Protein AF-0000000074030668 (afdb_homodimer)

Organism: NCBI:txid312168

Nearest PDB structures (foldseek):
  2xkp-assembly3_F  TM=8.758E-01  e=4.819E-20  Synechococcus elongatus PCC 7942 = FACHB-805
  4cyd-assembly2_A  TM=8.610E-01  e=4.256E-20  Corynebacterium glutamicum
  7ff9-assembly4_H  TM=7.532E-01  e=4.718E-17  Pseudomonas aeruginosa PAO1
  7ets-assembly1_B  TM=7.989E-01  e=1.273E-16  Gardnerella vaginalis
  8qto-assembly1_A-2  TM=7.788E-01  e=1.966E-16  Aliivibrio fischeri

Radius of gyration: 23.02 Å; Cα contacts (8 Å, |Δi|>4): 869; chains: 2; bounding box: 56×73×75 Å

Structure (mmCIF, N/CA/C/O backbone):
data_AF-0000000074030668-model_v1
#
loop_
_entity.id
_entity.type
_entity.pdbx_description
1 polymer 'Transcriptional regulator, Crp/Fnr family'
#
loop_
_atom_site.group_PDB
_atom_site.id
_atom_site.type_symbol
_atom_site.label_atom_id
_atom_site.label_alt_id
_atom_site.label_comp_id
_atom_site.label_asym_id
_atom_site.label_entity_id
_atom_site.label_seq_id
_atom_site.pdbx_PDB_ins_code
_atom_site.Cartn_x
_atom_site.Cartn_y
_atom_site.Cartn_z
_atom_site.occupancy
_atom_site.B_iso_or_equiv
_atom_site.auth_seq_id
_atom_site.auth_comp_id
_atom_site.auth_asym_id
_atom_site.auth_atom_id
_atom_site.pdbx_PDB_model_num
ATOM 1 N N . MET A 1 1 ? 19 -37.5 -5.863 1 30.17 1 MET A N 1
ATOM 2 C CA . MET A 1 1 ? 19.75 -36.25 -5.555 1 30.17 1 MET A CA 1
ATOM 3 C C . MET A 1 1 ? 18.938 -35.031 -5.957 1 30.17 1 MET A C 1
ATOM 5 O O . MET A 1 1 ? 18.719 -34.781 -7.145 1 30.17 1 MET A O 1
ATOM 9 N N . LYS A 1 2 ? 17.828 -34.75 -5.328 1 36.84 2 LYS A N 1
ATOM 10 C CA . LYS A 1 2 ? 16.75 -33.812 -5.605 1 36.84 2 LYS A CA 1
ATOM 11 C C . LYS A 1 2 ? 17.297 -32.406 -5.953 1 36.84 2 LYS A C 1
ATOM 13 O O . LYS A 1 2 ? 18.125 -31.875 -5.223 1 36.84 2 LYS A O 1
ATOM 18 N N . LYS A 1 3 ? 17.422 -32.125 -7.176 1 38.56 3 LYS A N 1
ATOM 19 C CA . LYS A 1 3 ? 18.016 -30.969 -7.82 1 38.56 3 LYS A CA 1
ATOM 20 C C . LYS A 1 3 ? 17.719 -29.688 -7.035 1 38.56 3 LYS A C 1
ATOM 22 O O . LYS A 1 3 ? 16.547 -29.344 -6.832 1 38.56 3 LYS A O 1
ATOM 27 N N . SER A 1 4 ? 18.375 -29.406 -5.988 1 45.53 4 SER A N 1
ATOM 28 C CA . SER A 1 4 ? 18.391 -28.125 -5.285 1 45.53 4 SER A CA 1
ATOM 29 C C . SER A 1 4 ? 18.203 -26.953 -6.254 1 45.53 4 SER A C 1
ATOM 31 O O . SER A 1 4 ? 19.125 -26.578 -6.98 1 45.53 4 SER A O 1
ATOM 33 N N . ILE A 1 5 ? 17.25 -26.953 -7.16 1 50.16 5 ILE A N 1
ATOM 34 C CA . ILE A 1 5 ? 16.984 -25.812 -8.039 1 50.16 5 ILE A CA 1
ATOM 35 C C . ILE A 1 5 ? 17.438 -24.531 -7.367 1 50.16 5 ILE A C 1
ATOM 37 O O . ILE A 1 5 ? 17.031 -24.219 -6.242 1 50.16 5 ILE A O 1
ATOM 41 N N . LYS A 1 6 ? 18.656 -24.109 -7.574 1 59.44 6 LYS A N 1
ATOM 42 C CA . LYS A 1 6 ? 19.312 -22.891 -7.117 1 59.44 6 LYS A CA 1
ATOM 43 C C . LYS A 1 6 ? 18.344 -21.703 -7.164 1 59.44 6 LYS A C 1
ATOM 45 O O . LYS A 1 6 ? 18.078 -21.156 -8.234 1 59.44 6 LYS A O 1
ATOM 50 N N . CYS A 1 7 ? 17.422 -21.703 -6.34 1 63.88 7 CYS A N 1
ATOM 51 C CA . CYS A 1 7 ? 16.203 -20.922 -6.258 1 63.88 7 CYS A CA 1
ATOM 52 C C . CYS A 1 7 ? 16.469 -19.453 -6.57 1 63.88 7 CYS A C 1
ATOM 54 O O . CYS A 1 7 ? 15.633 -18.781 -7.184 1 63.88 7 CYS A O 1
ATOM 56 N N . MET A 1 8 ? 17.688 -18.938 -6.246 1 65.88 8 MET A N 1
ATOM 57 C CA . MET A 1 8 ? 17.797 -17.484 -6.258 1 65.88 8 MET A CA 1
ATOM 58 C C . MET A 1 8 ? 18.688 -17 -7.398 1 65.88 8 MET A C 1
ATOM 60 O O . MET A 1 8 ? 18.484 -15.922 -7.949 1 65.88 8 MET A O 1
ATOM 64 N N . LYS A 1 9 ? 19.453 -17.906 -7.926 1 62.69 9 LYS A N 1
ATOM 65 C CA . LYS A 1 9 ? 20.516 -17.438 -8.812 1 62.69 9 LYS A CA 1
ATOM 66 C C . LYS A 1 9 ? 19.953 -16.891 -10.117 1 62.69 9 LYS A C 1
ATOM 68 O O . LYS A 1 9 ? 20.484 -15.93 -10.672 1 62.69 9 LYS A O 1
ATOM 73 N N . ASP A 1 10 ? 18.812 -17.359 -10.477 1 66.88 10 ASP A N 1
ATOM 74 C CA . ASP A 1 10 ? 18.344 -17 -11.812 1 66.88 10 ASP A CA 1
ATOM 75 C C . ASP A 1 10 ? 17.219 -15.984 -11.75 1 66.88 10 ASP A C 1
ATOM 77 O O . ASP A 1 10 ? 16.609 -15.656 -12.766 1 66.88 10 ASP A O 1
ATOM 81 N N . MET A 1 11 ? 17.062 -15.539 -10.633 1 74.25 11 MET A N 1
ATOM 82 C CA . MET A 1 11 ? 16 -14.547 -10.523 1 74.25 11 MET A CA 1
ATOM 83 C C . MET A 1 11 ? 16.5 -13.172 -10.953 1 74.25 11 MET A C 1
ATOM 85 O O . MET A 1 11 ? 17.656 -12.828 -10.742 1 74.25 11 MET A O 1
ATOM 89 N N . ASP A 1 12 ? 15.648 -12.445 -11.57 1 73.81 12 ASP A N 1
ATOM 90 C CA . ASP A 1 12 ? 15.977 -11.117 -12.062 1 73.81 12 ASP A CA 1
ATOM 91 C C . ASP A 1 12 ? 16.578 -10.242 -10.961 1 73.81 12 ASP A C 1
ATOM 93 O O . ASP A 1 12 ? 17.484 -9.453 -11.211 1 73.81 12 ASP A O 1
ATOM 97 N N . LEU A 1 13 ? 16.109 -10.438 -9.75 1 76.38 13 LEU A N 1
ATOM 98 C CA . LEU A 1 13 ? 16.547 -9.656 -8.602 1 76.38 13 LEU A CA 1
ATOM 99 C C . LEU A 1 13 ? 18.062 -9.797 -8.398 1 76.38 13 LEU A C 1
ATOM 101 O O . LEU A 1 13 ? 18.719 -8.844 -7.98 1 76.38 13 LEU A O 1
ATOM 105 N N . PHE A 1 14 ? 18.547 -10.961 -8.867 1 75.31 14 PHE A N 1
ATOM 106 C CA . PHE A 1 14 ? 19.938 -11.234 -8.531 1 75.31 14 PHE A CA 1
ATOM 107 C C . PHE A 1 14 ? 20.812 -11.195 -9.781 1 75.31 14 PHE A C 1
ATOM 109 O O . PHE A 1 14 ? 21.984 -11.57 -9.734 1 75.31 14 PHE A O 1
ATOM 116 N N . GLN A 1 15 ? 20.188 -10.773 -10.828 1 73.75 15 GLN A N 1
ATOM 117 C CA . GLN A 1 15 ? 20.922 -10.742 -12.086 1 73.75 15 GLN A CA 1
ATOM 118 C C . GLN A 1 15 ? 22.141 -9.82 -11.992 1 73.75 15 GLN A C 1
ATOM 120 O O . GLN A 1 15 ? 23.141 -10.055 -12.656 1 73.75 15 GLN A O 1
ATOM 125 N N . ALA A 1 16 ? 22 -8.898 -11.172 1 69.81 16 ALA A N 1
ATOM 126 C CA . ALA A 1 16 ? 23.078 -7.91 -11.078 1 69.81 16 ALA A CA 1
ATOM 127 C C . ALA A 1 16 ? 24.219 -8.43 -10.219 1 69.81 16 ALA A C 1
ATOM 129 O O . ALA A 1 16 ? 25.297 -7.836 -10.188 1 69.81 16 ALA A O 1
ATOM 130 N N . LEU A 1 17 ? 24.016 -9.469 -9.602 1 73.5 17 LEU A N 1
ATOM 131 C CA . LEU A 1 17 ? 25.047 -10 -8.711 1 73.5 17 LEU A CA 1
ATOM 132 C C . LEU A 1 17 ? 26.078 -10.805 -9.492 1 73.5 17 LEU A C 1
ATOM 134 O O . LEU A 1 17 ? 25.766 -11.406 -10.523 1 73.5 17 LEU A O 1
ATOM 138 N N . ASP A 1 18 ? 27.312 -10.586 -9.039 1 74.44 18 ASP A N 1
ATOM 139 C CA . ASP A 1 18 ? 28.344 -11.422 -9.648 1 74.44 18 ASP A CA 1
ATOM 140 C C . ASP A 1 18 ? 28.25 -12.867 -9.164 1 74.44 18 ASP A C 1
ATOM 142 O O . ASP A 1 18 ? 27.406 -13.188 -8.328 1 74.44 18 ASP A O 1
ATOM 146 N N . ASP A 1 19 ? 28.984 -13.719 -9.844 1 75.88 19 ASP A N 1
ATOM 147 C CA . ASP A 1 19 ? 28.875 -15.148 -9.602 1 75.88 19 ASP A CA 1
ATOM 148 C C . ASP A 1 19 ? 29.172 -15.484 -8.141 1 75.88 19 ASP A C 1
ATOM 150 O O . ASP A 1 19 ? 28.531 -16.359 -7.562 1 75.88 19 ASP A O 1
ATOM 154 N N . ILE A 1 20 ? 30.109 -14.844 -7.555 1 74.75 20 ILE A N 1
ATOM 155 C CA . ILE A 1 20 ? 30.469 -15.086 -6.164 1 74.75 20 ILE A CA 1
ATOM 156 C C . ILE A 1 20 ? 29.297 -14.695 -5.258 1 74.75 20 ILE A C 1
ATOM 158 O O . ILE A 1 20 ? 28.922 -15.445 -4.352 1 74.75 20 ILE A O 1
ATOM 162 N N . GLU A 1 21 ? 28.688 -13.617 -5.559 1 72.44 21 GLU A N 1
ATOM 163 C CA . GLU A 1 21 ? 27.547 -13.117 -4.785 1 72.44 21 GLU A CA 1
ATOM 164 C C . GLU A 1 21 ? 26.328 -14.016 -4.953 1 72.44 21 GLU A C 1
ATOM 166 O O . GLU A 1 21 ? 25.609 -14.281 -3.988 1 72.44 21 GLU A O 1
ATOM 171 N N . LYS A 1 22 ? 26.203 -14.422 -6.141 1 75.56 22 LYS A N 1
ATOM 172 C CA . LYS A 1 22 ? 25.094 -15.32 -6.422 1 75.56 22 LYS A CA 1
ATOM 173 C C . LYS A 1 22 ? 25.219 -16.625 -5.641 1 75.56 22 LYS A C 1
ATOM 175 O O . LYS A 1 22 ? 24.234 -17.141 -5.125 1 75.56 22 LYS A O 1
ATOM 180 N N . GLN A 1 23 ? 26.422 -17.062 -5.598 1 74.06 23 GLN A N 1
ATOM 181 C CA . GLN A 1 23 ? 26.672 -18.297 -4.875 1 74.06 23 GLN A CA 1
ATOM 182 C C . GLN A 1 23 ? 26.375 -18.141 -3.387 1 74.06 23 GLN A C 1
ATOM 184 O O . GLN A 1 23 ? 25.859 -19.047 -2.748 1 74.06 23 GLN A O 1
ATOM 189 N N . LYS A 1 24 ? 26.703 -17.047 -2.898 1 72.38 24 LYS A N 1
ATOM 190 C CA . LYS A 1 24 ? 26.453 -16.781 -1.484 1 72.38 24 LYS A CA 1
ATOM 191 C C . LYS A 1 24 ? 24.953 -16.766 -1.178 1 72.38 24 LYS A C 1
ATOM 193 O O . LYS A 1 24 ? 24.531 -17.297 -0.154 1 72.38 24 LYS A O 1
ATOM 198 N N . ILE A 1 25 ? 24.281 -16.281 -2.104 1 72.44 25 ILE A N 1
ATOM 199 C CA . ILE A 1 25 ? 22.844 -16.141 -1.892 1 72.44 25 ILE A CA 1
ATOM 200 C C . ILE A 1 25 ? 22.172 -17.516 -2.012 1 72.44 25 ILE A C 1
ATOM 202 O O . ILE A 1 25 ? 21.234 -17.828 -1.261 1 72.44 25 ILE A O 1
ATOM 206 N N . VAL A 1 26 ? 22.703 -18.203 -2.979 1 72.69 26 VAL A N 1
ATOM 207 C CA . VAL A 1 26 ? 22.141 -19.531 -3.211 1 72.69 26 VAL A CA 1
ATOM 208 C C . VAL A 1 26 ? 22.25 -20.375 -1.944 1 72.69 26 VAL A C 1
ATOM 210 O O . VAL A 1 26 ? 21.344 -21.141 -1.615 1 72.69 26 VAL A O 1
ATOM 213 N N . LYS A 1 27 ? 23.297 -20.156 -1.288 1 74.38 27 LYS A N 1
ATOM 214 C CA . LYS A 1 27 ? 23.547 -20.922 -0.076 1 74.38 27 LYS A CA 1
ATOM 215 C C . LYS A 1 27 ? 22.641 -20.469 1.062 1 74.38 27 LYS A C 1
ATOM 217 O O . LYS A 1 27 ? 22.375 -21.234 1.988 1 74.38 27 LYS A O 1
ATOM 222 N N . LEU A 1 28 ? 22.125 -19.375 0.888 1 75.56 28 LEU A N 1
ATOM 223 C CA . LEU A 1 28 ? 21.359 -18.781 1.983 1 75.56 28 LEU A CA 1
ATOM 224 C C . LEU A 1 28 ? 19.859 -19.047 1.808 1 75.56 28 LEU A C 1
ATOM 226 O O . LEU A 1 28 ? 19.094 -18.906 2.76 1 75.56 28 LEU A O 1
ATOM 230 N N . ALA A 1 29 ? 19.547 -19.531 0.642 1 80.81 29 ALA A N 1
ATOM 231 C CA . ALA A 1 29 ? 18.125 -19.688 0.352 1 80.81 29 ALA A CA 1
ATOM 232 C C . ALA A 1 29 ? 17.75 -21.172 0.279 1 80.81 29 ALA A C 1
ATOM 234 O O . ALA A 1 29 ? 18.562 -22 -0.135 1 80.81 29 ALA A O 1
ATOM 235 N N . GLN A 1 30 ? 16.641 -21.516 0.851 1 85.81 30 GLN A N 1
ATOM 236 C CA . GLN A 1 30 ? 16.094 -22.859 0.779 1 85.81 30 GLN A CA 1
ATOM 237 C C . GLN A 1 30 ? 14.82 -22.906 -0.056 1 85.81 30 GLN A C 1
ATOM 239 O O . GLN A 1 30 ? 13.914 -22.078 0.14 1 85.81 30 GLN A O 1
ATOM 244 N N . GLY A 1 31 ? 14.805 -23.844 -0.979 1 88.94 31 GLY A N 1
ATOM 245 C CA . GLY A 1 31 ? 13.609 -24.016 -1.792 1 88.94 31 GLY A CA 1
ATOM 246 C C . GLY A 1 31 ? 12.562 -24.875 -1.128 1 88.94 31 GLY A C 1
ATOM 247 O O . GLY A 1 31 ? 12.891 -25.844 -0.442 1 88.94 31 GLY A O 1
ATOM 248 N N . ARG A 1 32 ? 11.328 -24.516 -1.306 1 93.12 32 ARG A N 1
ATOM 249 C CA . ARG A 1 32 ? 10.203 -25.281 -0.79 1 93.12 32 ARG A CA 1
ATOM 250 C C . ARG A 1 32 ? 9.039 -25.297 -1.778 1 93.12 32 ARG A C 1
ATOM 252 O O . ARG A 1 32 ? 8.719 -24.266 -2.369 1 93.12 32 ARG A O 1
ATOM 259 N N . SER A 1 33 ? 8.516 -26.469 -1.976 1 95.69 33 SER A N 1
ATOM 260 C CA . SER A 1 33 ? 7.32 -26.609 -2.801 1 95.69 33 SER A CA 1
ATOM 261 C C . SER A 1 33 ? 6.055 -26.5 -1.959 1 95.69 33 SER A C 1
ATOM 263 O O . SER A 1 33 ? 6.004 -27 -0.834 1 95.69 33 SER A O 1
ATOM 265 N N . TYR A 1 34 ? 5.109 -25.844 -2.494 1 96.19 34 TYR A N 1
ATOM 266 C CA . TYR A 1 34 ? 3.781 -25.734 -1.903 1 96.19 34 TYR A CA 1
ATOM 267 C C . TYR A 1 34 ? 2.713 -26.234 -2.865 1 96.19 34 TYR A C 1
ATOM 269 O O . TYR A 1 34 ? 2.711 -25.875 -4.047 1 96.19 34 TYR A O 1
ATOM 277 N N . LEU A 1 35 ? 1.83 -27.078 -2.348 1 95.69 35 LEU A N 1
ATOM 278 C CA . LEU A 1 35 ? 0.703 -27.531 -3.152 1 95.69 35 LEU A CA 1
ATOM 279 C C . LEU A 1 35 ? -0.408 -26.484 -3.174 1 95.69 35 LEU A C 1
ATOM 281 O O . LEU A 1 35 ? -0.499 -25.656 -2.27 1 95.69 35 LEU A O 1
ATOM 285 N N . LYS A 1 36 ? -1.175 -26.641 -4.223 1 90.81 36 LYS A N 1
ATOM 286 C CA . LYS A 1 36 ? -2.352 -25.781 -4.277 1 90.81 36 LYS A CA 1
ATOM 287 C C . LYS A 1 36 ? -3.146 -25.859 -2.977 1 90.81 36 LYS A C 1
ATOM 289 O O . LYS A 1 36 ? -3.445 -26.953 -2.488 1 90.81 36 LYS A O 1
ATOM 294 N N . GLY A 1 37 ? -3.377 -24.719 -2.422 1 90.12 37 GLY A N 1
ATOM 295 C CA . GLY A 1 37 ? -4.18 -24.656 -1.21 1 90.12 37 GLY A CA 1
ATOM 296 C C . GLY A 1 37 ? -3.348 -24.625 0.057 1 90.12 37 GLY A C 1
ATOM 297 O O . GLY A 1 37 ? -3.857 -24.297 1.133 1 90.12 37 GLY A O 1
ATOM 298 N N . GLU A 1 38 ? -2.08 -24.891 -0.053 1 96 38 GLU A N 1
ATOM 299 C CA . GLU A 1 38 ? -1.219 -24.938 1.125 1 96 38 GLU A CA 1
ATOM 300 C C . GLU A 1 38 ? -0.882 -23.531 1.622 1 96 38 GLU A C 1
ATOM 302 O O . GLU A 1 38 ? -0.619 -22.625 0.823 1 96 38 GLU A O 1
ATOM 307 N N . ILE A 1 39 ? -0.923 -23.359 2.947 1 96.62 39 ILE A N 1
ATOM 308 C CA . ILE A 1 39 ? -0.571 -22.094 3.59 1 96.62 39 ILE A CA 1
ATOM 309 C C . ILE A 1 39 ? 0.948 -21.938 3.617 1 96.62 39 ILE A C 1
ATOM 311 O O . ILE A 1 39 ? 1.666 -22.859 4.031 1 96.62 39 ILE A O 1
ATOM 315 N N . VAL A 1 40 ? 1.378 -20.859 3.07 1 96.81 40 VAL A N 1
ATOM 316 C CA . VAL A 1 40 ? 2.801 -20.531 3.123 1 96.81 40 VAL A CA 1
ATOM 317 C C . VAL A 1 40 ? 3.158 -19.984 4.504 1 96.81 40 VAL A C 1
ATOM 319 O O . VAL A 1 40 ? 4.125 -20.438 5.125 1 96.81 40 VAL A O 1
ATOM 322 N N . PHE A 1 41 ? 2.402 -19.047 4.949 1 95.62 41 PHE A N 1
ATOM 323 C CA . PHE A 1 41 ? 2.459 -18.531 6.309 1 95.62 41 PHE A CA 1
ATOM 324 C C . PHE A 1 41 ? 1.13 -17.891 6.703 1 95.62 41 PHE A C 1
ATOM 326 O O . PHE A 1 41 ? 0.29 -17.625 5.844 1 95.62 41 PHE A O 1
ATOM 333 N N . SER A 1 42 ? 0.956 -17.672 8.016 1 93.62 42 SER A N 1
ATOM 334 C CA . SER A 1 42 ? -0.284 -17.094 8.531 1 93.62 42 SER A CA 1
ATOM 335 C C . SER A 1 42 ? -0.031 -15.758 9.219 1 93.62 42 SER A C 1
ATOM 337 O O . SER A 1 42 ? 1.02 -15.562 9.828 1 93.62 42 SER A O 1
ATOM 339 N N . GLU A 1 43 ? -0.981 -14.906 8.969 1 89.06 43 GLU A N 1
ATOM 340 C CA . GLU A 1 43 ? -0.943 -13.648 9.711 1 89.06 43 GLU A CA 1
ATOM 341 C C . GLU A 1 43 ? -0.712 -13.883 11.195 1 89.06 43 GLU A C 1
ATOM 343 O O . GLU A 1 43 ? -1.3 -14.797 11.781 1 89.06 43 GLU A O 1
ATOM 348 N N . GLY A 1 44 ? 0.2 -13.031 11.773 1 87.5 44 GLY A N 1
ATOM 349 C CA . GLY A 1 44 ? 0.472 -13.156 13.195 1 87.5 44 GLY A CA 1
ATOM 350 C C . GLY A 1 44 ? 1.678 -14.031 13.5 1 87.5 44 GLY A C 1
ATOM 351 O O . GLY A 1 44 ? 2.26 -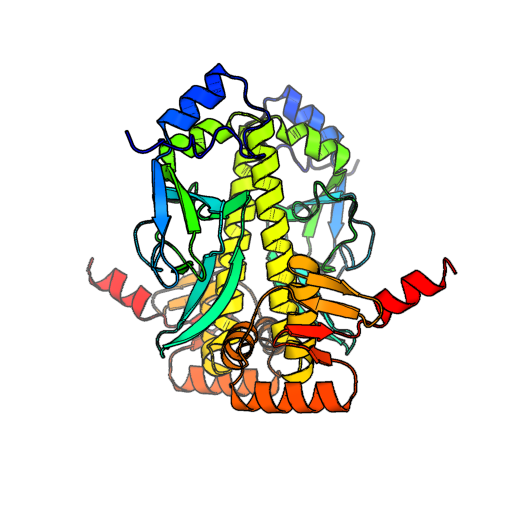13.938 14.586 1 87.5 44 GLY A O 1
ATOM 352 N N . GLU A 1 45 ? 2.043 -14.961 12.641 1 89.88 45 GLU A N 1
ATOM 353 C CA . GLU A 1 45 ? 3.248 -15.766 12.812 1 89.88 45 GLU A CA 1
ATOM 354 C C . GLU A 1 45 ? 4.504 -14.906 12.703 1 89.88 45 GLU A C 1
ATO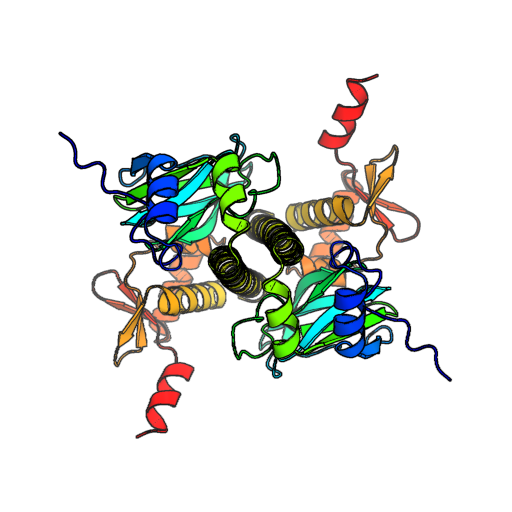M 356 O O . GLU A 1 45 ? 4.477 -13.82 12.109 1 89.88 45 GLU A O 1
ATOM 361 N N . LYS A 1 46 ? 5.555 -15.398 13.305 1 89.62 46 LYS A N 1
ATOM 362 C CA . LYS A 1 46 ? 6.828 -14.695 13.211 1 89.62 46 LYS A CA 1
ATOM 363 C C . LYS A 1 46 ? 7.289 -14.586 11.758 1 89.62 46 LYS A C 1
ATOM 365 O O . LYS A 1 46 ? 7.234 -15.562 11.008 1 89.62 46 LYS A O 1
ATOM 370 N N . SER A 1 47 ? 7.582 -13.391 11.367 1 88.06 47 SER A N 1
ATOM 371 C CA . SER A 1 47 ? 8.031 -13.109 10.008 1 88.06 47 SER A CA 1
ATOM 372 C C . SER A 1 47 ? 9.555 -12.992 9.938 1 88.06 47 SER A C 1
ATOM 374 O O . SER A 1 47 ? 10.102 -11.891 10.039 1 88.06 47 SER A O 1
ATOM 376 N N . ASP A 1 48 ? 10.305 -14.047 9.758 1 89.12 48 ASP A N 1
ATOM 377 C CA . ASP A 1 48 ? 11.766 -14.016 9.734 1 89.12 48 ASP A CA 1
ATOM 378 C C . ASP A 1 48 ? 12.305 -14.438 8.367 1 89.12 48 ASP A C 1
ATOM 380 O O . ASP A 1 48 ? 13.508 -14.625 8.195 1 89.12 48 ASP A O 1
ATOM 384 N N . THR A 1 49 ? 11.367 -14.57 7.469 1 90.5 49 THR A N 1
ATOM 385 C CA . THR A 1 49 ? 11.742 -15.133 6.176 1 90.5 49 THR A CA 1
ATOM 386 C C . THR A 1 49 ? 11.25 -14.25 5.039 1 90.5 49 THR A C 1
ATOM 388 O O . THR A 1 49 ? 10.156 -13.688 5.105 1 90.5 49 THR A O 1
ATOM 391 N N . ILE A 1 50 ? 12.078 -14.094 4.094 1 90.75 50 ILE A N 1
ATOM 392 C CA . ILE A 1 50 ? 11.695 -13.523 2.809 1 90.75 50 ILE A CA 1
ATOM 393 C C . ILE A 1 50 ? 11.406 -14.641 1.81 1 90.75 50 ILE A C 1
ATOM 395 O O . ILE A 1 50 ? 12.148 -15.625 1.738 1 90.75 50 ILE A O 1
ATOM 399 N N . TYR A 1 51 ? 10.328 -14.469 1.099 1 92.94 51 TYR A N 1
ATOM 400 C CA . TYR A 1 51 ? 9.898 -15.484 0.137 1 92.94 51 TYR A CA 1
ATOM 401 C C . TYR A 1 51 ? 10.039 -14.969 -1.291 1 92.94 51 TYR A C 1
ATOM 403 O O . TYR A 1 51 ? 9.508 -13.898 -1.627 1 92.94 51 TYR A O 1
ATOM 411 N N . LEU A 1 52 ? 10.711 -15.719 -2.061 1 91.25 52 LEU A N 1
ATOM 412 C CA . LEU A 1 52 ? 10.836 -15.43 -3.484 1 91.25 52 LEU A CA 1
ATOM 413 C C . LEU A 1 52 ? 10.117 -16.469 -4.324 1 91.25 52 LEU A C 1
ATOM 415 O O . LEU A 1 52 ? 10.508 -17.641 -4.344 1 91.25 52 LEU A O 1
ATOM 419 N N . ILE A 1 53 ? 9.18 -16.016 -5.109 1 92.62 53 ILE A N 1
ATOM 420 C CA . ILE A 1 53 ? 8.359 -16.969 -5.859 1 92.62 53 ILE A CA 1
ATOM 421 C C . ILE A 1 53 ? 9.062 -17.328 -7.164 1 92.62 53 ILE A C 1
ATOM 423 O O . ILE A 1 53 ? 9.328 -16.469 -8 1 92.62 53 ILE A O 1
ATOM 427 N N . ARG A 1 54 ? 9.328 -18.516 -7.309 1 90.94 54 ARG A N 1
ATOM 428 C CA . ARG A 1 54 ? 9.992 -19 -8.516 1 90.94 54 ARG A CA 1
ATOM 429 C C . ARG A 1 54 ? 8.969 -19.484 -9.539 1 90.94 54 ARG A C 1
ATOM 431 O O . ARG A 1 54 ? 9.203 -19.391 -10.75 1 90.94 54 ARG A O 1
ATOM 438 N N . SER A 1 55 ? 8.008 -20.141 -9.062 1 91.44 55 SER A N 1
ATOM 439 C CA . SER A 1 55 ? 6.91 -20.578 -9.914 1 91.44 55 SER A CA 1
ATOM 440 C C . SER A 1 55 ? 5.609 -20.688 -9.125 1 91.44 55 SER A C 1
ATOM 442 O O . SER A 1 55 ? 5.629 -20.844 -7.902 1 91.44 55 SER A O 1
ATOM 444 N N . GLY A 1 56 ? 4.527 -20.562 -9.898 1 91.06 56 GLY A N 1
ATOM 445 C CA . GLY A 1 56 ? 3.217 -20.641 -9.273 1 91.06 56 GLY A CA 1
ATOM 446 C C . GLY A 1 56 ? 2.668 -19.297 -8.867 1 91.06 56 GLY A C 1
ATOM 447 O O . GLY A 1 56 ? 3.176 -18.25 -9.297 1 91.06 56 GLY A O 1
ATOM 448 N N . ARG A 1 57 ? 1.547 -19.391 -8.117 1 89 57 ARG A N 1
ATOM 449 C CA . ARG A 1 57 ? 0.895 -18.156 -7.676 1 89 57 ARG A CA 1
ATOM 450 C C . ARG A 1 57 ? 0.527 -18.234 -6.199 1 89 57 ARG A C 1
ATOM 452 O O . ARG A 1 57 ? 0.078 -19.281 -5.719 1 89 57 ARG A O 1
ATOM 459 N N . ILE A 1 58 ? 0.79 -17.156 -5.547 1 92.5 58 ILE A N 1
ATOM 460 C CA . ILE A 1 58 ? 0.534 -17.078 -4.109 1 92.5 58 ILE A CA 1
ATOM 461 C C . ILE A 1 58 ? -0.482 -15.977 -3.832 1 92.5 58 ILE A C 1
ATOM 463 O O . ILE A 1 58 ? -0.351 -14.859 -4.344 1 92.5 58 ILE A O 1
ATOM 467 N N . LEU A 1 59 ? -1.508 -16.312 -3.068 1 88.25 59 LEU A N 1
ATOM 468 C CA . LEU A 1 59 ? -2.549 -15.383 -2.652 1 88.25 59 LEU A CA 1
ATOM 469 C C . LEU A 1 59 ? -2.219 -14.766 -1.297 1 88.25 59 LEU A C 1
ATOM 471 O O . LEU A 1 59 ? -1.913 -15.484 -0.343 1 88.25 59 LEU A O 1
ATOM 475 N N . LEU A 1 60 ? -2.162 -13.438 -1.262 1 90.62 60 LEU A N 1
ATOM 476 C CA . LEU A 1 60 ? -2.061 -12.719 0.003 1 90.62 60 LEU A CA 1
ATOM 477 C C . LEU A 1 60 ? -3.436 -12.273 0.486 1 90.62 60 LEU A C 1
ATOM 479 O O . LEU A 1 60 ? -4.207 -11.688 -0.279 1 90.62 60 LEU A O 1
ATOM 483 N N . PHE A 1 61 ? -3.713 -12.586 1.778 1 84.75 61 PHE A N 1
ATOM 484 C CA . PHE A 1 61 ? -5.055 -12.25 2.244 1 84.75 61 PHE A CA 1
ATOM 485 C C . PHE A 1 61 ? -5.051 -11.969 3.742 1 84.75 61 PHE A C 1
ATOM 487 O O . PHE A 1 61 ? -4.09 -12.305 4.441 1 84.75 61 PHE A O 1
ATOM 494 N N . LYS A 1 62 ? -6.012 -11.242 4.145 1 82.94 62 LYS A N 1
ATOM 495 C CA . LYS A 1 62 ? -6.305 -11.023 5.559 1 82.94 62 LYS A CA 1
ATOM 496 C C . LYS A 1 62 ? -7.695 -11.539 5.918 1 82.94 62 LYS A C 1
ATOM 498 O O . LYS A 1 62 ? -8.594 -11.57 5.07 1 82.94 62 LYS A O 1
ATOM 503 N N . VAL A 1 63 ? -7.852 -11.984 7.137 1 77.31 63 VAL A N 1
ATOM 504 C CA . VAL A 1 63 ? -9.141 -12.445 7.633 1 77.31 63 VAL A CA 1
ATOM 505 C C . VAL A 1 63 ? -9.547 -11.641 8.859 1 77.31 63 VAL A C 1
ATOM 507 O O . VAL A 1 63 ? -8.734 -11.43 9.766 1 77.31 63 VAL A O 1
ATOM 510 N N . SER A 1 64 ? -10.727 -11.164 8.758 1 72.75 64 SER A N 1
ATOM 511 C CA . SER A 1 64 ? -11.227 -10.422 9.914 1 72.75 64 SER A CA 1
ATOM 512 C C . SER A 1 64 ? -11.523 -11.352 11.086 1 72.75 64 SER A C 1
ATOM 514 O O . SER A 1 64 ? -11.492 -12.578 10.938 1 72.75 64 SER A O 1
ATOM 516 N N . GLU A 1 65 ? -11.734 -10.719 12.195 1 68 65 GLU A N 1
ATOM 517 C CA . GLU A 1 65 ? -12.102 -11.5 13.367 1 68 65 GLU A CA 1
ATOM 518 C C . GLU A 1 65 ? -13.406 -12.258 13.141 1 68 65 GLU A C 1
ATOM 520 O O . GLU A 1 65 ? -13.609 -13.336 13.703 1 68 65 GLU A O 1
ATOM 525 N N . GLU A 1 66 ? -14.273 -11.773 12.289 1 61.91 66 GLU A N 1
ATOM 526 C CA . GLU A 1 66 ? -15.562 -12.391 11.992 1 61.91 66 GLU A CA 1
ATOM 527 C C . GLU A 1 66 ? -15.43 -13.414 10.867 1 61.91 66 GLU A C 1
ATOM 529 O O . GLU A 1 66 ? -16.422 -14.047 10.484 1 61.91 66 GLU A O 1
ATOM 534 N N . GLY A 1 67 ? -14.273 -13.562 10.367 1 67.94 67 GLY A N 1
ATOM 535 C CA . GLY A 1 67 ? -14.039 -14.594 9.367 1 67.94 67 GLY A CA 1
ATOM 536 C C . GLY A 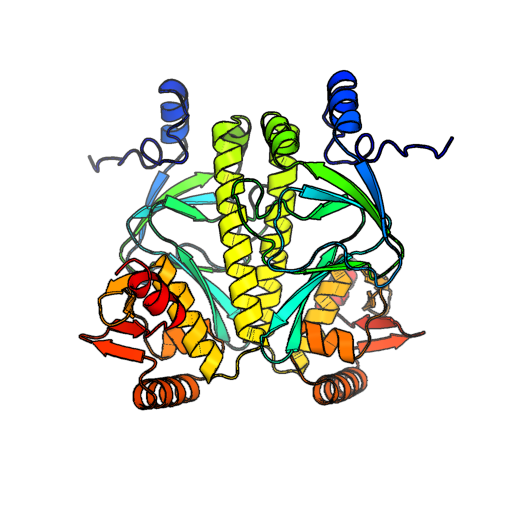1 67 ? -14.133 -14.07 7.945 1 67.94 67 GLY A C 1
ATOM 537 O O . GLY A 1 67 ? -14.031 -14.844 6.988 1 67.94 67 GLY A O 1
ATOM 538 N N . LYS A 1 68 ? -14.391 -12.797 7.824 1 67.62 68 LYS A N 1
ATOM 539 C CA . LYS A 1 68 ? -14.422 -12.211 6.488 1 67.62 68 LYS A CA 1
ATOM 540 C C . LYS A 1 68 ? -13.016 -12.125 5.891 1 67.62 68 LYS A C 1
ATOM 542 O O . LYS A 1 68 ? -12.07 -11.727 6.57 1 67.62 68 LYS A O 1
ATOM 547 N N . LYS A 1 69 ? -12.922 -12.5 4.621 1 73.06 69 LYS A N 1
ATOM 548 C CA . LYS A 1 69 ? -11.617 -12.562 3.967 1 73.06 69 LYS A CA 1
ATOM 549 C C . LYS A 1 69 ? -11.477 -11.461 2.918 1 73.06 69 LYS A C 1
ATOM 551 O O . LYS A 1 69 ? -12.406 -11.195 2.158 1 73.06 69 LYS A O 1
ATOM 556 N N . ILE A 1 70 ? -10.328 -10.773 2.965 1 73.44 70 ILE A N 1
ATOM 557 C CA . ILE A 1 70 ? -10 -9.812 1.914 1 73.44 70 ILE A CA 1
ATOM 558 C C . ILE A 1 70 ? -8.719 -10.242 1.208 1 73.44 70 ILE A C 1
ATOM 560 O O . ILE A 1 70 ? -7.738 -10.617 1.858 1 73.44 70 ILE A O 1
ATOM 564 N N . ILE A 1 71 ? -8.781 -10.211 -0.12 1 76.69 71 ILE A N 1
ATOM 565 C CA . ILE A 1 71 ? -7.594 -10.516 -0.913 1 76.69 71 ILE A CA 1
ATOM 566 C C . ILE A 1 71 ? -6.773 -9.25 -1.135 1 76.69 71 ILE A C 1
ATOM 568 O O . ILE A 1 71 ? -7.301 -8.242 -1.616 1 76.69 71 ILE A O 1
ATOM 572 N N . LEU A 1 72 ? -5.633 -9.305 -0.752 1 82.12 72 LEU A N 1
ATOM 573 C CA . LEU A 1 72 ? -4.754 -8.148 -0.875 1 82.12 72 LEU A CA 1
ATOM 574 C C . LEU A 1 72 ? -4.016 -8.164 -2.209 1 82.12 72 LEU A C 1
ATOM 576 O O . LEU A 1 72 ? -3.842 -7.121 -2.842 1 82.12 72 LEU A O 1
ATOM 580 N N . ASP A 1 73 ? -3.512 -9.328 -2.592 1 82.56 73 ASP A N 1
ATOM 581 C CA . ASP A 1 73 ? -2.686 -9.43 -3.789 1 82.56 73 ASP A CA 1
ATOM 582 C C . ASP A 1 73 ? -2.561 -10.883 -4.246 1 82.56 73 ASP A C 1
ATOM 584 O O . ASP A 1 73 ? -2.795 -11.805 -3.465 1 82.56 73 ASP A O 1
ATOM 588 N N . ILE A 1 74 ? -2.309 -11.047 -5.5 1 83.12 74 ILE A N 1
ATOM 589 C CA . ILE A 1 74 ? -1.896 -12.32 -6.07 1 83.12 74 ILE A CA 1
ATOM 590 C C . ILE A 1 74 ? -0.509 -12.18 -6.699 1 83.12 74 ILE A C 1
ATOM 592 O O . ILE A 1 74 ? -0.321 -11.406 -7.637 1 83.12 74 ILE A O 1
ATOM 596 N N . LEU A 1 75 ? 0.38 -12.906 -6.168 1 88.81 75 LEU A N 1
ATOM 597 C CA . LEU A 1 75 ? 1.772 -12.797 -6.59 1 88.81 75 LEU A CA 1
ATOM 598 C C . LEU A 1 75 ? 2.176 -13.992 -7.445 1 88.81 75 LEU A C 1
ATOM 600 O O . LEU A 1 75 ? 1.597 -15.078 -7.316 1 88.81 75 LEU A O 1
ATOM 604 N N . GLU A 1 76 ? 3.127 -13.719 -8.25 1 88.94 76 GLU A N 1
ATOM 605 C CA . GLU A 1 76 ? 3.564 -14.734 -9.195 1 88.94 76 GLU A CA 1
ATOM 606 C C . GLU A 1 76 ? 5.086 -14.773 -9.297 1 88.94 76 GLU A C 1
ATOM 608 O O . GLU A 1 76 ? 5.785 -14.172 -8.484 1 88.94 76 GLU A O 1
ATOM 613 N N . GLU A 1 77 ? 5.539 -15.547 -10.312 1 87.44 77 GLU A N 1
ATOM 614 C CA . GLU A 1 77 ? 6.973 -15.719 -10.516 1 87.44 77 GLU A CA 1
ATOM 615 C C . GLU A 1 77 ? 7.699 -14.375 -10.531 1 87.44 77 GLU A C 1
ATOM 617 O O . GLU A 1 77 ? 7.281 -13.453 -11.234 1 87.44 77 GLU A O 1
ATOM 622 N N . GLY A 1 78 ? 8.711 -14.305 -9.672 1 85.56 78 GLY A N 1
ATOM 623 C CA . GLY A 1 78 ? 9.516 -13.094 -9.648 1 85.56 78 GLY A CA 1
ATOM 624 C C . GLY A 1 78 ? 9.148 -12.156 -8.516 1 85.56 78 GLY A C 1
ATOM 625 O O . GLY A 1 78 ? 9.93 -11.273 -8.156 1 85.56 78 GLY A O 1
ATOM 626 N N . ASP A 1 79 ? 7.98 -12.383 -7.957 1 88.25 79 ASP A N 1
ATOM 627 C CA . ASP A 1 79 ? 7.531 -11.523 -6.859 1 88.25 79 ASP A CA 1
ATOM 628 C C . ASP A 1 79 ? 8.164 -11.953 -5.539 1 88.25 79 ASP A C 1
ATOM 630 O O . ASP A 1 79 ? 8.633 -13.086 -5.406 1 88.25 79 ASP A O 1
ATOM 634 N N . ILE A 1 80 ? 8.195 -10.969 -4.664 1 90.5 80 ILE A N 1
ATOM 635 C CA . ILE A 1 80 ? 8.805 -11.172 -3.354 1 90.5 80 ILE A CA 1
ATOM 636 C C . ILE A 1 80 ? 7.77 -10.914 -2.26 1 90.5 80 ILE A C 1
ATOM 638 O O . ILE A 1 80 ? 6.945 -10.008 -2.377 1 90.5 80 ILE A O 1
ATOM 642 N N . ILE A 1 81 ? 7.828 -11.812 -1.229 1 91.69 81 ILE A N 1
ATOM 643 C CA . ILE A 1 81 ? 6.977 -11.617 -0.06 1 91.69 81 ILE A CA 1
ATOM 644 C C . ILE A 1 81 ? 7.844 -11.438 1.185 1 91.69 81 ILE A C 1
ATOM 646 O O . ILE A 1 81 ? 8.859 -12.125 1.349 1 91.69 81 ILE A O 1
ATOM 650 N N . GLY A 1 82 ? 7.371 -10.586 2.066 1 88.12 82 GLY A N 1
ATOM 651 C CA . GLY A 1 82 ? 8.047 -10.43 3.344 1 88.12 82 GLY A CA 1
ATOM 652 C C . GLY A 1 82 ? 8.945 -9.203 3.395 1 88.12 82 GLY A C 1
ATOM 653 O O . GLY A 1 82 ? 9.484 -8.867 4.453 1 88.12 82 GLY A O 1
ATOM 654 N N . GLU A 1 83 ? 9.102 -8.609 2.254 1 81.19 83 GLU A N 1
ATOM 655 C CA . GLU A 1 83 ? 9.961 -7.43 2.219 1 81.19 83 GLU A CA 1
ATOM 656 C C . GLU A 1 83 ? 9.344 -6.281 3.016 1 81.19 83 GLU A C 1
ATOM 658 O O . GLU A 1 83 ? 10.055 -5.355 3.428 1 81.19 83 GLU A O 1
ATOM 663 N N . ASN A 1 84 ? 8.055 -6.426 3.223 1 77.69 84 ASN A N 1
ATOM 664 C CA . ASN A 1 84 ? 7.359 -5.371 3.947 1 77.69 84 ASN A CA 1
ATOM 665 C C . ASN A 1 84 ? 7.703 -5.387 5.434 1 77.69 84 ASN A C 1
ATOM 667 O O . ASN A 1 84 ? 7.355 -4.461 6.168 1 77.69 84 ASN A O 1
ATOM 671 N N . THR A 1 85 ? 8.398 -6.41 5.934 1 78.12 85 THR A N 1
ATOM 672 C CA . THR A 1 85 ? 8.797 -6.508 7.332 1 78.12 85 THR A CA 1
ATOM 673 C C . THR A 1 85 ? 10.305 -6.707 7.445 1 78.12 85 THR A C 1
ATOM 675 O O . THR A 1 85 ? 10.797 -7.215 8.453 1 78.12 85 THR A O 1
ATOM 678 N N . ILE A 1 86 ? 10.977 -6.383 6.426 1 80.5 86 ILE A N 1
ATOM 679 C CA . ILE A 1 86 ? 12.383 -6.762 6.359 1 80.5 86 ILE A CA 1
ATOM 680 C C . ILE A 1 86 ? 13.148 -6.117 7.516 1 80.5 86 ILE A C 1
ATOM 682 O O . ILE A 1 86 ? 14.133 -6.676 8.008 1 80.5 86 ILE A O 1
ATOM 686 N N . PHE A 1 87 ? 12.734 -5.02 8 1 76 87 PHE A N 1
ATOM 687 C CA . PHE A 1 87 ? 13.492 -4.328 9.031 1 76 87 PHE A CA 1
ATOM 688 C C . PHE A 1 87 ? 12.758 -4.375 10.367 1 76 87 PHE A C 1
ATOM 690 O O . PHE A 1 87 ? 13.172 -3.73 11.336 1 76 87 PHE A O 1
ATOM 697 N N . ASP A 1 88 ? 11.734 -4.918 10.406 1 71.44 88 ASP A N 1
ATOM 698 C CA . ASP A 1 88 ? 10.961 -4.953 11.641 1 71.44 88 ASP A CA 1
ATOM 699 C C . ASP A 1 88 ? 10.812 -6.383 12.156 1 71.44 88 ASP A C 1
ATOM 701 O O . ASP A 1 88 ? 10.859 -7.336 11.375 1 71.44 88 ASP A O 1
ATOM 705 N N . ASP A 1 89 ? 11.133 -6.492 13.438 1 64.38 89 ASP A N 1
ATOM 706 C CA . ASP A 1 89 ? 10.891 -7.781 14.078 1 64.38 89 ASP A CA 1
ATOM 707 C C . ASP A 1 89 ? 9.398 -8.031 14.273 1 64.38 89 ASP A C 1
ATOM 709 O O . ASP A 1 89 ? 8.914 -8.086 15.406 1 64.38 89 ASP A O 1
ATOM 713 N N . MET A 1 90 ? 8.75 -8.141 13.102 1 75.38 90 MET A N 1
ATOM 714 C CA . MET A 1 90 ? 7.297 -8.156 13.234 1 75.38 90 MET A CA 1
ATOM 715 C C . MET A 1 90 ? 6.719 -9.492 12.797 1 75.38 90 MET A C 1
ATOM 717 O O . MET A 1 90 ? 7.457 -10.375 12.352 1 75.38 90 MET A O 1
ATOM 721 N N . CYS A 1 91 ? 5.578 -9.742 13.211 1 86 91 CYS A N 1
ATOM 722 C CA . CYS A 1 91 ? 4.711 -10.82 12.742 1 86 91 CYS A CA 1
ATOM 723 C C . CYS A 1 91 ? 4.141 -10.508 11.367 1 86 91 CYS A C 1
ATOM 725 O O . CYS A 1 91 ? 4.125 -9.344 10.945 1 86 91 CYS A O 1
ATOM 727 N N . HIS A 1 92 ? 3.934 -11.625 10.625 1 89.25 92 HIS A N 1
ATOM 728 C CA . HIS A 1 92 ? 3.236 -11.422 9.359 1 89.25 92 HIS A CA 1
ATOM 729 C C . HIS A 1 92 ? 1.951 -10.633 9.555 1 89.25 92 HIS A C 1
ATOM 731 O O . HIS A 1 92 ? 1.177 -10.914 10.477 1 89.25 92 HIS A O 1
ATOM 737 N N . THR A 1 93 ? 1.753 -9.656 8.742 1 83.44 93 THR A N 1
ATOM 738 C CA . THR A 1 93 ? 0.576 -8.805 8.867 1 83.44 93 THR A CA 1
ATOM 739 C C . THR A 1 93 ? -0.558 -9.312 7.984 1 83.44 93 THR A C 1
ATOM 741 O O . THR A 1 93 ? -1.662 -8.766 8 1 83.44 93 THR A O 1
ATOM 744 N N . PHE A 1 94 ? -0.293 -10.234 7.219 1 88.25 94 PHE A N 1
ATOM 745 C CA . PHE A 1 94 ? -1.261 -10.914 6.371 1 88.25 94 PHE A CA 1
ATOM 746 C C . PHE A 1 94 ? -0.897 -12.383 6.211 1 88.25 94 PHE A C 1
ATOM 748 O O . PHE A 1 94 ? 0.163 -12.82 6.664 1 88.25 94 PHE A O 1
ATOM 755 N N . SER A 1 95 ? -1.791 -13.133 5.645 1 92.06 95 SER A N 1
ATOM 756 C CA . SER A 1 95 ? -1.545 -14.547 5.355 1 92.06 95 SER A CA 1
ATOM 757 C C . SER A 1 95 ? -1.234 -14.758 3.881 1 92.06 95 SER A C 1
ATOM 759 O O . SER A 1 95 ? -1.572 -13.922 3.039 1 92.06 95 SER A O 1
ATOM 761 N N . ALA A 1 96 ? -0.541 -15.844 3.609 1 94.88 96 ALA A N 1
ATOM 762 C CA . ALA A 1 96 ? -0.208 -16.234 2.24 1 94.88 96 ALA A CA 1
ATOM 763 C C . ALA A 1 96 ? -0.541 -17.703 1.986 1 94.88 96 ALA A C 1
ATOM 765 O O . ALA A 1 96 ? -0.255 -18.562 2.82 1 94.88 96 ALA A O 1
ATOM 766 N N . LYS A 1 97 ? -1.209 -17.938 0.9 1 94.56 97 LYS A N 1
ATOM 767 C CA . LYS A 1 97 ? -1.59 -19.297 0.512 1 94.56 97 LYS A CA 1
ATOM 768 C C . LYS A 1 97 ? -1.313 -19.547 -0.968 1 94.56 97 LYS A C 1
ATOM 770 O O . LYS A 1 97 ? -1.52 -18.656 -1.8 1 94.56 97 LYS A O 1
ATOM 775 N N . ALA A 1 98 ? -0.812 -20.812 -1.305 1 94.31 98 ALA A N 1
ATOM 776 C CA . ALA A 1 98 ? -0.641 -21.188 -2.709 1 94.31 98 ALA A CA 1
ATOM 777 C C . ALA A 1 98 ? -1.989 -21.422 -3.381 1 94.31 98 ALA A C 1
ATOM 779 O O . ALA A 1 98 ? -2.803 -22.203 -2.895 1 94.31 98 ALA A O 1
ATOM 780 N N . ILE A 1 99 ? -2.186 -20.703 -4.469 1 87.19 99 ILE A N 1
ATOM 781 C CA . ILE A 1 99 ? -3.447 -20.938 -5.16 1 87.19 99 ILE A CA 1
ATOM 782 C C . ILE A 1 99 ? -3.219 -21.844 -6.367 1 87.19 99 ILE A C 1
ATOM 784 O O . ILE A 1 99 ? -4.16 -22.172 -7.098 1 87.19 99 ILE A O 1
ATOM 788 N N . GLU A 1 100 ? -2.08 -22.219 -6.656 1 87.56 100 GLU A N 1
ATOM 789 C CA . GLU A 1 100 ? -1.591 -23.281 -7.52 1 87.56 100 GLU A CA 1
ATOM 790 C C . GLU A 1 100 ? -0.272 -23.859 -7.004 1 87.56 100 GLU A C 1
ATOM 792 O O . GLU A 1 100 ? 0.347 -23.281 -6.105 1 87.56 100 GLU A O 1
ATOM 797 N N . ASP A 1 101 ? 0.037 -25.016 -7.555 1 93.19 101 ASP A N 1
ATOM 798 C CA . ASP A 1 101 ? 1.342 -25.547 -7.164 1 93.19 101 ASP A CA 1
ATOM 799 C C . ASP A 1 101 ? 2.439 -24.5 -7.383 1 93.19 101 ASP A C 1
ATOM 801 O O . ASP A 1 101 ? 2.508 -23.875 -8.445 1 93.19 101 ASP A O 1
ATOM 805 N N . ALA A 1 102 ? 3.184 -24.297 -6.289 1 94.19 102 ALA A N 1
ATOM 806 C CA . ALA A 1 102 ? 4.172 -23.219 -6.34 1 94.19 102 ALA A CA 1
ATOM 807 C C . ALA A 1 102 ? 5.516 -23.688 -5.789 1 94.19 102 ALA A C 1
ATOM 809 O O . ALA A 1 102 ? 5.57 -24.594 -4.953 1 94.19 102 ALA A O 1
ATOM 810 N N . PHE A 1 103 ? 6.562 -23.141 -6.34 1 94.19 103 PHE A N 1
ATOM 811 C CA . PHE A 1 103 ? 7.918 -23.297 -5.828 1 94.19 103 PHE A CA 1
ATOM 812 C C . PHE A 1 103 ? 8.477 -21.969 -5.34 1 94.19 103 PHE A C 1
ATOM 814 O O . PHE A 1 103 ? 8.547 -21 -6.105 1 94.19 103 PHE A O 1
ATOM 821 N N . VAL A 1 104 ? 8.812 -21.938 -4.02 1 93.94 104 VAL A N 1
ATOM 822 C CA . VAL A 1 104 ? 9.195 -20.688 -3.387 1 93.94 104 VAL A CA 1
ATOM 823 C C . VAL A 1 104 ? 10.57 -20.828 -2.738 1 93.94 104 VAL A C 1
ATOM 825 O O . VAL A 1 104 ? 10.844 -21.828 -2.068 1 93.94 104 VAL A O 1
ATOM 828 N N . CYS A 1 105 ? 11.414 -19.844 -3.023 1 91.25 105 CYS A N 1
ATOM 829 C CA . CYS A 1 105 ? 12.703 -19.766 -2.346 1 91.25 105 CYS A CA 1
ATOM 830 C C . CYS A 1 105 ? 12.602 -18.938 -1.069 1 91.25 105 CYS A C 1
ATOM 832 O O . CYS A 1 105 ? 12.039 -17.844 -1.076 1 91.25 105 CYS A O 1
ATOM 834 N N . ARG A 1 106 ? 13.164 -19.5 -0.028 1 91.25 106 ARG A N 1
ATOM 835 C CA . ARG A 1 106 ? 13.102 -18.844 1.278 1 91.25 106 ARG A CA 1
ATOM 836 C C . ARG A 1 106 ? 14.492 -18.438 1.751 1 91.25 106 ARG A C 1
ATOM 838 O O . ARG A 1 106 ? 15.453 -19.203 1.615 1 91.25 106 ARG A O 1
ATOM 845 N N . CYS A 1 107 ? 14.562 -17.25 2.223 1 88.06 107 CYS A N 1
ATOM 846 C CA . CYS A 1 107 ? 15.805 -16.719 2.785 1 88.06 107 CYS A CA 1
ATOM 847 C C . CYS A 1 107 ? 15.531 -15.961 4.078 1 88.06 107 CYS A C 1
ATOM 849 O O . CYS A 1 107 ? 14.547 -15.227 4.18 1 88.06 107 CYS A O 1
ATOM 851 N N . PHE A 1 108 ? 16.375 -16.188 5.031 1 88.69 108 PHE A N 1
ATOM 852 C CA . PHE A 1 108 ? 16.203 -15.453 6.281 1 88.69 108 PHE A CA 1
ATOM 853 C C . PHE A 1 108 ? 16.391 -13.953 6.066 1 88.69 108 PHE A C 1
ATOM 855 O O . PHE A 1 108 ? 17.266 -13.531 5.309 1 88.69 108 PHE A O 1
ATOM 862 N N . LYS A 1 109 ? 15.539 -13.188 6.777 1 88.31 109 LYS A N 1
ATOM 863 C CA . LYS A 1 109 ? 15.602 -11.734 6.676 1 88.31 109 LYS A CA 1
ATOM 864 C C . LYS A 1 109 ? 17 -11.219 7.02 1 88.31 109 LYS A C 1
ATOM 866 O O . LYS A 1 109 ? 17.484 -10.289 6.383 1 88.31 109 LYS A O 1
ATOM 871 N N . SER A 1 110 ? 17.641 -11.789 7.996 1 85.19 110 SER A N 1
ATOM 872 C CA . SER A 1 110 ? 18.969 -11.383 8.438 1 85.19 110 SER A CA 1
ATOM 873 C C . SER A 1 110 ? 19.984 -11.523 7.312 1 85.19 110 SER A C 1
ATOM 875 O O . SER A 1 110 ? 20.891 -10.68 7.172 1 85.19 110 SER A O 1
ATOM 877 N N . ASP A 1 111 ? 19.797 -12.492 6.512 1 83.75 111 ASP A N 1
ATOM 878 C CA . ASP A 1 111 ? 20.688 -12.727 5.387 1 83.75 111 ASP A CA 1
ATOM 879 C C . ASP A 1 111 ? 20.328 -11.828 4.203 1 83.75 111 ASP A C 1
ATOM 881 O O . ASP A 1 111 ? 21.219 -11.297 3.533 1 83.75 111 ASP A O 1
ATOM 885 N N . PHE A 1 112 ? 19.062 -11.68 4.004 1 85.44 112 PHE A N 1
ATOM 886 C CA . PHE A 1 112 ? 18.609 -10.883 2.875 1 85.44 112 PHE A CA 1
ATOM 887 C C . PHE A 1 112 ? 18.984 -9.422 3.053 1 85.44 112 PHE A C 1
ATOM 889 O O . PHE A 1 112 ? 19.344 -8.742 2.086 1 85.44 112 PHE A O 1
ATOM 896 N N . SER A 1 113 ? 18.891 -8.961 4.293 1 85.06 113 SER A N 1
ATOM 897 C CA . SER A 1 113 ? 19.203 -7.57 4.578 1 85.06 113 SER A CA 1
ATOM 898 C C . SER A 1 113 ? 20.641 -7.234 4.18 1 85.06 113 SER A C 1
ATOM 900 O O . SER A 1 113 ? 20.922 -6.109 3.775 1 85.06 113 SER A O 1
ATOM 902 N N . LYS A 1 114 ? 21.531 -8.219 4.207 1 83.69 114 LYS A N 1
ATOM 903 C CA . LYS A 1 114 ? 22.922 -8.023 3.826 1 83.69 114 LYS A CA 1
ATOM 904 C C . LYS A 1 114 ? 23.047 -7.773 2.326 1 83.69 114 LYS A C 1
ATOM 906 O O . LYS A 1 114 ? 24.016 -7.152 1.877 1 83.69 114 LYS A O 1
ATOM 911 N N . LEU A 1 115 ? 22.062 -8.227 1.619 1 83.12 115 LEU A N 1
ATOM 912 C CA . LEU A 1 115 ? 22.094 -8.07 0.169 1 83.12 115 LEU A CA 1
ATOM 913 C C . LEU A 1 115 ? 21.688 -6.656 -0.234 1 83.12 115 LEU A C 1
ATOM 915 O O . LEU A 1 115 ? 21.984 -6.215 -1.351 1 83.12 115 LEU A O 1
ATOM 919 N N . LEU A 1 116 ? 21.094 -5.977 0.639 1 85.62 116 LEU A N 1
ATOM 920 C CA . LEU A 1 116 ? 20.562 -4.656 0.327 1 85.62 116 LEU A CA 1
ATOM 921 C C . LEU A 1 116 ? 21.672 -3.629 0.225 1 85.62 116 LEU A C 1
ATOM 923 O O . LEU A 1 116 ? 21.469 -2.521 -0.275 1 85.62 116 LEU A O 1
ATOM 927 N N . ILE A 1 117 ? 22.828 -4.055 0.646 1 84.81 117 ILE A N 1
ATOM 928 C CA . ILE A 1 117 ? 23.984 -3.174 0.529 1 84.81 117 ILE A CA 1
ATOM 929 C C . ILE A 1 117 ? 24.344 -2.984 -0.944 1 84.81 117 ILE A C 1
ATOM 931 O O . ILE A 1 117 ? 24.906 -1.954 -1.325 1 84.81 117 ILE A O 1
ATOM 935 N N . ASN A 1 118 ? 24 -3.98 -1.707 1 85.25 118 ASN A N 1
ATOM 936 C CA . ASN A 1 118 ? 24.172 -3.854 -3.15 1 85.25 118 ASN A CA 1
ATOM 937 C C . ASN A 1 118 ? 23.125 -2.941 -3.766 1 85.25 118 ASN A C 1
ATOM 939 O O . ASN A 1 118 ? 21.922 -3.236 -3.703 1 85.25 118 ASN A O 1
ATOM 943 N N . PRO A 1 119 ? 23.516 -1.867 -4.398 1 86.12 119 PRO A N 1
ATOM 944 C CA . PRO A 1 119 ? 22.562 -0.889 -4.918 1 86.12 119 PRO A CA 1
ATOM 945 C C . PRO A 1 119 ? 21.625 -1.483 -5.969 1 86.12 119 PRO A C 1
ATOM 947 O O . PRO A 1 119 ? 20.453 -1.095 -6.047 1 86.12 119 PRO A O 1
ATOM 950 N N . ASP A 1 120 ? 22.125 -2.354 -6.738 1 84.75 120 ASP A N 1
ATOM 951 C CA . ASP A 1 120 ? 21.281 -2.963 -7.766 1 84.75 120 ASP A CA 1
ATOM 952 C C . ASP A 1 120 ? 20.125 -3.75 -7.133 1 84.75 120 ASP A C 1
ATOM 954 O O . ASP A 1 120 ? 19 -3.719 -7.629 1 84.75 120 ASP A O 1
ATOM 958 N N . ILE A 1 121 ? 20.406 -4.375 -6.055 1 84.62 121 ILE A N 1
ATOM 959 C CA . ILE A 1 121 ? 19.391 -5.168 -5.363 1 84.62 121 ILE A CA 1
ATOM 960 C C . ILE A 1 121 ? 18.406 -4.238 -4.656 1 84.62 121 ILE A C 1
ATOM 962 O O . ILE A 1 121 ? 17.203 -4.434 -4.734 1 84.62 121 ILE A O 1
ATOM 966 N N . SER A 1 122 ? 18.953 -3.262 -3.996 1 88.81 122 SER A N 1
ATOM 967 C CA . SER A 1 122 ? 18.094 -2.336 -3.266 1 88.81 122 SER A CA 1
ATOM 968 C C . SER A 1 122 ? 17.141 -1.611 -4.207 1 88.81 122 SER A C 1
ATOM 970 O O . SER A 1 122 ? 15.969 -1.395 -3.869 1 88.81 122 SER A O 1
ATOM 972 N N . ILE A 1 123 ? 17.641 -1.301 -5.359 1 86.5 123 ILE A N 1
ATOM 973 C CA . ILE A 1 123 ? 16.812 -0.604 -6.344 1 86.5 123 ILE A CA 1
ATOM 974 C C . ILE A 1 123 ? 15.688 -1.521 -6.816 1 86.5 123 ILE A C 1
ATOM 976 O O . ILE A 1 123 ? 14.547 -1.087 -6.961 1 86.5 123 ILE A O 1
ATOM 980 N N . LYS A 1 124 ? 15.977 -2.709 -7.023 1 84.88 124 LYS A N 1
ATOM 981 C CA . LYS A 1 124 ? 14.953 -3.664 -7.449 1 84.88 124 LYS A CA 1
ATOM 982 C C . LYS A 1 124 ? 13.898 -3.855 -6.371 1 84.88 124 LYS A C 1
ATOM 984 O O . LYS A 1 124 ? 12.711 -4.004 -6.676 1 84.88 124 LYS A O 1
ATOM 989 N N . ILE A 1 125 ? 14.336 -3.885 -5.16 1 88.5 125 ILE A N 1
ATOM 990 C CA . ILE A 1 125 ? 13.406 -4.012 -4.043 1 88.5 125 ILE A CA 1
ATOM 991 C C . ILE A 1 125 ? 12.516 -2.775 -3.971 1 88.5 125 ILE A C 1
ATOM 993 O O . ILE A 1 125 ? 11.297 -2.885 -3.785 1 88.5 125 ILE A O 1
ATOM 997 N N . ILE A 1 126 ? 13.156 -1.699 -4.117 1 89.81 126 ILE A N 1
ATOM 998 C CA . ILE A 1 126 ? 12.406 -0.449 -4.105 1 89.81 126 ILE A CA 1
ATOM 999 C C . ILE A 1 126 ? 11.352 -0.465 -5.215 1 89.81 126 ILE A C 1
ATOM 1001 O O . ILE A 1 126 ? 10.195 -0.113 -4.988 1 89.81 126 ILE A O 1
ATOM 1005 N N . LYS A 1 127 ? 11.75 -0.929 -6.336 1 85.81 127 LYS A N 1
ATOM 1006 C CA . LYS A 1 127 ? 10.82 -1.017 -7.457 1 85.81 127 LYS A CA 1
ATOM 1007 C C . LYS A 1 127 ? 9.664 -1.958 -7.141 1 85.81 127 LYS A C 1
ATOM 1009 O O . LYS A 1 127 ? 8.508 -1.643 -7.418 1 85.81 127 LYS A O 1
ATOM 1014 N N . SER A 1 128 ? 10 -3.027 -6.602 1 85.31 128 SER A N 1
ATOM 1015 C CA . SER A 1 128 ? 8.969 -3.99 -6.219 1 85.31 128 SER A CA 1
ATOM 1016 C C . SER A 1 128 ? 7.988 -3.383 -5.223 1 85.31 128 SER A C 1
ATOM 1018 O O . SER A 1 128 ? 6.773 -3.533 -5.371 1 85.31 128 SER A O 1
ATOM 1020 N N . LEU A 1 129 ? 8.492 -2.734 -4.281 1 89.25 129 LEU A N 1
ATOM 1021 C CA . LEU A 1 129 ? 7.668 -2.111 -3.248 1 89.25 129 LEU A CA 1
ATOM 1022 C C . LEU A 1 129 ? 6.793 -1.01 -3.84 1 89.25 129 LEU A C 1
ATOM 1024 O O . LEU A 1 129 ? 5.621 -0.88 -3.48 1 89.25 129 LEU A O 1
ATOM 1028 N N . THR A 1 130 ? 7.379 -0.258 -4.719 1 88.38 130 THR A N 1
ATOM 1029 C CA . THR A 1 130 ? 6.629 0.825 -5.344 1 88.38 130 THR A CA 1
ATOM 1030 C C . THR A 1 130 ? 5.492 0.272 -6.195 1 88.38 130 THR A C 1
ATOM 1032 O O . THR A 1 130 ? 4.383 0.808 -6.18 1 88.38 130 THR A O 1
ATOM 1035 N N . ASP A 1 131 ? 5.746 -0.76 -6.902 1 84.06 131 ASP A N 1
ATOM 1036 C CA . ASP A 1 131 ? 4.707 -1.408 -7.695 1 84.06 131 ASP A CA 1
ATOM 1037 C C . ASP A 1 131 ? 3.561 -1.893 -6.812 1 84.06 131 ASP A C 1
ATOM 1039 O O . ASP A 1 131 ? 2.389 -1.7 -7.145 1 84.06 131 ASP A O 1
ATOM 1043 N N . LYS A 1 132 ? 3.916 -2.494 -5.773 1 86.62 132 LYS A N 1
ATOM 1044 C CA . LYS A 1 132 ? 2.906 -2.975 -4.836 1 86.62 132 LYS A CA 1
ATOM 1045 C C . LYS A 1 132 ? 2.109 -1.816 -4.246 1 86.62 132 LYS A C 1
ATOM 1047 O O . LYS A 1 132 ? 0.885 -1.898 -4.121 1 86.62 132 LYS A O 1
ATOM 1052 N N . LEU A 1 133 ? 2.791 -0.822 -3.865 1 87.25 133 LEU A N 1
ATOM 1053 C CA . LEU A 1 133 ? 2.131 0.346 -3.293 1 87.25 133 LEU A CA 1
ATOM 1054 C C . LEU A 1 133 ? 1.126 0.938 -4.273 1 87.25 133 LEU A C 1
ATOM 1056 O O . LEU A 1 133 ? 0.004 1.278 -3.893 1 87.25 133 LEU A O 1
ATOM 1060 N N . ASN A 1 134 ? 1.544 1.099 -5.469 1 83 134 ASN A N 1
ATOM 1061 C CA . ASN A 1 134 ? 0.657 1.634 -6.496 1 83 134 ASN A CA 1
ATOM 1062 C C . ASN A 1 134 ? -0.553 0.73 -6.719 1 83 134 ASN A C 1
ATOM 1064 O O . ASN A 1 134 ? -1.676 1.215 -6.863 1 83 134 ASN A O 1
ATOM 1068 N N . ASN A 1 135 ? -0.315 -0.503 -6.758 1 79.38 135 ASN A N 1
ATOM 1069 C CA . ASN A 1 135 ? -1.416 -1.452 -6.887 1 79.38 135 ASN A CA 1
ATOM 1070 C C . ASN A 1 135 ? -2.391 -1.344 -5.715 1 79.38 135 ASN A C 1
ATOM 1072 O O . ASN A 1 135 ? -3.605 -1.394 -5.91 1 79.38 135 ASN A O 1
ATOM 1076 N N . TYR A 1 136 ? -1.844 -1.176 -4.523 1 80.12 136 TYR A N 1
ATOM 1077 C CA . TYR A 1 136 ? -2.691 -1.129 -3.338 1 80.12 136 TYR A CA 1
ATOM 1078 C C . TYR A 1 136 ? -3.484 0.171 -3.285 1 80.12 136 TYR A C 1
ATOM 1080 O O . TYR A 1 136 ? -4.648 0.179 -2.883 1 80.12 136 TYR A O 1
ATOM 1088 N N . THR A 1 137 ? -2.855 1.248 -3.643 1 79.31 137 THR A N 1
ATOM 1089 C CA . THR A 1 137 ? -3.582 2.512 -3.705 1 79.31 137 THR A CA 1
ATOM 1090 C C . THR A 1 137 ? -4.73 2.428 -4.703 1 79.31 137 THR A C 1
ATOM 1092 O O . THR A 1 137 ? -5.832 2.912 -4.434 1 79.31 137 THR A O 1
ATOM 1095 N N . ASP A 1 138 ? -4.52 1.796 -5.805 1 76.12 138 ASP A N 1
ATOM 1096 C CA . ASP A 1 138 ? -5.566 1.603 -6.805 1 76.12 138 ASP A CA 1
ATOM 1097 C C . ASP A 1 138 ? -6.688 0.721 -6.262 1 76.12 138 ASP A C 1
ATOM 1099 O O . ASP A 1 138 ? -7.867 0.997 -6.492 1 76.12 138 ASP A O 1
ATOM 1103 N N . THR A 1 139 ? -6.301 -0.29 -5.621 1 72.62 139 THR A N 1
ATOM 1104 C CA . THR A 1 139 ? -7.285 -1.188 -5.023 1 72.62 139 THR A CA 1
ATOM 1105 C C . THR A 1 139 ? -8.125 -0.453 -3.984 1 72.62 139 THR A C 1
ATOM 1107 O O . THR A 1 139 ? -9.344 -0.612 -3.941 1 72.62 139 THR A O 1
ATOM 1110 N N . MET A 1 140 ? -7.484 0.318 -3.141 1 74.81 140 MET A N 1
ATOM 1111 C CA . MET A 1 140 ? -8.188 1.111 -2.141 1 74.81 140 MET A CA 1
ATOM 1112 C C . MET A 1 140 ? -9.188 2.055 -2.803 1 74.81 140 MET A C 1
ATOM 1114 O O . MET A 1 140 ? -10.328 2.17 -2.354 1 74.81 140 MET A O 1
ATOM 1118 N N . ALA A 1 141 ? -8.75 2.742 -3.777 1 70.94 141 ALA A N 1
ATOM 1119 C CA . ALA A 1 141 ? -9.625 3.654 -4.504 1 70.94 141 ALA A CA 1
ATOM 1120 C C . ALA A 1 141 ? -10.828 2.912 -5.086 1 70.94 141 ALA A C 1
ATOM 1122 O O . ALA A 1 141 ? -11.961 3.387 -4.996 1 70.94 141 ALA A O 1
ATOM 1123 N N . ASN A 1 142 ? -10.578 1.827 -5.637 1 65.5 142 ASN A N 1
ATOM 1124 C CA . ASN A 1 142 ? -11.641 1.013 -6.219 1 65.5 142 ASN A CA 1
ATOM 1125 C C . ASN A 1 142 ? -12.641 0.562 -5.16 1 65.5 142 ASN A C 1
ATOM 1127 O O . ASN A 1 142 ? -13.852 0.523 -5.414 1 65.5 142 ASN A O 1
ATOM 1131 N N . MET A 1 143 ? -12.148 0.243 -4.047 1 64.06 143 MET A N 1
ATOM 1132 C CA . MET A 1 143 ? -13 -0.178 -2.939 1 64.06 143 MET A CA 1
ATOM 1133 C C . MET A 1 143 ? -13.859 0.979 -2.443 1 64.06 143 MET A C 1
ATOM 1135 O O . MET A 1 143 ? -15.031 0.789 -2.1 1 64.06 143 MET A O 1
ATOM 1139 N N . ALA A 1 144 ? -13.305 2.145 -2.359 1 62.28 144 ALA A N 1
ATOM 1140 C CA . ALA A 1 144 ? -13.977 3.311 -1.798 1 62.28 144 ALA A CA 1
ATOM 1141 C C . ALA A 1 144 ? -15.023 3.857 -2.766 1 62.28 144 ALA A C 1
ATOM 1143 O O . ALA A 1 144 ? -16.078 4.348 -2.344 1 62.28 144 ALA A O 1
ATOM 1144 N N . PHE A 1 145 ? -14.781 4.066 -3.969 1 56.25 145 PHE A N 1
ATOM 1145 C CA . PHE A 1 145 ? -15.625 4.758 -4.938 1 56.25 145 PHE A CA 1
ATOM 1146 C C . PHE A 1 145 ? -16.688 3.816 -5.504 1 56.25 145 PHE A C 1
ATOM 1148 O O . PHE A 1 145 ? -17.734 4.262 -5.965 1 56.25 145 PHE A O 1
ATOM 1155 N N . CYS A 1 146 ? -16.422 2.729 -5.738 1 54.09 146 CYS A N 1
ATOM 1156 C CA . CYS A 1 146 ? -17.219 1.938 -6.668 1 54.09 146 CYS A CA 1
ATOM 1157 C C . CYS A 1 146 ? -18.359 1.245 -5.941 1 54.09 146 CYS A C 1
ATOM 1159 O O . CYS A 1 146 ? -18.203 0.777 -4.816 1 54.09 146 CYS A O 1
ATOM 1161 N N . ASP A 1 147 ? -19.656 1.646 -6.391 1 56.41 147 ASP A N 1
ATOM 1162 C CA . ASP A 1 147 ? -20.719 0.652 -6.207 1 56.41 147 ASP A CA 1
ATOM 1163 C C . ASP A 1 147 ? -20.219 -0.746 -6.57 1 56.41 147 ASP A C 1
ATOM 1165 O O . ASP A 1 147 ? -19.141 -0.896 -7.156 1 56.41 147 ASP A O 1
ATOM 1169 N N . VAL A 1 148 ? -20.812 -1.662 -5.934 1 57.22 148 VAL A N 1
ATOM 1170 C CA . VAL A 1 148 ? -20.406 -3.053 -6.117 1 57.22 148 VAL A CA 1
ATOM 1171 C C . VAL A 1 148 ? -20.109 -3.316 -7.59 1 57.22 148 VAL A C 1
ATOM 1173 O O . VAL A 1 148 ? -19.125 -3.977 -7.922 1 57.22 148 VAL A O 1
ATOM 1176 N N . LYS A 1 149 ? -20.844 -2.555 -8.445 1 61.72 149 LYS A N 1
ATOM 1177 C CA . LYS A 1 149 ? -20.688 -2.783 -9.883 1 61.72 149 LYS A CA 1
ATOM 1178 C C . LYS A 1 149 ? -19.344 -2.268 -10.375 1 61.72 149 LYS A C 1
ATOM 1180 O O . LYS A 1 149 ? -18.609 -2.99 -11.062 1 61.72 149 LYS A O 1
ATOM 1185 N N . ASN A 1 150 ? -19.062 -1.134 -10.07 1 64.62 150 ASN A N 1
ATOM 1186 C CA . ASN A 1 150 ? -17.812 -0.537 -10.523 1 64.62 150 ASN A CA 1
ATOM 1187 C C . ASN A 1 150 ? -16.609 -1.175 -9.836 1 64.62 150 ASN A C 1
ATOM 1189 O O . ASN A 1 150 ? -15.547 -1.316 -10.445 1 64.62 150 ASN A O 1
ATOM 1193 N N . ARG A 1 151 ? -16.844 -1.584 -8.703 1 67.69 151 ARG A N 1
ATOM 1194 C CA . ARG A 1 151 ? -15.773 -2.289 -8 1 67.69 151 ARG A CA 1
ATOM 1195 C C . ARG A 1 151 ? -15.43 -3.6 -8.703 1 67.69 151 ARG A C 1
ATOM 1197 O O . ARG A 1 151 ? -14.258 -3.947 -8.836 1 67.69 151 ARG A O 1
ATOM 1204 N N . VAL A 1 152 ? -16.469 -4.293 -9.086 1 74.75 152 VAL A N 1
ATOM 1205 C CA . VAL A 1 152 ? -16.266 -5.543 -9.812 1 74.75 152 VAL A CA 1
ATOM 1206 C C . VAL A 1 152 ? -15.539 -5.27 -11.125 1 74.75 152 VAL A C 1
ATOM 1208 O O . VAL A 1 152 ? -14.508 -5.898 -11.406 1 74.75 152 VAL A O 1
ATOM 1211 N N . LEU A 1 153 ? -15.984 -4.273 -11.773 1 73.44 153 LEU A N 1
ATOM 1212 C CA . LEU A 1 153 ? -15.422 -3.986 -13.086 1 73.44 153 LEU A CA 1
ATOM 1213 C C . LEU A 1 153 ? -13.969 -3.541 -12.977 1 73.44 153 LEU A C 1
ATOM 1215 O O . LEU A 1 153 ? -13.109 -4.039 -13.703 1 73.44 153 LEU A O 1
ATOM 1219 N N . ASN A 1 154 ? -13.734 -2.695 -12.117 1 70.56 154 ASN A N 1
ATOM 1220 C CA . ASN A 1 154 ? -12.383 -2.15 -11.977 1 70.56 154 ASN A CA 1
ATOM 1221 C C . ASN A 1 154 ? -11.398 -3.211 -11.5 1 70.56 154 ASN A C 1
ATOM 1223 O O . ASN A 1 154 ? -10.242 -3.225 -11.922 1 70.56 154 ASN A O 1
ATOM 1227 N N . THR A 1 155 ? -11.844 -4.004 -10.578 1 71.88 155 THR A N 1
ATOM 1228 C CA . THR A 1 155 ? -11.016 -5.105 -10.109 1 71.88 155 THR A CA 1
ATOM 1229 C C . THR A 1 155 ? -10.656 -6.043 -11.258 1 71.88 155 THR A C 1
ATOM 1231 O O . THR A 1 155 ? -9.5 -6.453 -11.398 1 71.88 155 THR A O 1
ATOM 1234 N N . LEU A 1 156 ? -11.594 -6.328 -12.078 1 78.56 156 LEU A N 1
ATOM 1235 C CA . LEU A 1 156 ? -11.359 -7.211 -13.219 1 78.56 156 LEU A CA 1
ATOM 1236 C C . LEU A 1 156 ? -10.398 -6.574 -14.211 1 78.56 156 LEU A C 1
ATOM 1238 O O . LEU A 1 156 ? -9.531 -7.254 -14.773 1 78.56 156 LEU A O 1
ATOM 1242 N N . ILE A 1 157 ? -10.516 -5.266 -14.32 1 73.81 157 ILE A N 1
ATOM 1243 C CA . ILE A 1 157 ? -9.625 -4.555 -15.227 1 73.81 157 ILE A CA 1
ATOM 1244 C C . ILE A 1 157 ? -8.203 -4.582 -14.68 1 73.81 157 ILE A C 1
ATOM 1246 O O . ILE A 1 157 ? -7.254 -4.895 -15.406 1 73.81 157 ILE A O 1
ATOM 1250 N N . ARG A 1 158 ? -8.133 -4.234 -13.508 1 68.75 158 ARG A N 1
ATOM 1251 C CA . ARG A 1 158 ? -6.82 -4.234 -12.859 1 68.75 158 ARG A CA 1
ATOM 1252 C C . ARG A 1 158 ? -6.152 -5.598 -12.984 1 68.75 158 ARG A C 1
ATOM 1254 O O . ARG A 1 158 ? -4.977 -5.688 -13.352 1 68.75 158 ARG A O 1
ATOM 1261 N N . LEU A 1 159 ? -6.852 -6.652 -12.617 1 71.69 159 LEU A N 1
ATOM 1262 C CA . LEU A 1 159 ? -6.332 -8.008 -12.711 1 71.69 159 LEU A CA 1
ATOM 1263 C C . LEU A 1 159 ? -6.047 -8.391 -14.164 1 71.69 159 LEU A C 1
ATOM 1265 O O . LEU A 1 159 ? -5.07 -9.086 -14.445 1 71.69 159 LEU A O 1
ATOM 1269 N N . GLY A 1 160 ? -6.844 -7.895 -14.984 1 74.25 160 GLY A N 1
ATOM 1270 C CA . GLY A 1 160 ? -6.652 -8.125 -16.406 1 74.25 160 GLY A CA 1
ATOM 1271 C C . GLY A 1 160 ? -5.367 -7.523 -16.938 1 74.25 160 GLY A C 1
ATOM 1272 O O . GLY A 1 160 ? -4.668 -8.148 -17.734 1 74.25 160 GLY A O 1
ATOM 1273 N N . ARG A 1 161 ? -5.094 -6.355 -16.516 1 67.12 161 ARG A N 1
ATOM 1274 C CA . ARG A 1 161 ? -3.883 -5.676 -16.953 1 67.12 161 ARG A CA 1
ATOM 1275 C C . ARG A 1 161 ? -2.637 -6.387 -16.438 1 67.12 161 ARG A C 1
ATOM 1277 O O . ARG A 1 161 ? -1.608 -6.426 -17.109 1 67.12 161 ARG A O 1
ATOM 1284 N N . LYS A 1 162 ? -2.791 -6.953 -15.367 1 64.81 162 LYS A N 1
ATOM 1285 C CA . LYS A 1 162 ? -1.646 -7.602 -14.734 1 64.81 162 LYS A CA 1
ATOM 1286 C C . LYS A 1 162 ? -1.525 -9.055 -15.172 1 64.81 162 LYS A C 1
ATOM 1288 O O . LYS A 1 162 ? -0.42 -9.555 -15.391 1 64.81 162 LYS A O 1
ATOM 1293 N N . TYR A 1 163 ? -2.678 -9.656 -15.141 1 68.44 163 TYR A N 1
ATOM 1294 C CA . TYR A 1 163 ? -2.684 -11.102 -15.312 1 68.44 163 TYR A CA 1
ATOM 1295 C C . TYR A 1 163 ? -3.447 -11.5 -16.562 1 68.44 163 TYR A C 1
ATOM 1297 O O . TYR A 1 163 ? -3.924 -12.633 -16.688 1 68.44 163 TYR A O 1
ATOM 1305 N N . GLY A 1 164 ? -3.643 -10.438 -17.375 1 75.25 164 GLY A N 1
ATOM 1306 C CA . GLY A 1 164 ? -4.465 -10.742 -18.531 1 75.25 164 GLY A CA 1
ATOM 1307 C C . GLY A 1 164 ? -3.73 -10.562 -19.844 1 75.25 164 GLY A C 1
ATOM 1308 O O . GLY A 1 164 ? -2.514 -10.375 -19.875 1 75.25 164 GLY A O 1
ATOM 1309 N N . SER A 1 165 ? -4.441 -10.859 -20.984 1 79.81 165 SER A N 1
ATOM 1310 C CA . SER A 1 165 ? -3.977 -10.672 -22.359 1 79.81 165 SER A CA 1
ATOM 1311 C C . SER A 1 165 ? -4.973 -9.852 -23.172 1 79.81 165 SER A C 1
ATOM 1313 O O . SER A 1 165 ? -6.184 -9.945 -22.953 1 79.81 165 SER A O 1
ATOM 1315 N N . ILE A 1 166 ? -4.391 -9.094 -24.062 1 79.25 166 ILE A N 1
ATOM 1316 C CA . ILE A 1 166 ? -5.238 -8.258 -24.906 1 79.25 166 ILE A CA 1
ATOM 1317 C C . ILE A 1 166 ? -5.801 -9.086 -26.062 1 79.25 166 ILE A C 1
ATOM 1319 O O . ILE A 1 166 ? -5.055 -9.797 -26.734 1 79.25 166 ILE A O 1
ATOM 1323 N N . THR A 1 167 ? -7.082 -9.07 -26.203 1 79.12 167 THR A N 1
ATOM 1324 C CA . THR A 1 167 ? -7.793 -9.695 -27.312 1 79.12 167 THR A CA 1
ATOM 1325 C C . THR A 1 167 ? -8.617 -8.672 -28.078 1 79.12 167 THR A C 1
ATOM 1327 O O . THR A 1 167 ? -8.812 -7.547 -27.609 1 79.12 167 THR A O 1
ATOM 1330 N N . PRO A 1 168 ? -9.062 -8.984 -29.344 1 77.38 168 PRO A N 1
ATOM 1331 C CA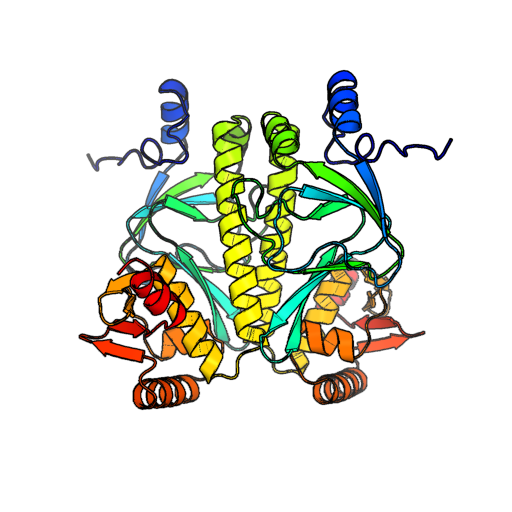 . PRO A 1 168 ? -9.898 -8.055 -30.109 1 77.38 168 PRO A CA 1
ATOM 1332 C C . PRO A 1 168 ? -11.156 -7.633 -29.344 1 77.38 168 PRO A C 1
ATOM 1334 O O . PRO A 1 168 ? -11.672 -6.531 -29.578 1 77.38 168 PRO A O 1
ATOM 1337 N N . GLU A 1 169 ? -11.539 -8.477 -28.453 1 77.06 169 GLU A N 1
ATOM 1338 C CA . GLU A 1 169 ? -12.773 -8.203 -27.719 1 77.06 169 GLU A CA 1
ATOM 1339 C C . GLU A 1 169 ? -12.492 -7.387 -26.453 1 77.06 169 GLU A C 1
ATOM 1341 O O . GLU A 1 169 ? -13.414 -6.812 -25.875 1 77.06 169 GLU A O 1
ATOM 1346 N N . GLY A 1 170 ? -11.219 -7.387 -26.031 1 82 170 GLY A N 1
ATOM 1347 C CA . GLY A 1 170 ? -10.852 -6.676 -24.812 1 82 170 GLY A CA 1
ATOM 1348 C C . GLY A 1 170 ? -9.711 -7.328 -24.062 1 82 170 GLY A C 1
ATOM 1349 O O . GLY A 1 170 ? -8.867 -8 -24.656 1 82 170 GLY A O 1
ATOM 1350 N N . ILE A 1 171 ? -9.672 -7.105 -22.781 1 83.75 171 ILE A N 1
ATOM 1351 C CA . ILE A 1 171 ? -8.648 -7.711 -21.938 1 83.75 171 ILE A CA 1
ATOM 1352 C C . ILE A 1 171 ? -9.148 -9.039 -21.391 1 83.75 171 ILE A C 1
ATOM 1354 O O . ILE A 1 171 ? -10.141 -9.078 -20.656 1 83.75 171 ILE A O 1
ATOM 1358 N N . LYS A 1 172 ? -8.469 -10.148 -21.812 1 86.31 172 LYS A N 1
ATOM 1359 C CA . LYS A 1 172 ? -8.812 -11.469 -21.297 1 86.31 172 LYS A CA 1
ATOM 1360 C C . LYS A 1 172 ? -8.039 -11.773 -20.016 1 86.31 172 LYS A C 1
ATOM 1362 O O . LYS A 1 172 ? -6.812 -11.695 -19.984 1 86.31 172 LYS A O 1
ATOM 1367 N N . LEU A 1 173 ? -8.766 -12.094 -18.906 1 81.38 173 LEU A N 1
ATOM 1368 C CA . LEU A 1 173 ? -8.133 -12.531 -17.656 1 81.38 173 LEU A CA 1
ATOM 1369 C C . LEU A 1 173 ? -7.605 -13.953 -17.797 1 81.38 173 LEU A C 1
ATOM 1371 O O . LEU A 1 173 ? -8.359 -14.883 -18.094 1 81.38 173 LEU A O 1
ATOM 1375 N N . ASP A 1 174 ? -6.348 -14.18 -17.547 1 78.88 174 ASP A N 1
ATOM 1376 C CA . ASP A 1 174 ? -5.75 -15.5 -17.719 1 78.88 174 ASP A CA 1
ATOM 1377 C C . ASP A 1 174 ? -5.777 -16.297 -16.422 1 78.88 174 ASP A C 1
ATOM 1379 O O . ASP A 1 174 ? -5.16 -17.359 -16.312 1 78.88 174 ASP A O 1
ATOM 1383 N N . ILE A 1 175 ? -6.398 -15.719 -15.469 1 74.94 175 ILE A N 1
ATOM 1384 C CA . ILE A 1 175 ? -6.609 -16.422 -14.211 1 74.94 175 ILE A CA 1
ATOM 1385 C C . ILE A 1 175 ? -8.102 -16.656 -13.984 1 74.94 175 ILE A C 1
ATOM 1387 O O . ILE A 1 175 ? -8.93 -15.891 -14.477 1 74.94 175 ILE A O 1
ATOM 1391 N N . TYR A 1 176 ? -8.32 -17.859 -13.328 1 75.31 176 TYR A N 1
ATOM 1392 C CA . TYR A 1 176 ? -9.703 -18.141 -12.953 1 75.31 176 TYR A CA 1
ATOM 1393 C C . TYR A 1 176 ? -10.039 -17.516 -11.602 1 75.31 176 TYR A C 1
ATOM 1395 O O . TYR A 1 176 ? -9.273 -17.641 -10.648 1 75.31 176 TYR A O 1
ATOM 1403 N N . LEU A 1 177 ? -11.102 -16.734 -11.664 1 76.62 177 LEU A N 1
ATOM 1404 C CA . LEU A 1 177 ? -11.641 -16.188 -10.422 1 76.62 177 LEU A CA 1
ATOM 1405 C C . LEU A 1 177 ? -13.109 -16.562 -10.266 1 76.62 177 LEU A C 1
ATOM 1407 O O . LEU A 1 177 ? -13.922 -16.281 -11.148 1 76.62 177 LEU A O 1
ATOM 1411 N N . SER A 1 178 ? -13.484 -17.234 -9.156 1 76.69 178 SER A N 1
ATOM 1412 C CA . SER A 1 178 ? -14.891 -17.453 -8.836 1 76.69 178 SER A CA 1
ATOM 1413 C C . SER A 1 178 ? -15.555 -16.156 -8.375 1 76.69 178 SER A C 1
ATOM 1415 O O . SER A 1 178 ? -14.875 -15.172 -8.086 1 76.69 178 SER A O 1
ATOM 1417 N N . HIS A 1 179 ? -16.938 -16.203 -8.539 1 80.44 179 HIS A N 1
ATOM 1418 C CA . HIS A 1 179 ? -17.672 -15.07 -7.984 1 80.44 179 HIS A CA 1
ATOM 1419 C C . HIS A 1 179 ? -17.312 -14.844 -6.52 1 80.44 179 HIS A C 1
ATOM 1421 O O . HIS A 1 179 ? -17.266 -13.703 -6.051 1 80.44 179 HIS A O 1
ATOM 1427 N N . GLU A 1 180 ? -16.969 -15.922 -5.836 1 73.12 180 GLU A N 1
ATOM 1428 C CA . GLU A 1 180 ? -16.547 -15.836 -4.441 1 73.12 180 GLU A CA 1
ATOM 1429 C C . GLU A 1 180 ? -15.195 -15.148 -4.32 1 73.12 180 GLU A C 1
ATOM 1431 O O . GLU A 1 180 ? -14.984 -14.328 -3.42 1 73.12 180 GLU A O 1
ATOM 1436 N N . ASP A 1 181 ? -14.305 -15.508 -5.18 1 71 181 ASP A N 1
ATOM 1437 C CA . ASP A 1 181 ? -12.992 -14.867 -5.203 1 71 181 ASP A CA 1
ATOM 1438 C C . ASP A 1 181 ? -13.117 -13.359 -5.41 1 71 181 ASP A C 1
ATOM 1440 O O . ASP A 1 181 ? -12.477 -12.57 -4.707 1 71 181 ASP A O 1
ATOM 1444 N N . ILE A 1 182 ? -13.961 -13.031 -6.453 1 77.69 182 ILE A N 1
ATOM 1445 C CA . ILE A 1 182 ? -14.18 -11.625 -6.773 1 77.69 182 ILE A CA 1
ATOM 1446 C C . ILE A 1 182 ? -14.828 -10.914 -5.586 1 77.69 182 ILE A C 1
ATOM 1448 O O . ILE A 1 182 ? -14.43 -9.805 -5.227 1 77.69 182 ILE A O 1
ATOM 1452 N N . ALA A 1 183 ? -15.828 -11.617 -5 1 70.56 183 ALA A N 1
ATOM 1453 C CA . ALA A 1 183 ? -16.5 -11.086 -3.826 1 70.56 183 ALA A CA 1
ATOM 1454 C C . ALA A 1 183 ? -15.508 -10.75 -2.721 1 70.56 183 ALA A C 1
ATOM 1456 O O . ALA A 1 183 ? -15.57 -9.672 -2.127 1 70.56 183 ALA A O 1
ATOM 1457 N N . HIS A 1 184 ? -14.555 -11.562 -2.541 1 63.16 184 HIS A N 1
ATOM 1458 C CA . HIS A 1 184 ? -13.531 -11.367 -1.525 1 63.16 184 HIS A CA 1
ATOM 1459 C C . HIS A 1 184 ? -12.625 -10.188 -1.878 1 63.16 184 HIS A C 1
ATOM 1461 O O . HIS A 1 184 ? -12.258 -9.398 -1.005 1 63.16 184 HIS A O 1
ATOM 1467 N N . LEU A 1 185 ? -12.305 -10.094 -3.209 1 59.81 185 LEU A N 1
ATOM 1468 C CA . LEU A 1 185 ? -11.383 -9.062 -3.674 1 59.81 185 LEU A CA 1
ATOM 1469 C C . LEU A 1 185 ? -12 -7.676 -3.518 1 59.81 185 LEU A C 1
ATOM 1471 O O . LEU A 1 185 ? -11.281 -6.695 -3.293 1 59.81 185 LEU A O 1
ATOM 1475 N N . ILE A 1 186 ? -13.383 -7.648 -3.691 1 64.31 186 ILE A N 1
ATOM 1476 C CA . ILE A 1 186 ? -13.992 -6.32 -3.686 1 64.31 186 ILE A CA 1
ATOM 1477 C C . ILE A 1 186 ? -14.805 -6.133 -2.404 1 64.31 186 ILE A C 1
ATOM 1479 O O . ILE A 1 186 ? -15.57 -5.176 -2.283 1 64.31 186 ILE A O 1
ATOM 1483 N N . ASN A 1 187 ? -14.68 -7.117 -1.456 1 59.19 187 ASN A N 1
ATOM 1484 C CA . ASN A 1 187 ? -15.391 -7.086 -0.179 1 59.19 187 ASN A CA 1
ATOM 1485 C C . ASN A 1 187 ? -16.891 -6.867 -0.372 1 59.19 187 ASN A C 1
ATOM 1487 O O . ASN A 1 187 ? -17.469 -5.941 0.203 1 59.19 187 ASN A O 1
ATOM 1491 N N . ALA A 1 188 ? -17.469 -7.641 -1.119 1 62.62 188 ALA A N 1
ATOM 1492 C CA . ALA A 1 188 ? -18.906 -7.703 -1.374 1 62.62 188 ALA A CA 1
ATOM 1493 C C . ALA A 1 188 ? -19.422 -9.133 -1.238 1 62.62 188 ALA A C 1
ATOM 1495 O O . ALA A 1 188 ? -18.641 -10.078 -1.109 1 62.62 188 ALA A O 1
ATOM 1496 N N . SER A 1 189 ? -20.641 -9.203 -1.075 1 63.62 189 SER A N 1
ATOM 1497 C CA . SER A 1 189 ? -21.234 -10.539 -1.035 1 63.62 189 SER A CA 1
ATOM 1498 C C . SER A 1 189 ? -21.172 -11.211 -2.402 1 63.62 189 SER A C 1
ATOM 1500 O O . SER A 1 189 ? -21.141 -10.539 -3.432 1 63.62 189 SER A O 1
ATOM 1502 N N . ARG A 1 190 ? -21.062 -12.57 -2.275 1 72.19 190 ARG A N 1
ATOM 1503 C CA . ARG A 1 190 ? -21.094 -13.344 -3.516 1 72.19 190 ARG A CA 1
ATOM 1504 C C . ARG A 1 190 ? -22.344 -13.039 -4.32 1 72.19 190 ARG A C 1
ATOM 1506 O O . ARG A 1 190 ? -22.297 -12.969 -5.551 1 72.19 190 ARG A O 1
ATOM 1513 N N . VAL A 1 191 ? -23.438 -12.82 -3.646 1 74.25 191 VAL A N 1
ATOM 1514 C CA . VAL A 1 191 ? -24.703 -12.539 -4.305 1 74.25 191 VAL A CA 1
ATOM 1515 C C . VAL A 1 191 ? -24.609 -11.211 -5.066 1 74.25 191 VAL A C 1
ATOM 1517 O O . VAL A 1 191 ? -25.031 -11.125 -6.223 1 74.25 191 VAL A O 1
ATOM 1520 N N . MET A 1 192 ? -24 -10.266 -4.516 1 72.31 192 MET A N 1
ATOM 1521 C CA . MET A 1 192 ? -23.828 -8.961 -5.152 1 72.31 192 MET A CA 1
ATOM 1522 C C . MET A 1 192 ? -22.922 -9.07 -6.375 1 72.31 192 MET A C 1
ATOM 1524 O O . MET A 1 192 ? -23.203 -8.445 -7.406 1 72.31 192 MET A O 1
ATOM 1528 N N . VAL A 1 193 ? -21.891 -9.844 -6.215 1 80.5 193 VAL A N 1
ATOM 1529 C CA . VAL A 1 193 ? -20.969 -10.023 -7.324 1 80.5 193 VAL A CA 1
ATOM 1530 C C . VAL A 1 193 ? -21.672 -10.742 -8.477 1 80.5 193 VAL A C 1
ATOM 1532 O O . VAL A 1 193 ? -21.531 -10.344 -9.633 1 80.5 193 VAL A O 1
ATOM 1535 N N . THR A 1 194 ? -22.297 -11.766 -8.102 1 81.25 194 THR A N 1
ATOM 1536 C CA . THR A 1 194 ? -23.047 -12.516 -9.109 1 81.25 194 THR A CA 1
ATOM 1537 C C . THR A 1 194 ? -23.984 -11.602 -9.883 1 81.25 194 THR A C 1
ATOM 1539 O O . THR A 1 194 ? -24.016 -11.617 -11.109 1 81.25 194 THR A O 1
ATOM 1542 N N . ASN A 1 195 ? -24.719 -10.781 -9.156 1 80.31 195 ASN A N 1
ATOM 1543 C CA . ASN A 1 195 ? -25.672 -9.867 -9.789 1 80.31 195 ASN A CA 1
ATOM 1544 C C . ASN A 1 195 ? -24.969 -8.805 -10.617 1 80.31 195 ASN A C 1
ATOM 1546 O O . ASN A 1 195 ? -25.422 -8.445 -11.703 1 80.31 195 ASN A O 1
ATOM 1550 N N . THR A 1 196 ? -23.906 -8.398 -10.078 1 82.56 196 THR A N 1
ATOM 1551 C CA . THR A 1 196 ? -23.141 -7.367 -10.773 1 82.56 196 THR A CA 1
ATOM 1552 C C . THR A 1 196 ? -22.531 -7.918 -12.062 1 82.56 196 THR A C 1
ATOM 1554 O O . THR A 1 196 ? -22.562 -7.254 -13.094 1 82.56 196 THR A O 1
ATOM 1557 N N . ILE A 1 197 ? -21.969 -9.117 -11.969 1 86.81 197 ILE A N 1
ATOM 1558 C CA . ILE A 1 197 ? -21.391 -9.758 -13.148 1 86.81 197 ILE A CA 1
ATOM 1559 C C . ILE A 1 197 ? -22.469 -9.953 -14.211 1 86.81 197 ILE A C 1
ATOM 1561 O O . ILE A 1 197 ? -22.25 -9.695 -15.391 1 86.81 197 ILE A O 1
ATOM 1565 N N . LYS A 1 198 ? -23.609 -10.375 -13.734 1 85.38 198 LYS A N 1
ATOM 1566 C CA . LYS A 1 198 ? -24.734 -10.508 -14.641 1 85.38 198 LYS A CA 1
ATOM 1567 C C . LYS A 1 198 ? -25.078 -9.18 -15.305 1 85.38 198 LYS A C 1
ATOM 1569 O O . LYS A 1 198 ? -25.281 -9.117 -16.516 1 85.38 198 LYS A O 1
ATOM 1574 N N . ALA A 1 199 ? -25.125 -8.211 -14.555 1 80.44 199 ALA A N 1
ATOM 1575 C CA . ALA A 1 199 ? -25.438 -6.879 -15.078 1 80.44 199 ALA A CA 1
ATOM 1576 C C . ALA A 1 199 ? -24.359 -6.406 -16.062 1 80.44 199 ALA A C 1
ATOM 1578 O O . ALA A 1 199 ? -24.688 -5.879 -17.125 1 80.44 199 ALA A O 1
ATOM 1579 N N . LEU A 1 200 ? -23.156 -6.586 -15.711 1 82.81 200 LEU A N 1
ATOM 1580 C CA . LEU A 1 200 ? -22.047 -6.148 -16.547 1 82.81 200 LEU A CA 1
ATOM 1581 C C . LEU A 1 200 ? -22.031 -6.91 -17.875 1 82.81 200 LEU A C 1
ATOM 1583 O O . LEU A 1 200 ? -21.703 -6.344 -18.922 1 82.81 200 LEU A O 1
ATOM 1587 N N . ARG A 1 201 ? -22.359 -8.148 -17.75 1 86.75 201 ARG A N 1
ATOM 1588 C CA . ARG A 1 201 ? -22.484 -8.961 -18.953 1 86.75 201 ARG A CA 1
ATOM 1589 C C . ARG A 1 201 ? -23.609 -8.43 -19.844 1 86.75 201 ARG A C 1
ATOM 1591 O O . ARG A 1 201 ? -23.438 -8.305 -21.062 1 86.75 201 ARG A O 1
ATOM 1598 N N . LYS A 1 202 ? -24.703 -8.133 -19.234 1 82.88 202 LYS A N 1
ATOM 1599 C CA . LYS A 1 202 ? -25.844 -7.602 -19.969 1 82.88 202 LYS A CA 1
ATOM 1600 C C . LYS A 1 202 ? -25.5 -6.277 -20.641 1 82.88 202 LYS A C 1
ATOM 1602 O O . LYS A 1 202 ? -25.938 -6.008 -21.75 1 82.88 202 LYS A O 1
ATOM 1607 N N . GLU A 1 203 ? -24.719 -5.59 -19.969 1 79.12 203 GLU A N 1
ATOM 1608 C CA . GLU A 1 203 ? -24.312 -4.277 -20.469 1 79.12 203 GLU A CA 1
ATOM 1609 C C . GLU A 1 203 ? -23.219 -4.398 -21.531 1 79.12 203 GLU A C 1
ATOM 1611 O O . GLU A 1 203 ? -22.844 -3.406 -22.156 1 79.12 203 GLU A O 1
ATOM 1616 N N . GLY A 1 204 ? -22.688 -5.535 -21.703 1 81.19 204 GLY A N 1
ATOM 1617 C CA . GLY A 1 204 ? -21.641 -5.777 -22.688 1 81.19 204 GLY A CA 1
ATOM 1618 C C . GLY A 1 204 ? -20.266 -5.312 -22.234 1 81.19 204 GLY A C 1
ATOM 1619 O O . GLY A 1 204 ? -19.359 -5.133 -23.047 1 81.19 204 GLY A O 1
ATOM 1620 N N . LYS A 1 205 ? -20.109 -5.109 -20.969 1 81.5 205 LYS A N 1
ATOM 1621 C CA . LYS A 1 205 ? -18.844 -4.625 -20.453 1 81.5 205 LYS A CA 1
ATOM 1622 C C . LYS A 1 205 ? -17.891 -5.785 -20.141 1 81.5 205 LYS A C 1
ATOM 1624 O O . LYS A 1 205 ? -16.672 -5.617 -20.156 1 81.5 205 LYS A O 1
ATOM 1629 N N . ILE A 1 206 ? -18.484 -6.945 -19.781 1 87.56 206 ILE A N 1
ATOM 1630 C CA . ILE A 1 206 ? -17.688 -8.141 -19.562 1 87.56 206 ILE A CA 1
ATOM 1631 C C . ILE A 1 206 ? -18.328 -9.328 -20.281 1 87.56 206 ILE A C 1
ATOM 1633 O O . ILE A 1 206 ? -19.531 -9.359 -20.484 1 87.56 206 ILE A O 1
ATOM 1637 N N . PHE A 1 207 ? -17.469 -10.195 -20.766 1 86.56 207 PHE A N 1
ATOM 1638 C CA . PHE A 1 207 ? -17.875 -11.461 -21.359 1 86.56 207 PHE A CA 1
ATOM 1639 C C . PHE A 1 207 ? -17.188 -12.633 -20.656 1 86.56 207 PHE A C 1
ATOM 1641 O O . PHE A 1 207 ? -16.094 -12.477 -20.109 1 86.56 207 PHE A O 1
ATOM 1648 N N . VAL A 1 208 ? -17.891 -13.727 -20.5 1 82.81 208 VAL A N 1
ATOM 1649 C CA . VAL A 1 208 ? -17.281 -14.938 -19.969 1 82.81 208 VAL A CA 1
ATOM 1650 C C . VAL A 1 208 ? -17.078 -15.961 -21.078 1 82.81 208 VAL A C 1
ATOM 1652 O O . VAL A 1 208 ? -18.016 -16.297 -21.797 1 82.81 208 VAL A O 1
ATOM 1655 N N . SER A 1 209 ? -15.836 -16.281 -21.328 1 76.88 209 SER A N 1
ATOM 1656 C CA . SER A 1 209 ? -15.469 -17.312 -22.297 1 76.88 209 SER A CA 1
ATOM 1657 C C . SER A 1 209 ? -14.625 -18.406 -21.656 1 76.88 209 SER A C 1
ATOM 1659 O O . SER A 1 209 ? -13.539 -18.125 -21.141 1 76.88 209 SER A O 1
ATOM 1661 N N . LYS A 1 210 ? -15.062 -19.719 -21.734 1 73.62 210 LYS A N 1
ATOM 1662 C CA . LYS A 1 210 ? -14.352 -20.859 -21.172 1 73.62 210 LYS A CA 1
ATOM 1663 C C . LYS A 1 210 ? -13.938 -20.594 -19.719 1 73.62 210 LYS A C 1
ATOM 1665 O O . LYS A 1 210 ? -12.781 -20.797 -19.359 1 73.62 210 LYS A O 1
ATOM 1670 N N . ARG A 1 211 ? -14.625 -19.922 -18.906 1 75.94 211 ARG A N 1
ATOM 1671 C CA . ARG A 1 211 ? -14.484 -19.688 -17.469 1 75.94 211 ARG A CA 1
ATOM 1672 C C . ARG A 1 211 ? -13.617 -18.469 -17.188 1 75.94 211 ARG A C 1
ATOM 1674 O O . ARG A 1 211 ? -13.297 -18.172 -16.031 1 75.94 211 ARG A O 1
ATOM 1681 N N . HIS A 1 212 ? -13.18 -17.812 -18.297 1 83.44 212 HIS A N 1
ATOM 1682 C CA . HIS A 1 212 ? -12.383 -16.594 -18.125 1 83.44 212 HIS A CA 1
ATOM 1683 C C . HIS A 1 212 ? -13.203 -15.352 -18.422 1 83.44 212 HIS A C 1
ATOM 1685 O O . HIS A 1 212 ? -14.023 -15.344 -19.344 1 83.44 212 HIS A O 1
ATOM 1691 N N . TYR A 1 213 ? -12.898 -14.344 -17.656 1 87.44 213 TYR A N 1
ATOM 1692 C CA . TYR A 1 213 ? -13.531 -13.055 -17.922 1 87.44 213 TYR A CA 1
ATOM 1693 C C . TYR A 1 213 ? -12.789 -12.297 -19.016 1 87.44 213 TYR A C 1
ATOM 1695 O O . TYR A 1 213 ? -11.562 -12.336 -19.078 1 87.44 213 TYR A O 1
ATOM 1703 N N . ILE A 1 214 ? -13.562 -11.727 -19.969 1 86.81 214 ILE A N 1
ATOM 1704 C CA . ILE A 1 214 ? -13.062 -10.766 -20.938 1 86.81 214 ILE A CA 1
ATOM 1705 C C . ILE A 1 214 ? -13.688 -9.398 -20.672 1 86.81 214 ILE A C 1
ATOM 1707 O O . ILE A 1 214 ? -14.914 -9.266 -20.625 1 86.81 214 ILE A O 1
ATOM 1711 N N . ILE A 1 215 ? -12.875 -8.422 -20.406 1 86.12 215 ILE A N 1
ATOM 1712 C CA . ILE A 1 215 ? -13.352 -7.086 -20.062 1 86.12 215 ILE A CA 1
ATOM 1713 C C . ILE A 1 215 ? -13.242 -6.168 -21.266 1 86.12 215 ILE A C 1
ATOM 1715 O O . ILE A 1 215 ? -12.18 -6.062 -21.891 1 86.12 215 ILE A O 1
ATOM 1719 N N . LYS A 1 216 ? -14.398 -5.531 -21.594 1 76.62 216 LYS A N 1
ATOM 1720 C CA . LYS A 1 216 ? -14.398 -4.582 -22.703 1 76.62 216 LYS A CA 1
ATOM 1721 C C . LYS A 1 216 ? -13.844 -3.229 -22.266 1 76.62 216 LYS A C 1
ATOM 1723 O O . LYS A 1 216 ? -14.305 -2.65 -21.281 1 76.62 216 LYS A O 1
ATOM 1728 N N . ASP A 1 217 ? -12.719 -2.98 -22.234 1 58 217 ASP A N 1
ATOM 1729 C CA . ASP A 1 217 ? -12.125 -1.694 -21.875 1 58 217 ASP A CA 1
ATOM 1730 C C . ASP A 1 217 ? -12.227 -0.703 -23.031 1 58 217 ASP A C 1
ATOM 1732 O O . ASP A 1 217 ? -11.523 -0.846 -24.047 1 58 217 ASP A O 1
ATOM 1736 N N . GLU A 1 218 ? -13.102 0.132 -23.062 1 51.22 218 GLU A N 1
ATOM 1737 C CA . GLU A 1 218 ? -13.188 1.09 -24.156 1 51.22 218 GLU A CA 1
ATOM 1738 C C . GLU A 1 218 ? -11.93 1.945 -24.25 1 51.22 218 GLU A C 1
ATOM 1740 O O . GLU A 1 218 ? -11.523 2.35 -25.344 1 51.22 218 GLU A O 1
ATOM 1745 N N . SER A 1 219 ? -11.492 2.441 -23.203 1 44.53 219 SER A N 1
ATOM 1746 C CA . SER A 1 219 ? -10.305 3.279 -23.312 1 44.53 219 SER A CA 1
ATOM 1747 C C . SER A 1 219 ? -9.133 2.508 -23.922 1 44.53 219 SER A C 1
ATOM 1749 O O . SER A 1 219 ? -8.25 3.098 -24.531 1 44.53 219 SER A O 1
ATOM 1751 N N . LEU A 1 220 ? -8.969 1.349 -23.719 1 40.56 220 LEU A N 1
ATOM 1752 C CA . LEU A 1 220 ? -8 0.52 -24.422 1 40.56 220 LEU A CA 1
ATOM 1753 C C . LEU A 1 220 ? -8.438 0.277 -25.859 1 40.56 220 LEU A C 1
ATOM 1755 O O . LEU A 1 220 ? -7.602 0.046 -26.734 1 40.56 220 LEU A O 1
ATOM 1759 N N . ILE A 1 221 ? -9.68 0.165 -26.172 1 38.25 221 ILE A N 1
ATOM 1760 C CA . ILE A 1 221 ? -10.102 0.044 -27.562 1 38.25 221 ILE A CA 1
ATOM 1761 C C . ILE A 1 221 ? -9.797 1.343 -28.312 1 38.25 221 ILE A C 1
ATOM 1763 O O . ILE A 1 221 ? -9.406 1.319 -29.484 1 38.25 221 ILE A O 1
ATOM 1767 N N . LYS A 1 222 ? -10.055 2.449 -27.781 1 37.16 222 LYS A N 1
ATOM 1768 C CA . LYS A 1 222 ? -9.734 3.617 -28.594 1 37.16 222 LYS A CA 1
ATOM 1769 C C . LYS A 1 222 ? -8.227 3.742 -28.797 1 37.16 222 LYS A C 1
ATOM 1771 O O . LYS A 1 222 ? -7.777 4.406 -29.734 1 37.16 222 LYS A O 1
ATOM 1776 N N . GLY A 1 223 ? -7.445 3.34 -27.969 1 33.66 223 GLY A N 1
ATOM 1777 C CA . GLY A 1 223 ? -6.062 3.494 -28.391 1 33.66 223 GLY A CA 1
ATOM 1778 C C . GLY A 1 223 ? -5.715 2.664 -29.609 1 33.66 223 GLY A C 1
ATOM 1779 O O . GLY A 1 223 ? -4.738 2.955 -30.312 1 33.66 223 GLY A O 1
ATOM 1780 N N . LYS A 1 224 ? -6.254 1.538 -29.891 1 34.09 224 LYS A N 1
ATOM 1781 C CA . LYS A 1 224 ? -5.918 0.994 -31.203 1 34.09 224 LYS A CA 1
ATOM 1782 C C . LYS A 1 224 ? -6.594 1.789 -32.312 1 34.09 224 LYS A C 1
ATOM 1784 O O . LYS A 1 224 ? -6.301 1.585 -33.5 1 34.09 224 LYS A O 1
ATOM 1789 N N . ILE A 1 225 ? -7.695 2.488 -32.188 1 31.47 225 ILE A N 1
ATOM 1790 C CA . ILE A 1 225 ? -8.18 3.162 -33.375 1 31.47 225 ILE A CA 1
ATOM 1791 C C . ILE A 1 225 ? -7.281 4.348 -33.688 1 31.47 225 ILE A C 1
ATOM 1793 O O . ILE A 1 225 ? -7.258 4.824 -34.844 1 31.47 225 ILE A O 1
ATOM 1797 N N . ARG A 1 226 ? -6.613 4.934 -32.812 1 30.84 226 ARG A N 1
ATOM 1798 C CA . ARG A 1 226 ? -5.883 6 -33.5 1 30.84 226 ARG A CA 1
ATOM 1799 C C . ARG A 1 226 ? -4.777 5.434 -34.375 1 30.84 226 ARG A C 1
ATOM 1801 O O . ARG A 1 226 ? -4.285 6.117 -35.281 1 30.84 226 ARG A O 1
ATOM 1808 N N . ASN A 1 227 ? -4.125 4.32 -34.031 1 28.38 227 ASN A N 1
ATOM 1809 C CA . ASN A 1 227 ? -3.189 4.035 -35.125 1 28.38 227 ASN A CA 1
ATOM 1810 C C . ASN A 1 227 ? -3.859 3.26 -36.25 1 28.38 227 ASN A C 1
ATOM 1812 O O . ASN A 1 227 ? -3.182 2.723 -37.125 1 28.38 227 ASN A O 1
ATOM 1816 N N . LEU A 1 228 ? -5.223 2.975 -36.219 1 25.22 228 LEU A N 1
ATOM 1817 C CA . LEU A 1 228 ? -5.633 2.695 -37.594 1 25.22 228 LEU A CA 1
ATOM 1818 C C . LEU A 1 228 ? -6.066 3.973 -38.281 1 25.22 228 LEU A C 1
ATOM 1820 O O . LEU A 1 228 ? -6.719 4.832 -37.688 1 25.22 228 LEU A O 1
ATOM 1824 N N . MET B 1 1 ? 17.141 38.156 2.109 1 29.95 1 MET B N 1
ATOM 1825 C CA . MET B 1 1 ? 17.875 37 1.679 1 29.95 1 MET B CA 1
ATOM 1826 C C . MET B 1 1 ? 17.25 35.719 2.24 1 29.95 1 MET B C 1
ATOM 1828 O O . MET B 1 1 ? 17.297 35.469 3.449 1 29.95 1 MET B O 1
ATOM 1832 N N . LYS B 1 2 ? 16.047 35.375 1.896 1 37.06 2 LYS B N 1
ATOM 1833 C CA . LYS B 1 2 ? 15.141 34.375 2.428 1 37.06 2 LYS B CA 1
ATOM 1834 C C . LYS B 1 2 ? 15.859 33.031 2.619 1 37.06 2 LYS B C 1
ATOM 1836 O O . LYS B 1 2 ? 16.516 32.562 1.701 1 37.06 2 LYS B O 1
ATOM 1841 N N . LYS B 1 3 ? 16.281 32.781 3.771 1 38.62 3 LYS B N 1
ATOM 1842 C CA . LYS B 1 3 ? 17.125 31.688 4.254 1 38.62 3 LYS B CA 1
ATOM 1843 C C . LYS B 1 3 ? 16.781 30.375 3.557 1 38.62 3 LYS B C 1
ATOM 1845 O O . LYS B 1 3 ? 15.617 29.953 3.582 1 38.62 3 LYS B O 1
ATOM 1850 N N . SER B 1 4 ? 17.266 30.094 2.42 1 45.72 4 SER B N 1
ATOM 1851 C CA . SER B 1 4 ? 17.25 28.781 1.754 1 45.72 4 SER B CA 1
ATOM 1852 C C . SER B 1 4 ? 17.281 27.641 2.766 1 45.72 4 SER B C 1
ATOM 1854 O O . SER B 1 4 ? 18.344 27.328 3.309 1 45.72 4 SER B O 1
ATOM 1856 N N . ILE B 1 5 ? 16.5 27.594 3.793 1 50.25 5 ILE B N 1
ATOM 1857 C CA . ILE B 1 5 ? 16.453 26.484 4.738 1 50.25 5 ILE B CA 1
ATOM 1858 C C . ILE B 1 5 ? 16.891 25.203 4.039 1 50.25 5 ILE B C 1
ATOM 1860 O O . ILE B 1 5 ? 16.344 24.844 2.994 1 50.25 5 ILE B O 1
ATOM 1864 N N . LYS B 1 6 ? 18.156 24.844 4.094 1 59.38 6 LYS B N 1
ATOM 1865 C CA . LYS B 1 6 ? 18.797 23.656 3.561 1 59.38 6 LYS B CA 1
ATOM 1866 C C . LYS B 1 6 ? 17.922 22.422 3.754 1 59.38 6 LYS B C 1
ATOM 1868 O O . LYS B 1 6 ? 17.844 21.875 4.855 1 59.38 6 LYS B O 1
ATOM 1873 N N . CYS B 1 7 ? 16.875 22.344 3.07 1 63.59 7 CYS B N 1
ATOM 1874 C CA . CYS B 1 7 ? 15.711 21.484 3.162 1 63.59 7 CYS B CA 1
ATOM 1875 C C . CYS B 1 7 ? 16.109 20.031 3.436 1 63.59 7 CYS B C 1
ATOM 1877 O O . CYS B 1 7 ? 15.43 19.312 4.16 1 63.59 7 CYS B O 1
ATOM 1879 N N . MET B 1 8 ? 17.328 19.594 2.959 1 66.06 8 MET B N 1
ATOM 1880 C CA . MET B 1 8 ? 17.531 18.141 2.953 1 66.06 8 MET B CA 1
ATOM 1881 C C . MET B 1 8 ? 18.609 17.734 3.939 1 66.06 8 MET B C 1
ATOM 1883 O O . MET B 1 8 ? 18.578 16.641 4.5 1 66.06 8 MET B O 1
ATOM 1887 N N . LYS B 1 9 ? 19.375 18.672 4.355 1 62.59 9 LYS B N 1
ATOM 1888 C CA . LYS B 1 9 ? 20.594 18.297 5.062 1 62.59 9 LYS B CA 1
ATOM 1889 C C . LYS B 1 9 ? 20.281 17.703 6.438 1 62.59 9 LYS B C 1
ATOM 1891 O O . LYS B 1 9 ? 20.953 16.797 6.902 1 62.59 9 LYS B O 1
ATOM 1896 N N . ASP B 1 10 ? 19.172 18.109 6.984 1 66.88 10 ASP B N 1
ATOM 1897 C CA . ASP B 1 10 ? 18.953 17.719 8.375 1 66.88 10 ASP B CA 1
ATOM 1898 C C . ASP B 1 10 ? 17.891 16.641 8.477 1 66.88 10 ASP B C 1
ATOM 1900 O O . ASP B 1 10 ? 17.469 16.266 9.578 1 66.88 10 ASP B O 1
ATOM 1904 N N . MET B 1 11 ? 17.578 16.203 7.395 1 74.25 11 MET B N 1
ATOM 1905 C CA . MET B 1 11 ? 16.578 15.148 7.438 1 74.25 11 MET B CA 1
ATOM 1906 C C . MET B 1 11 ? 17.203 13.805 7.777 1 74.25 11 MET B C 1
ATOM 1908 O O . MET B 1 11 ? 18.344 13.531 7.383 1 74.25 11 MET B O 1
ATOM 1912 N N . ASP B 1 12 ? 16.5 13.047 8.508 1 73.69 12 ASP B N 1
ATOM 1913 C CA . ASP B 1 12 ? 16.984 11.734 8.938 1 73.69 12 ASP B CA 1
ATOM 1914 C C . ASP B 1 12 ? 17.453 10.898 7.75 1 73.69 12 ASP B C 1
ATOM 1916 O O . ASP B 1 12 ? 18.438 10.156 7.852 1 73.69 12 ASP B O 1
ATOM 1920 N N . LEU B 1 13 ? 16.797 11.062 6.641 1 76.38 13 LEU B N 1
ATOM 1921 C CA . LEU B 1 13 ? 17.094 10.305 5.43 1 76.38 13 LEU B CA 1
ATOM 1922 C C . LEU B 1 13 ? 18.531 10.531 4.996 1 76.38 13 LEU B C 1
ATOM 1924 O O . LEU B 1 13 ? 19.188 9.617 4.473 1 76.38 13 LEU B O 1
ATOM 1928 N N . PHE B 1 14 ? 19.016 11.719 5.371 1 75.62 14 PHE B N 1
ATOM 1929 C CA . PHE B 1 14 ? 20.328 12.07 4.82 1 75.62 14 PHE B CA 1
ATOM 1930 C C . PHE B 1 14 ? 21.391 12.078 5.91 1 75.62 14 PHE B C 1
ATOM 1932 O O . PHE B 1 14 ? 22.516 12.508 5.68 1 75.62 14 PHE B O 1
ATOM 1939 N N . GLN B 1 15 ? 20.953 11.625 7.051 1 74.06 15 GLN B N 1
ATOM 1940 C CA . GLN B 1 15 ? 21.875 11.641 8.18 1 74.06 15 GLN B CA 1
ATOM 1941 C C . GLN B 1 15 ? 23.109 10.789 7.887 1 74.06 15 GLN B C 1
ATOM 1943 O O . GLN B 1 15 ? 24.203 11.086 8.383 1 74.06 15 GLN B O 1
ATOM 1948 N N . ALA B 1 16 ? 22.906 9.852 7.098 1 70.44 16 ALA B N 1
ATOM 1949 C CA . ALA B 1 16 ? 24.016 8.922 6.832 1 70.44 16 ALA B CA 1
ATOM 1950 C C . ALA B 1 16 ? 24.984 9.508 5.812 1 70.44 16 ALA B C 1
ATOM 1952 O O . ALA B 1 16 ? 26.078 8.977 5.613 1 70.44 16 ALA B O 1
ATOM 1953 N N . LEU B 1 17 ? 24.625 10.523 5.23 1 73.69 17 LEU B N 1
ATOM 1954 C CA . LEU B 1 17 ? 25.469 11.109 4.195 1 73.69 17 LEU B CA 1
ATOM 1955 C C . LEU B 1 17 ? 26.547 11.984 4.812 1 73.69 17 LEU B C 1
ATOM 1957 O O . LEU B 1 17 ? 26.359 12.57 5.879 1 73.69 17 LEU B O 1
ATOM 1961 N N . ASP B 1 18 ? 27.703 11.836 4.164 1 74.75 18 ASP B N 1
ATOM 1962 C CA . ASP B 1 18 ? 28.766 12.727 4.617 1 74.75 18 ASP B CA 1
ATOM 1963 C C . ASP B 1 18 ? 28.516 14.156 4.164 1 74.75 18 ASP B C 1
ATOM 1965 O O . ASP B 1 18 ? 27.531 14.43 3.465 1 74.75 18 ASP B O 1
ATOM 1969 N N . ASP B 1 19 ? 29.297 15.047 4.73 1 76 19 ASP B N 1
ATOM 1970 C CA . ASP B 1 19 ? 29.062 16.469 4.516 1 76 19 ASP B CA 1
ATOM 1971 C C . ASP B 1 19 ? 29.125 16.828 3.029 1 76 19 ASP B C 1
ATOM 1973 O O . ASP B 1 19 ? 28.344 17.656 2.559 1 76 19 ASP B O 1
ATOM 1977 N N . ILE B 1 20 ? 30 16.234 2.305 1 74.81 20 ILE B N 1
ATOM 1978 C CA . ILE B 1 20 ? 30.109 16.484 0.875 1 74.81 20 ILE B CA 1
ATOM 1979 C C . ILE B 1 20 ? 28.844 16.016 0.156 1 74.81 20 ILE B C 1
ATOM 1981 O O . ILE B 1 20 ? 28.297 16.75 -0.674 1 74.81 20 ILE B O 1
ATOM 1985 N N . GLU B 1 21 ? 28.359 14.914 0.53 1 72.69 21 GLU B N 1
ATOM 1986 C CA . GLU B 1 21 ? 27.141 14.344 -0.06 1 72.69 21 GLU B CA 1
ATOM 1987 C C . GLU B 1 21 ? 25.922 15.172 0.299 1 72.69 21 GLU B C 1
ATOM 1989 O O . GLU B 1 21 ? 25.047 15.398 -0.544 1 72.69 21 GLU B O 1
ATOM 1994 N N . LYS B 1 22 ? 25.938 15.586 1.493 1 75.56 22 LYS B N 1
ATOM 1995 C CA . LYS B 1 22 ? 24.828 16.406 1.95 1 75.56 22 LYS B CA 1
ATOM 1996 C C . LYS B 1 22 ? 24.766 17.719 1.166 1 75.56 22 LYS B C 1
ATOM 1998 O O . LYS B 1 22 ? 23.672 18.188 0.809 1 75.56 22 LYS B O 1
ATOM 2003 N N . GLN B 1 23 ? 25.922 18.219 0.937 1 74.12 23 GLN B N 1
ATOM 2004 C CA . GLN B 1 23 ? 25.984 19.469 0.194 1 74.12 23 GLN B CA 1
ATOM 2005 C C . GLN B 1 23 ? 25.484 19.281 -1.234 1 74.12 23 GLN B C 1
ATOM 2007 O O . GLN B 1 23 ? 24.812 20.156 -1.778 1 74.12 23 GLN B O 1
ATOM 2012 N N . LYS B 1 24 ? 25.781 18.203 -1.774 1 72.5 24 LYS B N 1
ATOM 2013 C CA . LYS B 1 24 ? 25.344 17.906 -3.133 1 72.5 24 LYS B CA 1
ATOM 2014 C C . LYS B 1 24 ? 23.812 17.812 -3.201 1 72.5 24 LYS B C 1
ATOM 2016 O O . LYS B 1 24 ? 23.203 18.312 -4.137 1 72.5 24 LYS B O 1
ATOM 2021 N N . ILE B 1 25 ? 23.312 17.297 -2.184 1 72.62 25 ILE B N 1
ATOM 2022 C CA . ILE B 1 25 ? 21.875 17.078 -2.166 1 72.62 25 ILE B CA 1
ATOM 2023 C C . ILE B 1 25 ? 21.156 18.406 -1.935 1 72.62 25 ILE B C 1
ATOM 2025 O O . ILE B 1 25 ? 20.109 18.656 -2.531 1 72.62 25 ILE B O 1
ATOM 2029 N N . VAL B 1 26 ? 21.781 19.125 -1.049 1 72.75 26 VAL B N 1
ATOM 2030 C CA . VAL B 1 26 ? 21.188 20.422 -0.724 1 72.75 26 VAL B CA 1
ATOM 2031 C C . VAL B 1 26 ? 21.062 21.266 -1.99 1 72.75 26 VAL B C 1
ATOM 2033 O O . VAL B 1 26 ? 20.062 21.984 -2.168 1 72.75 26 VAL B O 1
ATOM 2036 N N . LYS B 1 27 ? 22 21.094 -2.818 1 74.38 27 LYS B N 1
ATOM 2037 C CA . LYS B 1 27 ? 22.016 21.875 -4.051 1 74.38 27 LYS B CA 1
ATOM 2038 C C . LYS B 1 27 ? 20.953 21.359 -5.035 1 74.38 27 LYS B C 1
ATOM 2040 O O . LYS B 1 27 ? 20.5 22.109 -5.902 1 74.38 27 LYS B O 1
ATOM 2045 N N . LEU B 1 28 ? 20.547 20.234 -4.785 1 75.5 28 LEU B N 1
ATOM 2046 C CA . LEU B 1 28 ? 19.656 19.594 -5.75 1 75.5 28 LEU B CA 1
ATOM 2047 C C . LEU B 1 28 ? 18.188 19.766 -5.34 1 75.5 28 LEU B C 1
ATOM 2049 O O . LEU B 1 28 ? 17.281 19.578 -6.156 1 75.5 28 LEU B O 1
ATOM 2053 N N . ALA B 1 29 ? 18.016 20.25 -4.152 1 80.94 29 ALA B N 1
ATOM 2054 C CA . ALA B 1 29 ? 16.656 20.328 -3.641 1 80.94 29 ALA B CA 1
ATOM 2055 C C . ALA B 1 29 ? 16.203 21.781 -3.496 1 80.94 29 ALA B C 1
ATOM 2057 O O . ALA B 1 29 ? 17.031 22.656 -3.205 1 80.94 29 ALA B O 1
ATOM 2058 N N . GLN B 1 30 ? 15 22.047 -3.887 1 85.62 30 GLN B N 1
ATOM 2059 C CA . GLN B 1 30 ? 14.398 23.375 -3.719 1 85.62 30 GLN B CA 1
ATOM 2060 C C . GLN B 1 30 ? 13.266 23.344 -2.691 1 85.62 30 GLN B C 1
ATOM 2062 O O . GLN B 1 30 ? 12.406 22.453 -2.742 1 85.62 30 GLN B O 1
ATOM 2067 N N . GLY B 1 31 ? 13.344 24.266 -1.769 1 88.81 31 GLY B N 1
ATOM 2068 C CA . GLY B 1 31 ? 12.289 24.375 -0.779 1 88.81 31 GLY B CA 1
ATOM 2069 C C . GLY B 1 31 ? 11.094 25.172 -1.267 1 88.81 31 GLY B C 1
ATOM 2070 O O . GLY B 1 31 ? 11.258 26.156 -1.987 1 88.81 31 GLY B O 1
ATOM 2071 N N . ARG B 1 32 ? 9.922 24.75 -0.916 1 93 32 ARG B N 1
ATOM 2072 C CA . ARG B 1 32 ? 8.688 25.453 -1.248 1 93 32 ARG B CA 1
ATOM 2073 C C . ARG B 1 32 ? 7.695 25.391 -0.093 1 93 32 ARG B C 1
ATOM 2075 O O . ARG B 1 32 ? 7.523 24.344 0.534 1 93 32 ARG B O 1
ATOM 2082 N N . SER B 1 33 ? 7.145 26.547 0.191 1 95.56 33 SER B N 1
ATOM 2083 C CA . SER B 1 33 ? 6.082 26.609 1.189 1 95.56 33 SER B CA 1
ATOM 2084 C C . SER B 1 33 ? 4.711 26.422 0.55 1 95.56 33 SER B C 1
ATOM 2086 O O . SER B 1 33 ? 4.461 26.922 -0.553 1 95.56 33 SER B O 1
ATOM 2088 N N . TYR B 1 34 ? 3.904 25.719 1.229 1 96.12 34 TYR B N 1
ATOM 2089 C CA . TYR B 1 34 ? 2.508 25.531 0.848 1 96.12 34 TYR B CA 1
ATOM 2090 C C . TYR B 1 34 ? 1.575 25.984 1.964 1 96.12 34 TYR B C 1
ATOM 2092 O O . TYR B 1 34 ? 1.771 25.625 3.129 1 96.12 34 TYR B O 1
ATOM 2100 N N . LEU B 1 35 ? 0.573 26.766 1.581 1 95.38 35 LEU B N 1
ATOM 2101 C CA . LEU B 1 35 ? -0.441 27.172 2.551 1 95.38 35 LEU B CA 1
ATOM 2102 C C . LEU B 1 35 ? -1.474 26.062 2.744 1 95.38 35 LEU B C 1
ATOM 2104 O O . LEU B 1 35 ? -1.655 25.219 1.863 1 95.38 35 LEU B O 1
ATOM 2108 N N . LYS B 1 36 ? -2.078 26.172 3.896 1 90.38 36 LYS B N 1
ATOM 2109 C CA . LYS B 1 36 ? -3.182 25.25 4.129 1 90.38 36 LYS B CA 1
ATOM 2110 C C . LYS B 1 36 ? -4.176 25.266 2.969 1 90.38 36 LYS B C 1
ATOM 2112 O O . LYS B 1 36 ? -4.609 26.344 2.543 1 90.38 36 LYS B O 1
ATOM 2117 N N . GLY B 1 37 ? -4.422 24.125 2.459 1 89.75 37 GLY B N 1
ATOM 2118 C CA . GLY B 1 37 ? -5.398 24.016 1.387 1 89.75 37 GLY B CA 1
ATOM 2119 C C . GLY B 1 37 ? -4.773 24.031 0.005 1 89.75 37 GLY B C 1
ATOM 2120 O O . GLY B 1 37 ? -5.426 23.688 -0.98 1 89.75 37 GLY B O 1
ATOM 2121 N N . GLU B 1 38 ? -3.525 24.359 -0.079 1 95.81 38 GLU B N 1
ATOM 2122 C CA . GLU B 1 38 ? -2.863 24.453 -1.377 1 95.81 38 GLU B CA 1
ATOM 2123 C C . GLU B 1 38 ? -2.525 23.062 -1.923 1 95.81 38 GLU B C 1
ATOM 2125 O O . GLU B 1 38 ? -2.086 22.188 -1.177 1 95.81 38 GLU B O 1
ATOM 2130 N N . ILE B 1 39 ? -2.75 22.891 -3.225 1 96.5 39 ILE B N 1
ATOM 2131 C CA . ILE B 1 39 ? -2.428 21.656 -3.916 1 96.5 39 ILE B CA 1
ATOM 2132 C C . ILE B 1 39 ? -0.925 21.578 -4.18 1 96.5 39 ILE B C 1
ATOM 2134 O O . ILE B 1 39 ? -0.336 22.531 -4.703 1 96.5 39 ILE B O 1
ATOM 2138 N N . VAL B 1 40 ? -0.358 20.516 -3.709 1 96.75 40 VAL B N 1
ATOM 2139 C CA . VAL B 1 40 ? 1.056 20.281 -3.984 1 96.75 40 VAL B CA 1
ATOM 2140 C C . VAL B 1 40 ? 1.225 19.75 -5.402 1 96.75 40 VAL B C 1
ATOM 2142 O O . VAL B 1 40 ? 2.057 20.25 -6.168 1 96.75 40 VAL B O 1
ATOM 2145 N N . PHE B 1 41 ? 0.466 18.766 -5.727 1 95.62 41 PHE B N 1
ATOM 2146 C CA . PHE B 1 41 ? 0.344 18.234 -7.078 1 95.62 41 PHE B CA 1
ATOM 2147 C C . PHE B 1 41 ? -0.991 17.531 -7.266 1 95.62 41 PHE B C 1
ATOM 2149 O O . PHE B 1 41 ? -1.67 17.203 -6.289 1 95.62 41 PHE B O 1
ATOM 2156 N N . SER B 1 42 ? -1.353 17.297 -8.539 1 93.5 42 SER B N 1
ATOM 2157 C CA . SER B 1 42 ? -2.621 16.641 -8.859 1 93.5 42 SER B CA 1
ATOM 2158 C C . SER B 1 42 ? -2.4 15.312 -9.578 1 93.5 42 SER B C 1
ATOM 2160 O O . SER B 1 42 ? -1.448 15.172 -10.344 1 93.5 42 SER B O 1
ATOM 2162 N N . GLU B 1 43 ? -3.252 14.406 -9.188 1 89.12 43 GLU B N 1
ATOM 2163 C CA . GLU B 1 43 ? -3.254 13.141 -9.93 1 89.12 43 GLU B CA 1
ATOM 2164 C C . GLU B 1 43 ? -3.27 13.383 -11.43 1 89.12 43 GLU B C 1
ATOM 2166 O O . GLU B 1 43 ? -3.994 14.25 -11.922 1 89.12 43 GLU B O 1
ATOM 2171 N N . GLY B 1 44 ? -2.41 12.602 -12.141 1 87.56 44 GLY B N 1
ATOM 2172 C CA . GLY B 1 44 ? -2.371 12.734 -13.586 1 87.56 44 GLY B CA 1
ATOM 2173 C C . GLY B 1 44 ? -1.277 13.664 -14.07 1 87.56 44 GLY B C 1
ATOM 2174 O O . GLY B 1 44 ? -0.863 13.594 -15.234 1 87.56 44 GLY B O 1
ATOM 2175 N N . GLU B 1 45 ? -0.845 14.617 -13.273 1 89.94 45 GLU B N 1
ATOM 2176 C CA . GLU B 1 45 ? 0.271 15.492 -13.633 1 89.94 45 GLU B CA 1
ATOM 2177 C C . GLU B 1 45 ? 1.576 14.703 -13.719 1 89.94 45 GLU B C 1
ATOM 2179 O O . GLU B 1 45 ? 1.702 13.625 -13.133 1 89.94 45 GLU B O 1
ATOM 2184 N N . LYS B 1 46 ? 2.494 15.266 -14.469 1 89.69 46 LYS B N 1
ATOM 2185 C CA . LYS B 1 46 ? 3.805 14.625 -14.578 1 89.69 46 LYS B CA 1
ATOM 2186 C C . LYS B 1 46 ? 4.492 14.555 -13.219 1 89.69 46 LYS B C 1
ATOM 2188 O O . LYS B 1 46 ? 4.488 15.531 -12.461 1 89.69 46 LYS B O 1
ATOM 2193 N N . SER B 1 47 ? 4.922 13.383 -12.883 1 88.19 47 SER B N 1
ATOM 2194 C CA . SER B 1 47 ? 5.59 13.133 -11.609 1 88.19 47 SER B CA 1
ATOM 2195 C C . SER B 1 47 ? 7.105 13.102 -11.773 1 88.19 47 SER B C 1
ATOM 2197 O O . SER B 1 47 ? 7.691 12.031 -11.953 1 88.19 47 SER B O 1
ATOM 2199 N N . ASP B 1 48 ? 7.812 14.195 -11.727 1 89.12 48 ASP B N 1
ATOM 2200 C CA . ASP B 1 48 ? 9.258 14.25 -11.93 1 89.12 48 ASP B CA 1
ATOM 2201 C C . ASP B 1 48 ? 9.969 14.711 -10.656 1 89.12 48 ASP B C 1
ATOM 2203 O O . ASP B 1 48 ? 11.18 14.969 -10.672 1 89.12 48 ASP B O 1
ATOM 2207 N N . THR B 1 49 ? 9.188 14.797 -9.625 1 90.5 49 THR B N 1
ATOM 2208 C CA . THR B 1 49 ? 9.719 15.391 -8.398 1 90.5 49 THR B CA 1
ATOM 2209 C C . THR B 1 49 ? 9.469 14.477 -7.203 1 90.5 49 THR B C 1
ATOM 2211 O O . THR B 1 49 ? 8.406 13.859 -7.102 1 90.5 49 THR B O 1
ATOM 2214 N N . I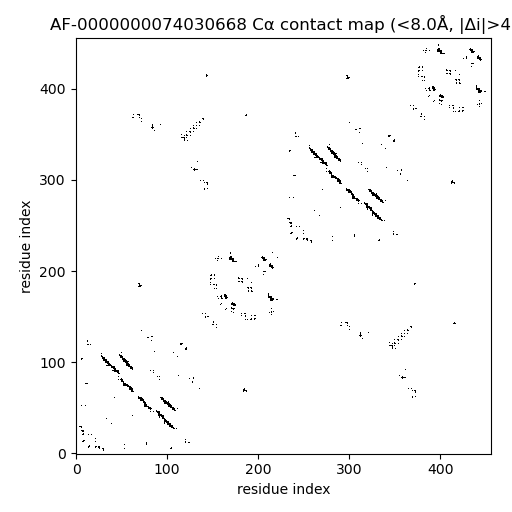LE B 1 50 ? 10.438 14.383 -6.395 1 90.81 50 ILE B N 1
ATOM 2215 C CA . ILE B 1 50 ? 10.289 13.789 -5.07 1 90.81 50 ILE B CA 1
ATOM 2216 C C . ILE B 1 50 ? 10.094 14.898 -4.035 1 90.81 50 ILE B C 1
ATOM 2218 O O . ILE B 1 50 ? 10.781 15.922 -4.074 1 90.81 50 ILE B O 1
ATOM 2222 N N . TYR B 1 51 ? 9.141 14.672 -3.162 1 92.94 51 TYR B N 1
ATOM 2223 C CA . TYR B 1 51 ? 8.805 15.664 -2.141 1 92.94 51 TYR B CA 1
ATOM 2224 C C . TYR B 1 51 ? 9.195 15.164 -0.754 1 92.94 51 TYR B C 1
ATOM 2226 O O . TYR B 1 51 ? 8.789 14.07 -0.345 1 92.94 51 TYR B O 1
ATOM 2234 N N . LEU B 1 52 ? 9.945 15.953 -0.096 1 91.31 52 LEU B N 1
ATOM 2235 C CA . LEU B 1 52 ? 10.305 15.672 1.29 1 91.31 52 LEU B CA 1
ATOM 2236 C C . LEU B 1 52 ? 9.656 16.688 2.232 1 91.31 52 LEU B C 1
ATOM 2238 O O . LEU B 1 52 ? 9.992 17.875 2.197 1 91.31 52 LEU B O 1
ATOM 2242 N N . ILE B 1 53 ? 8.883 16.172 3.15 1 92.5 53 ILE B N 1
ATOM 2243 C CA . ILE B 1 53 ? 8.141 17.078 4.023 1 92.5 53 ILE B CA 1
ATOM 2244 C C . ILE B 1 53 ? 9.008 17.484 5.207 1 92.5 53 ILE B C 1
ATOM 2246 O O . ILE B 1 53 ? 9.453 16.641 5.984 1 92.5 53 ILE B O 1
ATOM 2250 N N . ARG B 1 54 ? 9.227 18.688 5.316 1 90.94 54 ARG B N 1
ATOM 2251 C CA . ARG B 1 54 ? 10.039 19.203 6.41 1 90.94 54 ARG B CA 1
ATOM 2252 C C . ARG B 1 54 ? 9.156 19.641 7.582 1 90.94 54 ARG B C 1
ATOM 2254 O O . ARG B 1 54 ? 9.586 19.578 8.734 1 90.94 54 ARG B O 1
ATOM 2261 N N . SER B 1 55 ? 8.109 20.219 7.242 1 91.38 55 SER B N 1
ATOM 2262 C CA . SER B 1 55 ? 7.129 20.609 8.25 1 91.38 55 SER B CA 1
ATOM 2263 C C . SER B 1 55 ? 5.719 20.641 7.676 1 91.38 55 SER B C 1
ATOM 2265 O O . SER B 1 55 ? 5.539 20.781 6.465 1 91.38 55 SER B O 1
ATOM 2267 N N . GLY B 1 56 ? 4.777 20.469 8.609 1 90.94 56 GLY B N 1
ATOM 2268 C CA . GLY B 1 56 ? 3.383 20.469 8.195 1 90.94 56 GLY B CA 1
ATOM 2269 C C . GLY B 1 56 ? 2.855 19.094 7.871 1 90.94 56 GLY B C 1
ATOM 2270 O O . GLY B 1 56 ? 3.477 18.094 8.219 1 90.94 56 GLY B O 1
ATOM 2271 N N . ARG B 1 57 ? 1.635 19.109 7.309 1 88.81 57 ARG B N 1
ATOM 2272 C CA . ARG B 1 57 ? 0.995 17.844 6.965 1 88.81 57 ARG B CA 1
ATOM 2273 C C . ARG B 1 57 ? 0.399 17.891 5.562 1 88.81 57 ARG B C 1
ATOM 2275 O O . ARG B 1 57 ? -0.179 18.906 5.164 1 88.81 57 ARG B O 1
ATOM 2282 N N . ILE B 1 58 ? 0.607 16.844 4.879 1 92.38 58 ILE B N 1
ATOM 2283 C CA . ILE B 1 58 ? 0.139 16.734 3.502 1 92.38 58 ILE B CA 1
ATOM 2284 C C . ILE B 1 58 ? -0.842 15.57 3.379 1 92.38 58 ILE B C 1
ATOM 2286 O O . ILE B 1 58 ? -0.571 14.469 3.861 1 92.38 58 ILE B O 1
ATOM 2290 N N . LEU B 1 59 ? -1.987 15.852 2.781 1 87.88 59 LEU B N 1
ATOM 2291 C CA . LEU B 1 59 ? -3.023 14.859 2.529 1 87.88 59 LEU B CA 1
ATOM 2292 C C . LEU B 1 59 ? -2.873 14.258 1.137 1 87.88 59 LEU B C 1
ATOM 2294 O O . LEU B 1 59 ? -2.762 14.992 0.149 1 87.88 59 LEU B O 1
ATOM 2298 N N . LEU B 1 60 ? -2.754 12.938 1.09 1 90.31 60 LEU B N 1
ATOM 2299 C CA . LEU B 1 60 ? -2.807 12.211 -0.178 1 90.31 60 LEU B CA 1
ATOM 2300 C C . LEU B 1 60 ? -4.211 11.68 -0.443 1 90.31 60 LEU B C 1
ATOM 2302 O O . LEU B 1 60 ? -4.816 11.055 0.429 1 90.31 60 LEU B O 1
ATOM 2306 N N . PHE B 1 61 ? -4.703 11.984 -1.67 1 84.56 61 PHE B N 1
ATOM 2307 C CA . PHE B 1 61 ? -6.078 11.562 -1.923 1 84.56 61 PHE B CA 1
ATOM 2308 C C . PHE B 1 61 ? -6.293 11.273 -3.404 1 84.56 61 PHE B C 1
ATOM 2310 O O . PHE B 1 61 ? -5.473 11.664 -4.242 1 84.56 61 PHE B O 1
ATOM 2317 N N . LYS B 1 62 ? -7.266 10.5 -3.65 1 82.88 62 LYS B N 1
ATOM 2318 C CA . LYS B 1 62 ? -7.762 10.25 -5 1 82.88 62 LYS B CA 1
ATOM 2319 C C . LYS B 1 62 ? -9.219 10.68 -5.141 1 82.88 62 LYS B C 1
ATOM 2321 O O . LYS B 1 62 ? -9.969 10.664 -4.168 1 82.88 62 LYS B O 1
ATOM 2326 N N . VAL B 1 63 ? -9.578 11.117 -6.312 1 77.12 63 VAL B N 1
ATOM 2327 C CA . VAL B 1 63 ? -10.953 11.5 -6.605 1 77.12 63 VAL B CA 1
ATOM 2328 C C . VAL B 1 63 ? -11.492 10.656 -7.758 1 77.12 63 VAL B C 1
ATOM 2330 O O . VAL B 1 63 ? -10.828 10.5 -8.781 1 77.12 63 VAL B O 1
ATOM 2333 N N . SER B 1 64 ? -12.609 10.102 -7.488 1 72.69 64 SER B N 1
ATOM 2334 C CA . SER B 1 64 ? -13.234 9.32 -8.547 1 72.69 64 SER B CA 1
ATOM 2335 C C . SER B 1 64 ? -13.758 10.219 -9.664 1 72.69 64 SER B C 1
ATOM 2337 O O . SER B 1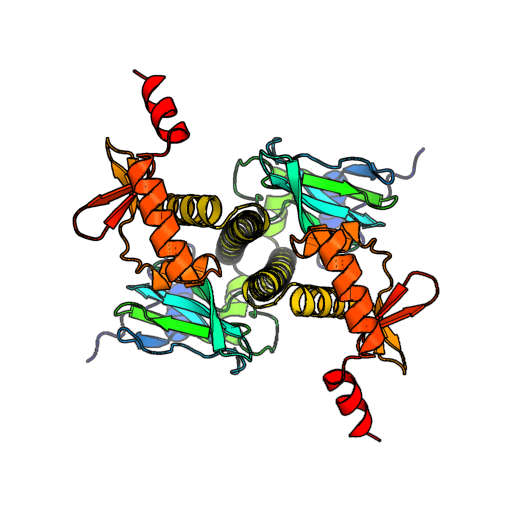 64 ? -13.781 11.445 -9.516 1 72.69 64 SER B O 1
ATOM 2339 N N . GLU B 1 65 ? -14.102 9.57 -10.727 1 68.06 65 GLU B N 1
ATOM 2340 C CA . GLU B 1 65 ? -14.695 10.32 -11.828 1 68.06 65 GLU B CA 1
ATOM 2341 C C . GLU B 1 65 ? -15.992 11.008 -11.398 1 68.06 65 GLU B C 1
ATOM 2343 O O . GLU B 1 65 ? -16.344 12.062 -11.93 1 68.06 65 GLU B O 1
ATOM 2348 N N . GLU B 1 66 ? -16.688 10.477 -10.43 1 61.81 66 GLU B N 1
ATOM 2349 C CA . GLU B 1 66 ? -17.953 11.023 -9.93 1 61.81 66 GLU B CA 1
ATOM 2350 C C . GLU B 1 66 ? -17.703 12.062 -8.844 1 61.81 66 GLU B C 1
ATOM 2352 O O . GLU B 1 66 ? -18.656 12.641 -8.305 1 61.81 66 GLU B O 1
ATOM 2357 N N . GLY B 1 67 ? -16.5 12.281 -8.539 1 67.56 67 GLY B N 1
ATOM 2358 C CA . GLY B 1 67 ? -16.156 13.336 -7.586 1 67.56 67 GLY B CA 1
ATOM 2359 C C . GLY B 1 67 ? -16.016 12.82 -6.164 1 67.56 67 GLY B C 1
ATOM 2360 O O . GLY B 1 67 ? -15.805 13.609 -5.234 1 67.56 67 GLY B O 1
ATOM 2361 N N . LYS B 1 68 ? -16.188 11.539 -5.996 1 67.56 68 LYS B N 1
ATOM 2362 C CA . LYS B 1 68 ? -15.977 10.969 -4.668 1 67.56 68 LYS B CA 1
ATOM 2363 C C . LYS B 1 68 ? -14.492 10.969 -4.293 1 67.56 68 LYS B C 1
ATOM 2365 O O . LYS B 1 68 ? -13.641 10.609 -5.109 1 67.56 68 LYS B O 1
ATOM 2370 N N . LYS B 1 69 ? -14.227 11.359 -3.057 1 72.56 69 LYS B N 1
ATOM 2371 C CA . LYS B 1 69 ? -12.844 11.5 -2.611 1 72.56 69 LYS B CA 1
ATOM 2372 C C . LYS B 1 69 ? -12.477 10.422 -1.603 1 72.56 69 LYS B C 1
ATOM 2374 O O . LYS B 1 69 ? -13.266 10.102 -0.711 1 72.56 69 LYS B O 1
ATOM 2379 N N . ILE B 1 70 ? -11.312 9.797 -1.836 1 73.25 70 ILE B N 1
ATOM 2380 C CA . ILE B 1 70 ? -10.773 8.859 -0.852 1 73.25 70 ILE B CA 1
ATOM 2381 C C . ILE B 1 70 ? -9.422 9.359 -0.351 1 73.25 70 ILE B C 1
ATOM 2383 O O . ILE B 1 70 ? -8.578 9.797 -1.143 1 73.25 70 ILE B O 1
ATOM 2387 N N . ILE B 1 71 ? -9.281 9.336 0.97 1 76.38 71 ILE B N 1
ATOM 2388 C CA . ILE B 1 71 ? -8 9.711 1.572 1 76.38 71 ILE B CA 1
ATOM 2389 C C . ILE B 1 71 ? -7.09 8.492 1.657 1 76.38 71 ILE B C 1
ATOM 2391 O O . ILE B 1 71 ? -7.477 7.457 2.209 1 76.38 71 ILE B O 1
ATOM 2395 N N . LEU B 1 72 ? -6.016 8.609 1.104 1 81.75 72 LEU B N 1
ATOM 2396 C CA . LEU B 1 72 ? -5.062 7.504 1.086 1 81.75 72 LEU B CA 1
ATOM 2397 C C . LEU B 1 72 ? -4.133 7.566 2.291 1 81.75 72 LEU B C 1
ATOM 2399 O O . LEU B 1 72 ? -3.812 6.539 2.891 1 81.75 72 LEU B O 1
ATOM 2403 N N . ASP B 1 73 ? -3.645 8.758 2.588 1 82.38 73 ASP B N 1
ATOM 2404 C CA . ASP B 1 73 ? -2.654 8.922 3.648 1 82.38 73 ASP B CA 1
ATOM 2405 C C . ASP B 1 73 ? -2.543 10.375 4.082 1 82.38 73 ASP B C 1
ATOM 2407 O O . ASP B 1 73 ? -2.943 11.281 3.348 1 82.38 73 ASP B O 1
ATOM 2411 N N . ILE B 1 74 ? -2.113 10.562 5.281 1 82.81 74 ILE B N 1
ATOM 2412 C CA . ILE B 1 74 ? -1.691 11.867 5.785 1 82.81 74 ILE B CA 1
ATOM 2413 C C . ILE B 1 74 ? -0.221 11.805 6.191 1 82.81 74 ILE B C 1
ATOM 2415 O O . ILE B 1 74 ? 0.153 11.047 7.09 1 82.81 74 ILE B O 1
ATOM 2419 N N . LEU B 1 75 ? 0.545 12.57 5.543 1 88.75 75 LEU B N 1
ATOM 2420 C CA . LEU B 1 75 ? 1.99 12.547 5.746 1 88.75 75 LEU B CA 1
ATOM 2421 C C . LEU B 1 75 ? 2.451 13.766 6.531 1 88.75 75 LEU B C 1
ATOM 2423 O O . LEU B 1 75 ? 1.798 14.812 6.5 1 88.75 75 LEU B O 1
ATOM 2427 N N . GLU B 1 76 ? 3.523 13.555 7.164 1 88.81 76 GLU B N 1
ATOM 2428 C CA . GLU B 1 76 ? 4.043 14.602 8.039 1 88.81 76 GLU B CA 1
ATOM 2429 C C . GLU B 1 76 ? 5.559 14.727 7.906 1 88.81 76 GLU B C 1
ATOM 2431 O O . GLU B 1 76 ? 6.16 14.148 6.996 1 88.81 76 GLU B O 1
ATOM 2436 N N . GLU B 1 77 ? 6.117 15.531 8.836 1 87.38 77 GLU B N 1
ATOM 2437 C CA . GLU B 1 77 ? 7.551 15.789 8.82 1 87.38 77 GLU B CA 1
ATOM 2438 C C . GLU B 1 77 ? 8.352 14.492 8.727 1 87.38 77 GLU B C 1
ATOM 2440 O O . GLU B 1 77 ? 8.102 13.547 9.477 1 87.38 77 GLU B O 1
ATOM 2445 N N .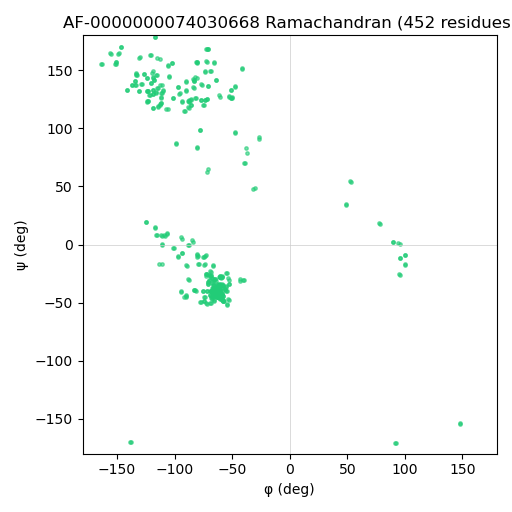 GLY B 1 78 ? 9.234 14.477 7.723 1 85.44 78 GLY B N 1
ATOM 2446 C CA . GLY B 1 78 ? 10.094 13.312 7.57 1 85.44 78 GLY B CA 1
ATOM 2447 C C . GLY B 1 78 ? 9.609 12.352 6.5 1 85.44 78 GLY B C 1
ATOM 2448 O O . GLY B 1 78 ? 10.375 11.508 6.027 1 85.44 78 GLY B O 1
ATOM 2449 N N . ASP B 1 79 ? 8.359 12.492 6.133 1 88.19 79 ASP B N 1
ATOM 2450 C CA . ASP B 1 79 ? 7.797 11.609 5.113 1 88.19 79 ASP B CA 1
ATOM 2451 C C . ASP B 1 79 ? 8.188 12.062 3.713 1 88.19 79 ASP B C 1
ATOM 2453 O O . ASP B 1 79 ? 8.57 13.219 3.518 1 88.19 79 ASP B O 1
ATOM 2457 N N . ILE B 1 80 ? 8.141 11.086 2.844 1 90.5 80 ILE B N 1
ATOM 2458 C CA . ILE B 1 80 ? 8.523 11.312 1.456 1 90.5 80 ILE B CA 1
ATOM 2459 C C . ILE B 1 80 ? 7.352 10.992 0.533 1 90.5 80 ILE B C 1
ATOM 2461 O O . ILE B 1 80 ? 6.613 10.031 0.771 1 90.5 80 ILE B O 1
ATOM 2465 N N . ILE B 1 81 ? 7.203 11.883 -0.481 1 91.62 81 ILE B N 1
ATOM 2466 C CA . ILE B 1 81 ? 6.195 11.641 -1.503 1 91.62 81 ILE B CA 1
ATOM 2467 C C . ILE B 1 81 ? 6.863 11.5 -2.869 1 91.62 81 ILE B C 1
ATOM 2469 O O . ILE B 1 81 ? 7.793 12.242 -3.189 1 91.62 81 ILE B O 1
ATOM 2473 N N . GLY B 1 82 ? 6.309 10.617 -3.664 1 88.12 82 GLY B N 1
ATOM 2474 C CA . GLY B 1 82 ? 6.789 10.492 -5.031 1 88.12 82 GLY B CA 1
ATOM 2475 C C . GLY B 1 82 ? 7.738 9.32 -5.223 1 88.12 82 GLY B C 1
ATOM 2476 O O . GLY B 1 82 ? 8.125 9.008 -6.352 1 88.12 82 GLY B O 1
ATOM 2477 N N . GLU B 1 83 ? 8.094 8.75 -4.113 1 81 83 GLU B N 1
ATOM 2478 C CA . GLU B 1 83 ? 9.016 7.621 -4.215 1 81 83 GLU B CA 1
ATOM 2479 C C . GLU B 1 83 ? 8.352 6.43 -4.906 1 81 83 GLU B C 1
ATOM 2481 O O . GLU B 1 83 ? 9.039 5.543 -5.418 1 81 83 GLU B O 1
ATOM 2486 N N . ASN B 1 84 ? 7.047 6.5 -4.926 1 77.62 84 ASN B N 1
ATOM 2487 C CA . ASN B 1 84 ? 6.309 5.398 -5.539 1 77.62 84 ASN B CA 1
ATOM 2488 C C . ASN B 1 84 ? 6.422 5.43 -7.059 1 77.62 84 ASN B C 1
ATOM 2490 O O . ASN B 1 84 ? 6.02 4.48 -7.734 1 77.62 84 ASN B O 1
ATOM 2494 N N . THR B 1 85 ? 6.965 6.496 -7.652 1 78 85 THR B N 1
ATOM 2495 C CA . THR B 1 85 ? 7.137 6.617 -9.094 1 78 85 THR B CA 1
ATOM 2496 C C . THR B 1 85 ? 8.594 6.898 -9.445 1 78 85 THR B C 1
ATOM 2498 O O . THR B 1 85 ? 8.891 7.43 -10.516 1 78 85 THR B O 1
ATOM 2501 N N . ILE B 1 86 ? 9.438 6.613 -8.547 1 80.56 86 ILE B N 1
ATOM 2502 C CA . ILE B 1 86 ? 10.812 7.07 -8.703 1 80.56 86 ILE B CA 1
ATOM 2503 C C . ILE B 1 86 ? 11.422 6.465 -9.969 1 80.56 86 ILE B C 1
ATOM 2505 O O . ILE B 1 86 ? 12.281 7.074 -10.609 1 80.56 86 ILE B O 1
ATOM 2509 N N . PHE B 1 87 ? 10.992 5.344 -10.398 1 76.06 87 PHE B N 1
ATOM 2510 C CA . PHE B 1 87 ? 11.617 4.688 -11.539 1 76.06 87 PHE B CA 1
ATOM 2511 C C . PHE B 1 87 ? 10.68 4.684 -12.742 1 76.06 87 PHE B C 1
ATOM 2513 O O . PHE B 1 87 ? 10.969 4.039 -13.75 1 76.06 87 PHE B O 1
ATOM 2520 N N . ASP B 1 88 ? 9.641 5.172 -12.625 1 71.69 88 ASP B N 1
ATOM 2521 C CA . ASP B 1 88 ? 8.688 5.164 -13.727 1 71.69 88 ASP B CA 1
ATOM 2522 C C . ASP B 1 88 ? 8.383 6.582 -14.203 1 71.69 88 ASP B C 1
ATOM 2524 O O . ASP B 1 88 ? 8.508 7.539 -13.43 1 71.69 88 ASP B O 1
ATOM 2528 N N . ASP B 1 89 ? 8.469 6.703 -15.508 1 64.5 89 ASP B N 1
ATOM 2529 C CA . ASP B 1 89 ? 8.07 7.977 -16.094 1 64.5 89 ASP B CA 1
ATOM 2530 C C . ASP B 1 89 ? 6.551 8.156 -16.047 1 64.5 89 ASP B C 1
ATOM 2532 O O . ASP B 1 89 ? 5.902 8.273 -17.094 1 64.5 89 ASP B O 1
ATOM 2536 N N . MET B 1 90 ? 6.086 8.188 -14.789 1 75.56 90 MET B N 1
ATOM 2537 C CA . MET B 1 90 ? 4.633 8.117 -14.688 1 75.56 90 MET B CA 1
ATOM 2538 C C . MET B 1 90 ? 4.059 9.43 -14.164 1 75.56 90 MET B C 1
ATOM 2540 O O . MET B 1 90 ? 4.805 10.352 -13.836 1 75.56 90 MET B O 1
ATOM 2544 N N . CYS B 1 91 ? 2.865 9.625 -14.406 1 85.94 91 CYS B N 1
ATOM 2545 C CA . CYS B 1 91 ? 2.025 10.656 -13.812 1 85.94 91 CYS B CA 1
ATOM 2546 C C . CYS B 1 91 ? 1.688 10.312 -12.359 1 85.94 91 CYS B C 1
ATOM 2548 O O . CYS B 1 91 ? 1.805 9.156 -11.953 1 85.94 91 CYS B O 1
ATOM 2550 N N . HIS B 1 92 ? 1.527 11.414 -11.586 1 89.19 92 HIS B N 1
ATOM 2551 C CA . HIS B 1 92 ? 1.05 11.18 -10.227 1 89.19 92 HIS B CA 1
ATOM 2552 C C . HIS B 1 92 ? -0.203 10.312 -10.227 1 89.19 92 HIS B C 1
ATOM 2554 O O . HIS B 1 92 ? -1.127 10.547 -11.008 1 89.19 92 HIS B O 1
ATOM 2560 N N . THR B 1 93 ? -0.213 9.336 -9.398 1 83.44 93 THR B N 1
ATOM 2561 C CA . THR B 1 93 ? -1.342 8.414 -9.352 1 83.44 93 THR B CA 1
ATOM 2562 C C . THR B 1 93 ? -2.354 8.859 -8.297 1 83.44 93 THR B C 1
ATOM 2564 O O . THR B 1 93 ? -3.414 8.25 -8.148 1 83.44 93 THR B O 1
ATOM 2567 N N . PHE B 1 94 ? -2.029 9.797 -7.582 1 88.06 94 PHE B N 1
ATOM 2568 C CA . PHE B 1 94 ? -2.895 10.43 -6.59 1 88.06 94 PHE B CA 1
ATOM 2569 C C . PHE B 1 94 ? -2.598 11.922 -6.48 1 88.06 94 PHE B C 1
ATOM 2571 O O . PHE B 1 94 ? -1.643 12.414 -7.082 1 88.06 94 PHE B O 1
ATOM 2578 N N . SER B 1 95 ? -3.432 12.617 -5.789 1 91.94 95 SER B N 1
ATOM 2579 C CA . SER B 1 95 ? -3.227 14.039 -5.535 1 91.94 95 SER B CA 1
ATOM 2580 C C . SER B 1 95 ? -2.703 14.281 -4.125 1 91.94 95 SER B C 1
ATOM 2582 O O . SER B 1 95 ? -2.859 13.43 -3.246 1 91.94 95 SER B O 1
ATOM 2584 N N . ALA B 1 96 ? -2.037 15.414 -3.959 1 94.81 96 ALA B N 1
ATOM 2585 C CA . ALA B 1 96 ? -1.521 15.82 -2.656 1 94.81 96 ALA B CA 1
ATOM 2586 C C . ALA B 1 96 ? -1.896 17.266 -2.348 1 94.81 96 ALA B C 1
ATOM 2588 O O . ALA B 1 96 ? -1.794 18.141 -3.213 1 94.81 96 ALA B O 1
ATOM 2589 N N . LYS B 1 97 ? -2.398 17.469 -1.171 1 94.25 97 LYS B N 1
ATOM 2590 C CA . LYS B 1 97 ? -2.797 18.797 -0.723 1 94.25 97 LYS B CA 1
ATOM 2591 C C . LYS B 1 97 ? -2.311 19.078 0.698 1 94.25 97 LYS B C 1
ATOM 2593 O O . LYS B 1 97 ? -2.34 18.188 1.55 1 94.25 97 LYS B O 1
ATOM 2598 N N . ALA B 1 98 ? -1.84 20.359 0.95 1 94.12 98 ALA B N 1
ATOM 2599 C CA . ALA B 1 98 ? -1.476 20.75 2.311 1 94.12 98 ALA B CA 1
ATOM 2600 C C . ALA B 1 98 ? -2.717 20.922 3.184 1 94.12 98 ALA B C 1
ATOM 2602 O O . ALA B 1 98 ? -3.639 21.656 2.83 1 94.12 98 ALA B O 1
ATOM 2603 N N . ILE B 1 99 ? -2.693 20.203 4.285 1 86.94 99 ILE B N 1
ATOM 2604 C CA . ILE B 1 99 ? -3.846 20.359 5.168 1 86.94 99 ILE B CA 1
ATOM 2605 C C . ILE B 1 99 ? -3.486 21.281 6.328 1 86.94 99 ILE B C 1
ATOM 2607 O O . ILE B 1 99 ? -4.316 21.547 7.203 1 86.94 99 ILE B O 1
ATOM 2611 N N . GLU B 1 100 ? -2.344 21.719 6.422 1 87.56 100 GLU B N 1
ATOM 2612 C CA . GLU B 1 100 ? -1.787 22.812 7.207 1 87.56 100 GLU B CA 1
ATOM 2613 C C . GLU B 1 100 ? -0.597 23.453 6.496 1 87.56 100 GLU B C 1
ATOM 2615 O O . GLU B 1 100 ? -0.091 22.906 5.512 1 87.56 100 GLU B O 1
ATOM 2620 N N . ASP B 1 101 ? -0.275 24.641 7.004 1 92.88 101 ASP B N 1
ATOM 2621 C CA . ASP B 1 101 ? 0.922 25.234 6.418 1 92.88 101 ASP B CA 1
ATOM 2622 C C . ASP B 1 101 ? 2.098 24.266 6.465 1 92.88 101 ASP B C 1
ATOM 2624 O O . ASP B 1 101 ? 2.367 23.656 7.5 1 92.88 101 ASP B O 1
ATOM 2628 N N . ALA B 1 102 ? 2.68 24.094 5.258 1 93.94 102 ALA B N 1
ATOM 2629 C CA . ALA B 1 102 ? 3.723 23.078 5.152 1 93.94 102 ALA B CA 1
ATOM 2630 C C . ALA B 1 102 ? 4.938 23.625 4.402 1 93.94 102 ALA B C 1
ATOM 2632 O O . ALA B 1 102 ? 4.812 24.516 3.568 1 93.94 102 ALA B O 1
ATOM 2633 N N . PHE B 1 103 ? 6.113 23.156 4.785 1 94.06 103 PHE B N 1
ATOM 2634 C CA . PHE B 1 103 ? 7.363 23.391 4.07 1 94.06 103 PHE B CA 1
ATOM 2635 C C . PHE B 1 103 ? 7.914 22.094 3.498 1 94.06 103 PHE B C 1
ATOM 2637 O O . PHE B 1 103 ? 8.156 21.125 4.238 1 94.06 103 PHE B O 1
ATOM 2644 N N . VAL B 1 104 ? 8.031 22.062 2.158 1 93.81 104 VAL B N 1
ATOM 2645 C CA . VAL B 1 104 ? 8.383 20.828 1.467 1 93.81 104 VAL B CA 1
ATOM 2646 C C . VAL B 1 104 ? 9.633 21.047 0.616 1 93.81 104 VAL B C 1
ATOM 2648 O O . VAL B 1 104 ? 9.75 22.047 -0.08 1 93.81 104 VAL B O 1
ATOM 2651 N N . CYS B 1 105 ? 10.555 20.109 0.756 1 91.25 105 CYS B N 1
ATOM 2652 C CA . CYS B 1 105 ? 11.727 20.094 -0.113 1 91.25 105 CYS B CA 1
ATOM 2653 C C . CYS B 1 105 ? 11.477 19.266 -1.362 1 91.25 105 CYS B C 1
ATOM 2655 O O . CYS B 1 105 ? 10.984 18.141 -1.272 1 91.25 105 CYS B O 1
ATOM 2657 N N . ARG B 1 106 ? 11.828 19.844 -2.475 1 91.19 106 ARG B N 1
ATOM 2658 C CA . ARG B 1 106 ? 11.602 19.188 -3.756 1 91.19 106 ARG B CA 1
ATOM 2659 C C . ARG B 1 106 ? 12.93 18.844 -4.441 1 91.19 106 ARG B C 1
ATOM 2661 O O . ARG B 1 106 ? 13.852 19.672 -4.449 1 91.19 106 ARG B O 1
ATOM 2668 N N . CYS B 1 107 ? 12.992 17.672 -4.922 1 88.06 107 CYS B N 1
ATOM 2669 C CA . CYS B 1 107 ? 14.156 17.203 -5.672 1 88.06 107 CYS B CA 1
ATOM 2670 C C . CYS B 1 107 ? 13.727 16.422 -6.91 1 88.06 107 CYS B C 1
ATOM 2672 O O . CYS B 1 107 ? 12.789 15.633 -6.855 1 88.06 107 CYS B O 1
ATOM 2674 N N . PHE B 1 108 ? 14.414 16.703 -7.973 1 88.56 108 PHE B N 1
ATOM 2675 C CA . PHE B 1 108 ? 14.094 15.961 -9.188 1 88.56 108 PHE B CA 1
ATOM 2676 C C . PHE B 1 108 ? 14.391 14.477 -9 1 88.56 108 PHE B C 1
ATOM 2678 O O . PHE B 1 108 ? 15.391 14.109 -8.391 1 88.56 108 PHE B O 1
ATOM 2685 N N . LYS B 1 109 ? 13.469 13.664 -9.586 1 88.31 109 LYS B N 1
ATOM 2686 C CA . LYS B 1 109 ? 13.633 12.211 -9.5 1 88.31 109 LYS B CA 1
ATOM 2687 C C . LYS B 1 109 ? 14.984 11.773 -10.055 1 88.31 109 LYS B C 1
ATOM 2689 O O . LYS B 1 109 ? 15.625 10.875 -9.508 1 88.31 109 LYS B O 1
ATOM 2694 N N . SER B 1 110 ? 15.445 12.398 -11.117 1 85.06 110 SER B N 1
ATOM 2695 C CA . SER B 1 110 ? 16.703 12.062 -11.758 1 85.06 110 SER B CA 1
ATOM 2696 C C . SER B 1 110 ? 17.875 12.266 -10.805 1 85.06 110 SER B C 1
ATOM 2698 O O . SER B 1 110 ? 18.828 11.484 -10.812 1 85.06 110 SER B O 1
ATOM 2700 N N . ASP B 1 111 ? 17.75 13.227 -9.984 1 83.69 111 ASP B N 1
ATOM 2701 C CA . ASP B 1 111 ? 18.812 13.516 -9.016 1 83.69 111 ASP B CA 1
ATOM 2702 C C . ASP B 1 111 ? 18.688 12.609 -7.789 1 83.69 111 ASP B C 1
ATOM 2704 O O . ASP B 1 111 ? 19.688 12.133 -7.266 1 83.69 111 ASP B O 1
ATOM 2708 N N . PHE B 1 112 ? 17.484 12.391 -7.398 1 85.38 112 PHE B N 1
ATOM 2709 C CA . PHE B 1 112 ? 17.25 11.57 -6.215 1 85.38 112 PHE B CA 1
ATOM 2710 C C . PHE B 1 112 ? 17.672 10.133 -6.453 1 85.38 112 PHE B C 1
ATOM 2712 O O . PHE B 1 112 ? 18.219 9.484 -5.559 1 85.38 112 PHE B O 1
ATOM 2719 N N . SER B 1 113 ? 17.422 9.664 -7.664 1 85.12 113 SER B N 1
ATOM 2720 C CA . SER B 1 113 ? 17.766 8.289 -8 1 85.12 113 SER B CA 1
ATOM 2721 C C . SER B 1 113 ? 19.266 8.039 -7.828 1 85.12 113 SER B C 1
ATOM 2723 O O . SER B 1 113 ? 19.672 6.93 -7.48 1 85.12 113 SER B O 1
ATOM 2725 N N . LYS B 1 114 ? 20.078 9.07 -7.992 1 83.62 114 LYS B N 1
ATOM 2726 C CA . LYS B 1 114 ? 21.516 8.961 -7.832 1 83.62 114 LYS B CA 1
ATOM 2727 C C . LYS B 1 114 ? 21.891 8.719 -6.371 1 83.62 114 LYS B C 1
ATOM 2729 O O . LYS B 1 114 ? 22.953 8.156 -6.082 1 83.62 114 LYS B O 1
ATOM 2734 N N . LEU B 1 115 ? 21.016 9.109 -5.523 1 83.19 115 LEU B N 1
ATOM 2735 C CA . LEU B 1 115 ? 21.281 8.969 -4.094 1 83.19 115 LEU B CA 1
ATOM 2736 C C . LEU B 1 115 ? 21.016 7.531 -3.641 1 83.19 115 LEU B C 1
ATOM 2738 O O . LEU B 1 115 ? 21.5 7.117 -2.586 1 83.19 115 LEU B O 1
ATOM 2742 N N . LEU B 1 116 ? 20.344 6.82 -4.414 1 85.75 116 LEU B N 1
ATOM 2743 C CA . LEU B 1 116 ? 19.938 5.473 -4.027 1 85.75 116 LEU B CA 1
ATOM 2744 C C . LEU B 1 116 ? 21.109 4.508 -4.105 1 85.75 116 LEU B C 1
ATOM 2746 O O . LEU B 1 116 ? 21.047 3.391 -3.586 1 85.75 116 LEU B O 1
ATOM 2750 N N . ILE B 1 117 ? 22.156 5.004 -4.703 1 84.88 117 ILE B N 1
ATOM 2751 C CA . ILE B 1 117 ? 23.359 4.191 -4.766 1 84.88 117 ILE B CA 1
ATOM 2752 C C . ILE B 1 117 ? 23.953 4.031 -3.365 1 84.88 117 ILE B C 1
ATOM 2754 O O . ILE B 1 117 ? 24.625 3.041 -3.078 1 84.88 117 ILE B O 1
ATOM 2758 N N . ASN B 1 118 ? 23.672 4.996 -2.549 1 85.25 118 ASN B N 1
ATOM 2759 C CA . ASN B 1 118 ? 24.078 4.891 -1.151 1 85.25 118 ASN B CA 1
ATOM 2760 C C . ASN B 1 118 ? 23.188 3.92 -0.382 1 85.25 118 ASN B C 1
ATOM 2762 O O . ASN B 1 118 ? 21.984 4.141 -0.264 1 85.25 118 ASN B O 1
ATOM 2766 N N . PRO B 1 119 ? 23.75 2.883 0.177 1 86.25 119 PRO B N 1
ATOM 2767 C CA . PRO B 1 119 ? 22.938 1.852 0.836 1 86.25 119 PRO B CA 1
ATOM 2768 C C . PRO B 1 119 ? 22.141 2.395 2.02 1 86.25 119 PRO B C 1
ATOM 2770 O O . PRO B 1 119 ? 21.031 1.937 2.275 1 86.25 119 PRO B O 1
ATOM 2773 N N . ASP B 1 120 ? 22.703 3.291 2.703 1 84.81 120 ASP B N 1
ATOM 2774 C CA . ASP B 1 120 ? 21.984 3.852 3.85 1 84.81 120 ASP B CA 1
ATOM 2775 C C . ASP B 1 120 ? 20.719 4.57 3.41 1 84.81 120 ASP B C 1
ATOM 2777 O O . ASP B 1 120 ? 19.672 4.469 4.074 1 84.81 120 ASP B O 1
ATOM 2781 N N . ILE B 1 121 ? 20.797 5.215 2.303 1 84.75 121 ILE B N 1
ATOM 2782 C CA . ILE B 1 121 ? 19.641 5.941 1.78 1 84.75 121 ILE B CA 1
ATOM 2783 C C . ILE B 1 121 ? 18.609 4.953 1.229 1 84.75 121 ILE B C 1
ATOM 2785 O O . ILE B 1 121 ? 17.422 5.082 1.497 1 84.75 121 ILE B O 1
ATOM 2789 N N . SER B 1 122 ? 19.094 4.012 0.49 1 88.88 122 SER B N 1
ATOM 2790 C CA . SER B 1 122 ? 18.188 3.033 -0.102 1 88.88 122 SER B CA 1
ATOM 2791 C C . SER B 1 122 ? 17.438 2.262 0.972 1 88.88 122 SER B C 1
ATOM 2793 O O . SER B 1 122 ? 16.234 1.983 0.82 1 88.88 122 SER B O 1
ATOM 2795 N N . ILE B 1 123 ? 18.125 1.983 2.037 1 86.62 123 ILE B N 1
ATOM 2796 C CA . ILE B 1 123 ? 17.5 1.247 3.133 1 86.62 123 ILE B CA 1
ATOM 2797 C C . ILE B 1 123 ? 16.406 2.102 3.779 1 86.62 123 ILE B C 1
ATOM 2799 O O . ILE B 1 123 ? 15.328 1.604 4.094 1 86.62 123 ILE B O 1
ATOM 2803 N N . LYS B 1 124 ? 16.656 3.301 3.941 1 84.88 124 LYS B N 1
ATOM 2804 C CA . LYS B 1 124 ? 15.664 4.199 4.523 1 84.88 124 LYS B CA 1
ATOM 2805 C C . LYS B 1 124 ? 14.438 4.324 3.617 1 84.88 124 LYS B C 1
ATOM 2807 O O . LYS B 1 124 ? 13.305 4.402 4.102 1 84.88 124 LYS B O 1
ATOM 2812 N N . ILE B 1 125 ? 14.688 4.371 2.357 1 88.56 125 ILE B N 1
ATOM 2813 C CA . ILE B 1 125 ? 13.594 4.438 1.399 1 88.56 125 ILE B CA 1
ATOM 2814 C C . ILE B 1 125 ? 12.773 3.152 1.459 1 88.56 125 ILE B C 1
ATOM 2816 O O . ILE B 1 125 ? 11.539 3.191 1.466 1 88.56 125 ILE B O 1
ATOM 2820 N N . ILE B 1 126 ? 13.484 2.113 1.502 1 89.81 126 ILE B N 1
ATOM 2821 C CA . ILE B 1 126 ? 12.812 0.822 1.601 1 89.81 126 ILE B CA 1
ATOM 2822 C C . ILE B 1 126 ? 11.945 0.785 2.859 1 89.81 126 ILE B C 1
ATOM 2824 O O . ILE B 1 126 ? 10.789 0.366 2.812 1 89.81 126 ILE B O 1
ATOM 2828 N N . LYS B 1 127 ? 12.484 1.275 3.902 1 85.88 127 LYS B N 1
ATOM 2829 C CA . LYS B 1 127 ? 11.734 1.317 5.156 1 85.88 127 LYS B CA 1
ATOM 2830 C C . LYS B 1 127 ? 10.484 2.189 5.02 1 85.88 127 LYS B C 1
ATOM 2832 O O . LYS B 1 127 ? 9.406 1.811 5.477 1 85.88 127 LYS B O 1
ATOM 2837 N N . SER B 1 128 ? 10.672 3.273 4.441 1 85.44 128 SER B N 1
ATOM 2838 C CA . SER B 1 128 ? 9.539 4.176 4.227 1 85.44 128 SER B CA 1
ATOM 2839 C C . SER B 1 128 ? 8.453 3.508 3.391 1 85.44 128 SER B C 1
ATOM 2841 O O . SER B 1 128 ? 7.27 3.59 3.727 1 85.44 128 SER B O 1
ATOM 2843 N N . LEU B 1 129 ? 8.844 2.885 2.379 1 89.31 129 LEU B N 1
ATOM 2844 C CA . LEU B 1 129 ? 7.91 2.211 1.484 1 89.31 129 LEU B CA 1
ATOM 2845 C C . LEU B 1 129 ? 7.203 1.063 2.201 1 89.31 129 LEU B C 1
ATOM 2847 O O . LEU B 1 129 ? 6 0.863 2.027 1 89.31 129 LEU B O 1
ATOM 2851 N N . THR B 1 130 ? 7.961 0.349 2.971 1 88.44 130 THR B N 1
ATOM 2852 C CA . THR B 1 130 ? 7.379 -0.773 3.701 1 88.44 130 THR B CA 1
ATOM 2853 C C . THR B 1 130 ? 6.355 -0.284 4.723 1 88.44 130 THR B C 1
ATOM 2855 O O . THR B 1 130 ? 5.293 -0.886 4.875 1 88.44 130 THR B O 1
ATOM 2858 N N . ASP B 1 131 ? 6.656 0.763 5.383 1 84.06 131 ASP B N 1
ATOM 2859 C CA . ASP B 1 131 ? 5.715 1.354 6.328 1 84.06 131 ASP B CA 1
ATOM 2860 C C . ASP B 1 131 ? 4.418 1.763 5.637 1 84.06 131 ASP B C 1
ATOM 2862 O O . ASP B 1 131 ? 3.328 1.503 6.145 1 84.06 131 ASP B O 1
ATOM 2866 N N . LYS B 1 132 ? 4.566 2.377 4.562 1 86.56 132 LYS B N 1
ATOM 2867 C CA . LYS B 1 132 ? 3.396 2.791 3.797 1 86.56 132 LYS B CA 1
ATOM 2868 C C . LYS B 1 132 ? 2.586 1.583 3.336 1 86.56 132 LYS B C 1
ATOM 2870 O O . LYS B 1 132 ? 1.355 1.591 3.406 1 86.56 132 LYS B O 1
ATOM 2875 N N . LEU B 1 133 ? 3.264 0.623 2.852 1 87.31 133 LEU B N 1
ATOM 2876 C CA . LEU B 1 133 ? 2.594 -0.586 2.385 1 87.31 133 LEU B CA 1
ATOM 2877 C C . LEU B 1 133 ? 1.789 -1.229 3.51 1 87.31 133 LEU B C 1
ATOM 2879 O O . LEU B 1 133 ? 0.644 -1.637 3.305 1 87.31 133 LEU B O 1
ATOM 2883 N N . ASN B 1 134 ? 2.395 -1.359 4.617 1 83 134 ASN B N 1
ATOM 2884 C CA . ASN B 1 134 ? 1.712 -1.938 5.77 1 83 134 ASN B CA 1
ATOM 2885 C C . ASN B 1 134 ? 0.498 -1.108 6.18 1 83 134 ASN B C 1
ATOM 2887 O O . ASN B 1 134 ? -0.557 -1.658 6.5 1 83 134 ASN B O 1
ATOM 2891 N N . ASN B 1 135 ? 0.671 0.141 6.18 1 79.31 135 ASN B N 1
ATOM 2892 C CA . ASN B 1 135 ? -0.453 1.021 6.477 1 79.31 135 ASN B CA 1
ATOM 2893 C C . ASN B 1 135 ? -1.586 0.845 5.473 1 79.31 135 ASN B C 1
ATOM 2895 O O . ASN B 1 135 ? -2.76 0.825 5.848 1 79.31 135 ASN B O 1
ATOM 2899 N N . TYR B 1 136 ? -1.219 0.706 4.219 1 80.12 136 TYR B N 1
ATOM 2900 C CA . TYR B 1 136 ? -2.234 0.601 3.178 1 80.12 136 TYR B CA 1
ATOM 2901 C C . TYR B 1 136 ? -2.949 -0.744 3.248 1 80.12 136 TYR B C 1
ATOM 2903 O O . TYR B 1 136 ? -4.16 -0.821 3.033 1 80.12 136 TYR B O 1
ATOM 2911 N N . THR B 1 137 ? -2.219 -1.789 3.5 1 79.75 137 THR B N 1
ATOM 2912 C CA . THR B 1 137 ? -2.854 -3.09 3.67 1 79.75 137 THR B CA 1
ATOM 2913 C C . THR B 1 137 ? -3.834 -3.066 4.84 1 79.75 137 THR B C 1
ATOM 2915 O O . THR B 1 137 ? -4.934 -3.617 4.75 1 79.75 137 THR B O 1
ATOM 2918 N N . ASP B 1 138 ? -3.49 -2.412 5.895 1 76.25 138 ASP B N 1
ATOM 2919 C CA . ASP B 1 138 ? -4.379 -2.27 7.047 1 76.25 138 ASP B CA 1
ATOM 2920 C C . ASP B 1 138 ? -5.617 -1.457 6.688 1 76.25 138 ASP B C 1
ATOM 2922 O O . ASP B 1 138 ? -6.73 -1.798 7.098 1 76.25 138 ASP B O 1
ATOM 2926 N N . THR B 1 139 ? -5.395 -0.428 6 1 72.56 139 THR B N 1
ATOM 2927 C CA . THR B 1 139 ? -6.508 0.409 5.566 1 72.56 139 THR B CA 1
ATOM 2928 C C . THR B 1 139 ? -7.461 -0.377 4.672 1 72.56 139 THR B C 1
ATOM 2930 O O . THR B 1 139 ? -8.68 -0.287 4.824 1 72.56 139 THR B O 1
ATOM 2933 N N . MET B 1 140 ? -6.914 -1.111 3.734 1 74.75 140 MET B N 1
ATOM 2934 C CA . MET B 1 140 ? -7.723 -1.949 2.855 1 74.75 140 MET B CA 1
ATOM 2935 C C . MET B 1 140 ? -8.547 -2.943 3.662 1 74.75 140 MET B C 1
ATOM 2937 O O . MET B 1 140 ? -9.742 -3.125 3.4 1 74.75 140 MET B O 1
ATOM 2941 N N . ALA B 1 141 ? -7.926 -3.605 4.555 1 71.25 141 ALA B N 1
ATOM 2942 C CA . ALA B 1 141 ? -8.625 -4.562 5.41 1 71.25 141 ALA B CA 1
ATOM 2943 C C . ALA B 1 141 ? -9.758 -3.885 6.176 1 71.25 141 ALA B C 1
ATOM 2945 O O . ALA B 1 141 ? -10.859 -4.426 6.266 1 71.25 141 ALA B O 1
ATOM 2946 N N . ASN B 1 142 ? -9.484 -2.787 6.691 1 65.38 142 ASN B N 1
ATOM 2947 C CA . ASN B 1 142 ? -10.484 -2.029 7.434 1 65.38 142 ASN B CA 1
ATOM 2948 C C . ASN B 1 142 ? -11.664 -1.641 6.551 1 65.38 142 ASN B C 1
ATOM 2950 O O . ASN B 1 142 ? -12.812 -1.666 6.996 1 65.38 142 ASN B O 1
ATOM 2954 N N . MET B 1 143 ? -11.375 -1.293 5.375 1 63.94 143 MET B N 1
ATOM 2955 C CA . MET B 1 143 ? -12.414 -0.927 4.418 1 63.94 143 MET B CA 1
ATOM 2956 C C . MET B 1 143 ? -13.273 -2.135 4.062 1 63.94 143 MET B C 1
ATOM 2958 O O . MET B 1 143 ? -14.492 -2.012 3.912 1 63.94 143 MET B O 1
ATOM 2962 N N . ALA B 1 144 ? -12.672 -3.264 3.879 1 62.91 144 ALA B N 1
ATOM 2963 C CA . ALA B 1 144 ? -13.359 -4.469 3.426 1 62.91 144 ALA B CA 1
ATOM 2964 C C . ALA B 1 144 ? -14.203 -5.07 4.547 1 62.91 144 ALA B C 1
ATOM 2966 O O . ALA B 1 144 ? -15.281 -5.617 4.293 1 62.91 144 ALA B O 1
ATOM 2967 N N . PHE B 1 145 ? -13.758 -5.258 5.703 1 56.56 145 PHE B N 1
ATOM 2968 C CA . PHE B 1 145 ? -14.398 -5.992 6.789 1 56.56 145 PHE B CA 1
ATOM 2969 C C . PHE B 1 145 ? -15.398 -5.109 7.52 1 56.56 145 PHE B C 1
ATOM 2971 O O . PHE B 1 145 ? -16.344 -5.613 8.141 1 56.56 145 PHE B O 1
ATOM 2978 N N . CYS B 1 146 ? -15.172 -4.004 7.73 1 53.78 146 CYS B N 1
ATOM 2979 C CA . CYS B 1 146 ? -15.867 -3.252 8.773 1 53.78 146 CYS B CA 1
ATOM 2980 C C . CYS B 1 146 ? -17.156 -2.639 8.234 1 53.78 146 CYS B C 1
ATOM 2982 O O . CYS B 1 146 ? -17.203 -2.193 7.086 1 53.78 146 CYS B O 1
ATOM 2984 N N . ASP B 1 147 ? -18.328 -3.117 8.867 1 56.19 147 ASP B N 1
ATOM 2985 C CA . ASP B 1 147 ? -19.453 -2.186 8.859 1 56.19 147 ASP B CA 1
ATOM 2986 C C . ASP B 1 147 ? -18.984 -0.759 9.141 1 56.19 147 ASP B C 1
ATOM 2988 O O . ASP B 1 147 ? -17.844 -0.543 9.555 1 56.19 147 ASP B O 1
ATOM 2992 N N . VAL B 1 148 ? -19.703 0.116 8.609 1 57.28 148 VAL B N 1
ATOM 2993 C CA . VAL B 1 148 ? -19.359 1.528 8.734 1 57.28 148 VAL B CA 1
ATOM 2994 C C . VAL B 1 148 ? -18.844 1.812 10.148 1 57.28 148 VAL B C 1
ATOM 2996 O O . VAL B 1 148 ? -17.859 2.527 10.328 1 57.28 148 VAL B O 1
ATOM 2999 N N . LYS B 1 149 ? -19.391 1.017 11.094 1 61.41 149 LYS B N 1
ATOM 3000 C CA . LYS B 1 149 ? -19.031 1.259 12.492 1 61.41 149 LYS B CA 1
ATOM 3001 C C . LYS B 1 149 ? -17.609 0.817 12.781 1 61.41 149 LYS B C 1
ATOM 3003 O O . LYS B 1 149 ? -16.812 1.578 13.344 1 61.41 149 LYS B O 1
ATOM 3008 N N . ASN B 1 150 ? -17.312 -0.293 12.43 1 64.31 150 ASN B N 1
ATOM 3009 C CA . ASN B 1 150 ? -15.969 -0.821 12.688 1 64.31 150 ASN B CA 1
ATOM 3010 C C . ASN B 1 150 ? -14.922 -0.117 11.828 1 64.31 150 ASN B C 1
ATOM 3012 O O . ASN B 1 150 ? -13.789 0.086 12.273 1 64.31 150 ASN B O 1
ATOM 3016 N N . ARG B 1 151 ? -15.344 0.27 10.742 1 67.62 151 ARG B N 1
ATOM 3017 C CA . ARG B 1 151 ? -14.438 1.025 9.891 1 67.62 151 ARG B CA 1
ATOM 3018 C C . ARG B 1 151 ? -14.062 2.357 10.531 1 67.62 151 ARG B C 1
ATOM 3020 O O . ARG B 1 151 ? -12.898 2.771 10.484 1 67.62 151 ARG B O 1
ATOM 3027 N N . VAL B 1 152 ? -15.078 2.99 11.07 1 74.56 152 VAL B N 1
ATOM 3028 C CA . VAL B 1 152 ? -14.828 4.254 11.758 1 74.56 152 VAL B CA 1
ATOM 3029 C C . VAL B 1 152 ? -13.898 4.027 12.938 1 74.56 152 VAL B C 1
ATOM 3031 O O . VAL B 1 152 ? -12.875 4.707 13.07 1 74.56 152 VAL B O 1
ATOM 3034 N N . LEU B 1 153 ? -14.172 3.01 13.648 1 73.44 153 LEU B N 1
ATOM 3035 C CA . LEU B 1 153 ? -13.414 2.76 14.867 1 73.44 153 LEU B CA 1
ATOM 3036 C C . LEU B 1 153 ? -11.969 2.389 14.539 1 73.44 153 LEU B C 1
ATOM 3038 O O . LEU B 1 153 ? -11.031 2.934 15.133 1 73.44 153 LEU B O 1
ATOM 3042 N N . ASN B 1 154 ? -11.812 1.561 13.641 1 70.62 154 ASN B N 1
ATOM 3043 C CA . ASN B 1 154 ? -10.484 1.083 13.297 1 70.62 154 ASN B CA 1
ATOM 3044 C C . ASN B 1 154 ? -9.633 2.191 12.68 1 70.62 154 ASN B C 1
ATOM 3046 O O . ASN B 1 154 ? -8.43 2.27 12.93 1 70.62 154 ASN B O 1
ATOM 3050 N N . THR B 1 155 ? -10.25 2.957 11.844 1 72 155 THR B N 1
ATOM 3051 C CA . THR B 1 155 ? -9.555 4.098 11.25 1 72 155 THR B CA 1
ATOM 3052 C C . THR B 1 155 ? -9.086 5.059 12.336 1 72 155 THR B C 1
ATOM 3054 O O . THR B 1 155 ? -7.945 5.531 12.305 1 72 155 THR B O 1
ATOM 3057 N N . LEU B 1 156 ? -9.906 5.301 13.297 1 78.62 156 LEU B N 1
ATOM 3058 C CA . LEU B 1 156 ? -9.547 6.199 14.391 1 78.62 156 LEU B CA 1
ATOM 3059 C C . LEU B 1 156 ? -8.414 5.613 15.227 1 78.62 156 LEU B C 1
ATOM 3061 O O . LEU B 1 156 ? -7.512 6.34 15.648 1 78.62 156 LEU B O 1
ATOM 3065 N N . ILE B 1 157 ? -8.445 4.297 15.352 1 73.94 157 ILE B N 1
ATOM 3066 C CA . ILE B 1 157 ? -7.387 3.633 16.109 1 73.94 157 ILE B CA 1
ATOM 3067 C C . ILE B 1 157 ? -6.066 3.738 15.344 1 73.94 157 ILE B C 1
ATOM 3069 O O . ILE B 1 157 ? -5.039 4.105 15.922 1 73.94 157 ILE B O 1
ATOM 3073 N N . ARG B 1 158 ? -6.145 3.398 14.18 1 69.06 158 ARG B N 1
ATOM 3074 C CA . ARG B 1 158 ? -4.953 3.465 13.336 1 69.06 158 ARG B CA 1
ATOM 3075 C C . ARG B 1 158 ? -4.344 4.863 13.367 1 69.06 158 ARG B C 1
ATOM 3077 O O . ARG B 1 158 ? -3.135 5.016 13.547 1 69.06 158 ARG B O 1
ATOM 3084 N N . LEU B 1 159 ? -5.156 5.875 13.109 1 71.81 159 LEU B N 1
ATOM 3085 C CA . LEU B 1 159 ? -4.699 7.262 13.133 1 71.81 159 LEU B CA 1
ATOM 3086 C C . LEU B 1 159 ? -4.219 7.656 14.523 1 71.81 159 LEU B C 1
ATOM 3088 O O . LEU B 1 159 ? -3.25 8.406 14.656 1 71.81 159 LEU B O 1
ATOM 3092 N N . GLY B 1 160 ? -4.855 7.129 15.445 1 74.06 160 GLY B N 1
ATOM 3093 C CA . GLY B 1 160 ? -4.461 7.375 16.828 1 74.06 160 GLY B CA 1
ATOM 3094 C C . GLY B 1 160 ? -3.08 6.844 17.156 1 74.06 160 GLY B C 1
ATOM 3095 O O . GLY B 1 160 ? -2.301 7.512 17.844 1 74.06 160 GLY B O 1
ATOM 3096 N N . ARG B 1 161 ? -2.809 5.691 16.688 1 67.06 161 ARG B N 1
ATOM 3097 C CA . ARG B 1 161 ? -1.507 5.078 16.953 1 67.06 161 ARG B CA 1
ATOM 3098 C C . ARG B 1 161 ? -0.394 5.855 16.25 1 67.06 161 ARG B C 1
ATOM 3100 O O . ARG B 1 161 ? 0.722 5.949 16.766 1 67.06 161 ARG B O 1
ATOM 3107 N N . LYS B 1 162 ? -0.748 6.418 15.227 1 64.88 162 LYS B N 1
ATOM 3108 C CA . LYS B 1 162 ? 0.252 7.121 14.43 1 64.88 162 LYS B CA 1
ATOM 3109 C C . LYS B 1 162 ? 0.355 8.586 14.844 1 64.88 162 LYS B C 1
ATOM 3111 O O . LYS B 1 162 ? 1.452 9.148 14.898 1 64.88 162 LYS B O 1
ATOM 3116 N N . TYR B 1 163 ? -0.821 9.117 14.992 1 68.25 163 TYR B N 1
ATOM 3117 C CA . TYR B 1 163 ? -0.884 10.562 15.164 1 68.25 163 TYR B CA 1
ATOM 3118 C C . TYR B 1 163 ? -1.463 10.922 16.531 1 68.25 163 TYR B C 1
ATOM 3120 O O . TYR B 1 163 ? -1.974 12.023 16.719 1 68.25 163 TYR B O 1
ATOM 3128 N N . GLY B 1 164 ? -1.485 9.844 17.344 1 75 164 GLY B N 1
ATOM 3129 C CA . GLY B 1 164 ? -2.137 10.117 18.625 1 75 164 GLY B CA 1
ATOM 3130 C C . GLY B 1 164 ? -1.202 9.977 19.812 1 75 164 GLY B C 1
ATOM 3131 O O . GLY B 1 164 ? 0.012 9.852 19.641 1 75 164 GLY B O 1
ATOM 3132 N N . SER B 1 165 ? -1.744 10.25 21.047 1 79.81 165 SER B N 1
ATOM 3133 C CA . SER B 1 165 ? -1.067 10.094 22.328 1 79.81 165 SER B CA 1
ATOM 3134 C C . SER B 1 165 ? -1.884 9.227 23.281 1 79.81 165 SER B C 1
ATOM 3136 O O . SER B 1 165 ? -3.117 9.25 23.25 1 79.81 165 SER B O 1
ATOM 3138 N N . ILE B 1 166 ? -1.132 8.508 24.078 1 79.44 166 ILE B N 1
ATOM 3139 C CA . ILE B 1 166 ? -1.795 7.629 25.031 1 79.44 166 ILE B CA 1
ATOM 3140 C C . ILE B 1 166 ? -2.225 8.43 26.266 1 79.44 166 ILE B C 1
ATOM 3142 O O . ILE B 1 166 ? -1.431 9.188 26.828 1 79.44 166 ILE B O 1
ATOM 3146 N N . THR B 1 167 ? -3.469 8.352 26.594 1 79.19 167 THR B N 1
ATOM 3147 C CA . THR B 1 167 ? -4.039 8.953 27.797 1 79.19 167 THR B CA 1
ATOM 3148 C C . THR B 1 167 ? -4.68 7.883 28.688 1 79.19 167 THR B C 1
ATOM 3150 O O . THR B 1 167 ? -4.879 6.746 28.25 1 79.19 167 THR B O 1
ATOM 3153 N N . PRO B 1 168 ? -4.957 8.172 30 1 77.31 168 PRO B N 1
ATOM 3154 C CA . PRO B 1 168 ? -5.617 7.203 30.875 1 77.31 168 PRO B CA 1
ATOM 3155 C C . PRO B 1 168 ? -6.949 6.711 30.312 1 77.31 168 PRO B C 1
ATOM 3157 O O . PRO B 1 168 ? -7.367 5.586 30.609 1 77.31 168 PRO B O 1
ATOM 3160 N N . GLU B 1 169 ? -7.504 7.539 29.484 1 76.81 169 GLU B N 1
ATOM 3161 C CA . GLU B 1 169 ? -8.812 7.195 28.938 1 76.81 169 GLU B CA 1
ATOM 3162 C C . GLU B 1 169 ? -8.688 6.387 27.656 1 76.81 169 GLU B C 1
ATOM 3164 O O . GLU B 1 169 ? -9.648 5.766 27.203 1 76.81 169 GLU B O 1
ATOM 3169 N N . GLY B 1 170 ? -7.48 6.453 27.047 1 82.06 170 GLY B N 1
ATOM 3170 C CA . GLY B 1 170 ? -7.262 5.758 25.781 1 82.06 170 GLY B CA 1
ATOM 3171 C C . GLY B 1 170 ? -6.285 6.469 24.875 1 82.06 170 GLY B C 1
ATOM 3172 O O . GLY B 1 170 ? -5.395 7.184 25.344 1 82.06 170 GLY B O 1
ATOM 3173 N N . ILE B 1 171 ? -6.418 6.246 23.594 1 83.81 171 ILE B N 1
ATOM 3174 C CA . ILE B 1 171 ? -5.566 6.902 22.609 1 83.81 171 ILE B CA 1
ATOM 3175 C C . ILE B 1 171 ? -6.223 8.203 22.141 1 83.81 171 ILE B C 1
ATOM 3177 O O . ILE B 1 171 ? -7.312 8.18 21.562 1 83.81 171 ILE B O 1
ATOM 3181 N N . LYS B 1 172 ? -5.559 9.328 22.469 1 86.38 172 LYS B N 1
ATOM 3182 C CA . LYS B 1 172 ? -6.047 10.625 22 1 86.38 172 LYS B CA 1
ATOM 3183 C C . LYS B 1 172 ? -5.492 10.961 20.625 1 86.38 172 LYS B C 1
ATOM 3185 O O . LYS B 1 172 ? -4.277 10.945 20.422 1 86.38 172 LYS B O 1
ATOM 3190 N N . LEU B 1 173 ? -6.387 11.242 19.641 1 81.44 173 LEU B N 1
ATOM 3191 C CA . LEU B 1 173 ? -5.969 11.703 18.312 1 81.44 173 LEU B CA 1
ATOM 3192 C C . LEU B 1 173 ? -5.5 13.156 18.359 1 81.44 173 LEU B C 1
ATOM 3194 O O . LEU B 1 173 ? -6.254 14.039 18.781 1 81.44 173 LEU B O 1
ATOM 3198 N N . ASP B 1 174 ? -4.309 13.445 17.922 1 78.81 174 ASP B N 1
ATOM 3199 C CA . ASP B 1 174 ? -3.764 14.797 18.016 1 78.81 174 ASP B CA 1
ATOM 3200 C C . ASP B 1 174 ? -4.027 15.57 16.719 1 78.81 174 ASP B C 1
ATOM 3202 O O . ASP B 1 174 ? -3.479 16.656 16.531 1 78.81 174 ASP B O 1
ATOM 3206 N N . ILE B 1 175 ? -4.754 14.969 15.883 1 75.19 175 ILE B N 1
ATOM 3207 C CA . ILE B 1 175 ? -5.184 15.656 14.672 1 75.19 175 ILE B CA 1
ATOM 3208 C C . ILE B 1 175 ? -6.703 15.805 14.672 1 75.19 175 ILE B C 1
ATOM 3210 O O . ILE B 1 175 ? -7.41 15 15.281 1 75.19 175 ILE B O 1
ATOM 3214 N N . TYR B 1 176 ? -7.086 16.984 14.062 1 75.5 176 TYR B N 1
ATOM 3215 C CA . TYR B 1 176 ? -8.523 17.203 13.898 1 75.5 176 TYR B CA 1
ATOM 3216 C C . TYR B 1 176 ? -9.023 16.547 12.617 1 75.5 176 TYR B C 1
ATOM 3218 O O . TYR B 1 176 ? -8.422 16.719 11.547 1 75.5 176 TYR B O 1
ATOM 3226 N N . LEU B 1 177 ? -10.008 15.719 12.836 1 76.88 177 LEU B N 1
ATOM 3227 C CA . LEU B 1 177 ? -10.695 15.148 11.688 1 76.88 177 LEU B CA 1
ATOM 3228 C C . LEU B 1 177 ? -12.195 15.438 11.758 1 76.88 177 LEU B C 1
ATOM 3230 O O . LEU B 1 177 ? -12.844 15.125 12.75 1 76.88 177 LEU B O 1
ATOM 3234 N N . SER B 1 178 ? -12.766 16.078 10.719 1 76.88 178 SER B N 1
ATOM 3235 C CA . SER B 1 178 ? -14.219 16.219 10.609 1 76.88 178 SER B CA 1
ATOM 3236 C C . SER B 1 178 ? -14.875 14.891 10.258 1 76.88 178 SER B C 1
ATOM 3238 O O . SER B 1 178 ? -14.195 13.938 9.867 1 76.88 178 SER B O 1
ATOM 3240 N N . HIS B 1 179 ? -16.219 14.859 10.633 1 80.56 179 HIS B N 1
ATOM 3241 C CA . HIS B 1 179 ? -16.953 13.688 10.188 1 80.56 179 HIS B CA 1
ATOM 3242 C C . HIS B 1 179 ? -16.828 13.477 8.688 1 80.56 179 HIS B C 1
ATOM 3244 O O . HIS B 1 179 ? -16.797 12.336 8.211 1 80.56 179 HIS B O 1
ATOM 3250 N N . GLU B 1 180 ? -16.641 14.562 7.965 1 73.31 180 GLU B N 1
ATOM 3251 C CA . GLU B 1 180 ? -16.422 14.484 6.523 1 73.31 180 GLU B CA 1
ATOM 3252 C C . GLU B 1 180 ? -15.07 13.867 6.195 1 73.31 180 GLU B C 1
ATOM 3254 O O . GLU B 1 180 ? -14.961 13.047 5.277 1 73.31 180 GLU B O 1
ATOM 3259 N N . ASP B 1 181 ? -14.086 14.281 6.898 1 71.44 181 ASP B N 1
ATOM 3260 C CA . ASP B 1 181 ? -12.758 13.711 6.723 1 71.44 181 ASP B CA 1
ATOM 3261 C C . ASP B 1 181 ? -12.773 12.195 6.945 1 71.44 181 ASP B C 1
ATOM 3263 O O . ASP B 1 181 ? -12.203 11.438 6.156 1 71.44 181 ASP B O 1
ATOM 3267 N N . ILE B 1 182 ? -13.43 11.828 8.117 1 77.94 182 ILE B N 1
ATOM 3268 C CA . ILE B 1 182 ? -13.523 10.414 8.461 1 77.94 182 ILE B CA 1
ATOM 3269 C C . ILE B 1 182 ? -14.305 9.672 7.383 1 77.94 182 ILE B C 1
ATOM 3271 O O . ILE B 1 182 ? -13.906 8.578 6.965 1 77.94 182 ILE B O 1
ATOM 3275 N N . ALA B 1 183 ? -15.414 10.32 6.957 1 70.62 183 ALA B N 1
ATOM 3276 C CA . ALA B 1 183 ? -16.234 9.742 5.895 1 70.62 183 ALA B CA 1
ATOM 3277 C C . ALA B 1 183 ? -15.398 9.453 4.652 1 70.62 183 ALA B C 1
ATOM 3279 O O . ALA B 1 183 ? -15.492 8.367 4.07 1 70.62 183 ALA B O 1
ATOM 3280 N N . HIS B 1 184 ? -14.531 10.312 4.332 1 63.44 184 HIS B N 1
ATOM 3281 C CA . HIS B 1 184 ? -13.656 10.164 3.17 1 63.44 184 HIS B CA 1
ATOM 3282 C C . HIS B 1 184 ? -12.656 9.039 3.377 1 63.44 184 HIS B C 1
ATOM 3284 O O . HIS B 1 184 ? -12.383 8.258 2.457 1 63.44 184 HIS B O 1
ATOM 3290 N N . LEU B 1 185 ? -12.125 8.969 4.641 1 59.91 185 LEU B N 1
ATOM 3291 C CA . LEU B 1 185 ? -11.094 7.988 4.957 1 59.91 185 LEU B CA 1
ATOM 3292 C C . LEU B 1 185 ? -11.648 6.57 4.895 1 59.91 185 LEU B C 1
ATOM 3294 O O . LEU B 1 185 ? -10.93 5.629 4.562 1 59.91 185 LEU B O 1
ATOM 3298 N N . ILE B 1 186 ? -12.984 6.469 5.285 1 64.44 186 ILE B N 1
ATOM 3299 C CA . ILE B 1 186 ? -13.523 5.113 5.375 1 64.44 186 ILE B CA 1
ATOM 3300 C C . ILE B 1 186 ? -14.5 4.867 4.23 1 64.44 186 ILE B C 1
ATOM 3302 O O . ILE B 1 186 ? -15.219 3.869 4.223 1 64.44 186 ILE B O 1
ATOM 3306 N N . ASN B 1 187 ? -14.578 5.859 3.275 1 59.22 187 ASN B N 1
ATOM 3307 C CA . ASN B 1 187 ? -15.461 5.777 2.117 1 59.22 187 ASN B CA 1
ATOM 3308 C C . ASN B 1 187 ? -16.906 5.484 2.529 1 59.22 187 ASN B C 1
ATOM 3310 O O . ASN B 1 187 ? -17.5 4.523 2.043 1 59.22 187 ASN B O 1
ATOM 3314 N N . ALA B 1 188 ? -17.422 6.234 3.359 1 62.59 188 ALA B N 1
ATOM 3315 C CA . ALA B 1 188 ? -18.797 6.227 3.828 1 62.59 188 ALA B CA 1
ATOM 3316 C C . ALA B 1 188 ? -19.406 7.625 3.773 1 62.59 188 ALA B C 1
ATOM 3318 O O . ALA B 1 188 ? -18.703 8.602 3.531 1 62.59 188 ALA B O 1
ATOM 3319 N N . SER B 1 189 ? -20.656 7.641 3.793 1 63.97 189 SER B N 1
ATOM 3320 C CA . SER B 1 189 ? -21.312 8.945 3.844 1 63.97 189 SER B CA 1
ATOM 3321 C C . SER B 1 189 ? -21.078 9.625 5.188 1 63.97 189 SER B C 1
ATOM 3323 O O . SER B 1 189 ? -20.859 8.953 6.199 1 63.97 189 SER B O 1
ATOM 3325 N N . ARG B 1 190 ? -21.047 10.977 5.059 1 72.62 190 ARG B N 1
ATOM 3326 C CA . ARG B 1 190 ? -20.922 11.75 6.289 1 72.62 190 ARG B CA 1
ATOM 3327 C C . ARG B 1 190 ? -22.031 11.383 7.273 1 72.62 190 ARG B C 1
ATOM 3329 O O . ARG B 1 190 ? -21.797 11.328 8.484 1 72.62 190 ARG B O 1
ATOM 3336 N N . VAL B 1 191 ? -23.203 11.109 6.766 1 74.69 191 VAL B N 1
ATOM 3337 C CA . VAL B 1 191 ? -24.344 10.766 7.609 1 74.69 191 VAL B CA 1
ATOM 3338 C C . VAL B 1 191 ? -24.062 9.461 8.344 1 74.69 191 VAL B C 1
ATOM 3340 O O . VAL B 1 191 ? -24.297 9.359 9.547 1 74.69 191 VAL B O 1
ATOM 3343 N N . MET B 1 192 ? -23.5 8.555 7.707 1 72.69 192 MET B N 1
ATOM 3344 C CA . MET B 1 192 ? -23.172 7.262 8.305 1 72.69 192 MET B CA 1
ATOM 3345 C C . MET B 1 192 ? -22.094 7.414 9.383 1 72.69 192 MET B C 1
ATOM 3347 O O . MET B 1 192 ? -22.188 6.789 10.438 1 72.69 192 MET B O 1
ATOM 3351 N N . VAL B 1 193 ? -21.141 8.242 9.07 1 80.56 193 VAL B N 1
ATOM 3352 C CA . VAL B 1 193 ? -20.062 8.469 10.023 1 80.56 193 VAL B CA 1
ATOM 3353 C C . VAL B 1 193 ? -20.625 9.156 11.273 1 80.56 193 VAL B C 1
ATOM 3355 O O . VAL B 1 193 ? -20.297 8.773 12.398 1 80.56 193 VAL B O 1
ATOM 3358 N N . THR B 1 194 ? -21.359 10.141 10.992 1 81.31 194 THR B N 1
ATOM 3359 C CA . THR B 1 194 ? -21.984 10.859 12.102 1 81.31 194 THR B CA 1
ATOM 3360 C C . THR B 1 194 ? -22.75 9.906 13 1 81.31 194 THR B C 1
ATOM 3362 O O . THR B 1 194 ? -22.594 9.922 14.227 1 81.31 194 THR B O 1
ATOM 3365 N N . ASN B 1 195 ? -23.547 9.031 12.406 1 80.31 195 ASN B N 1
ATOM 3366 C CA . ASN B 1 195 ? -24.344 8.078 13.172 1 80.31 195 ASN B CA 1
ATOM 3367 C C . ASN B 1 195 ? -23.469 7.059 13.883 1 80.31 195 ASN B C 1
ATOM 3369 O O . ASN B 1 195 ? -23.734 6.68 15.023 1 80.31 195 ASN B O 1
ATOM 3373 N N . THR B 1 196 ? -22.469 6.707 13.188 1 82.75 196 THR B N 1
ATOM 3374 C CA . THR B 1 196 ? -21.547 5.723 13.75 1 82.75 196 THR B CA 1
ATOM 3375 C C . THR B 1 196 ? -20.797 6.309 14.938 1 82.75 196 THR B C 1
ATOM 3377 O O . THR B 1 196 ? -20.625 5.648 15.961 1 82.75 196 THR B O 1
ATOM 3380 N N . ILE B 1 197 ? -20.312 7.539 14.766 1 86.88 197 ILE B N 1
ATOM 3381 C CA . ILE B 1 197 ? -19.609 8.211 15.844 1 86.88 197 ILE B CA 1
ATOM 3382 C C . ILE B 1 197 ? -20.516 8.352 17.062 1 86.88 197 ILE B C 1
ATOM 3384 O O . ILE B 1 197 ? -20.094 8.117 18.188 1 86.88 197 ILE B O 1
ATOM 3388 N N . LYS B 1 198 ? -21.734 8.711 16.75 1 85.31 198 LYS B N 1
ATOM 3389 C CA . LYS B 1 198 ? -22.719 8.789 17.828 1 85.31 198 LYS B CA 1
ATOM 3390 C C . LYS B 1 198 ? -22.891 7.449 18.531 1 85.31 198 LYS B C 1
ATOM 3392 O O . LYS B 1 198 ? -22.891 7.383 19.766 1 85.31 198 LYS B O 1
ATOM 3397 N N . ALA B 1 199 ? -22.984 6.469 17.797 1 80.5 199 ALA B N 1
ATOM 3398 C CA . ALA B 1 199 ? -23.156 5.129 18.359 1 80.5 199 ALA B CA 1
ATOM 3399 C C . ALA B 1 199 ? -21.922 4.719 19.156 1 80.5 199 ALA B C 1
ATOM 3401 O O . ALA B 1 199 ? -22.047 4.18 20.266 1 80.5 199 ALA B O 1
ATOM 3402 N N . LEU B 1 200 ? -20.781 4.965 18.625 1 82.94 200 LEU B N 1
ATOM 3403 C CA . LEU B 1 200 ? -19.531 4.59 19.297 1 82.94 200 LEU B CA 1
ATOM 3404 C C . LEU B 1 200 ? -19.375 5.359 20.594 1 82.94 200 LEU B C 1
ATOM 3406 O O . LEU B 1 200 ? -18.859 4.812 21.578 1 82.94 200 LEU B O 1
ATOM 3410 N N . ARG B 1 201 ? -19.766 6.586 20.531 1 86.81 201 ARG B N 1
ATOM 3411 C CA . ARG B 1 201 ? -19.766 7.391 21.734 1 86.81 201 ARG B CA 1
ATOM 3412 C C . ARG B 1 201 ? -20.703 6.809 22.797 1 86.81 201 ARG B C 1
ATOM 3414 O O . ARG B 1 201 ? -20.344 6.695 23.969 1 86.81 201 ARG B O 1
ATOM 3421 N N . LYS B 1 202 ? -21.859 6.453 22.344 1 83.06 202 LYS B N 1
ATOM 3422 C CA . LYS B 1 202 ? -22.844 5.863 23.25 1 83.06 202 LYS B CA 1
ATOM 3423 C C . LYS B 1 202 ? -22.328 4.562 23.859 1 83.06 202 LYS B C 1
ATOM 3425 O O . LYS B 1 202 ? -22.578 4.277 25.031 1 83.06 202 LYS B O 1
ATOM 3430 N N . GLU B 1 203 ? -21.625 3.91 23.078 1 79.38 203 GLU B N 1
ATOM 3431 C CA . GLU B 1 203 ? -21.094 2.623 23.516 1 79.38 203 GLU B CA 1
ATOM 3432 C C . GLU B 1 203 ? -19.859 2.807 24.391 1 79.38 203 GLU B C 1
ATOM 3434 O O . GLU B 1 203 ? -19.328 1.838 24.938 1 79.38 203 GLU B O 1
ATOM 3439 N N . GLY B 1 204 ? -19.375 3.969 24.5 1 81.25 204 GLY B N 1
ATOM 3440 C CA . GLY B 1 204 ? -18.203 4.27 25.297 1 81.25 204 GLY B CA 1
ATOM 3441 C C . GLY B 1 204 ? -16.891 3.875 24.641 1 81.25 204 GLY B C 1
ATOM 3442 O O . GLY B 1 204 ? -15.859 3.756 25.297 1 81.25 204 GLY B O 1
ATOM 3443 N N . LYS B 1 205 ? -16.906 3.67 23.375 1 81.56 205 LYS B N 1
ATOM 3444 C CA . LYS B 1 205 ? -15.695 3.246 22.656 1 81.56 205 LYS B CA 1
ATOM 3445 C C . LYS B 1 205 ? -14.875 4.449 22.219 1 81.56 205 LYS B C 1
ATOM 3447 O O . LYS B 1 205 ? -13.656 4.344 22.047 1 81.56 205 LYS B O 1
ATOM 3452 N N . ILE B 1 206 ? -15.562 5.578 21.953 1 87.5 206 ILE B N 1
ATOM 3453 C CA . ILE B 1 206 ? -14.867 6.816 21.625 1 87.5 206 ILE B CA 1
ATOM 3454 C C . ILE B 1 206 ? -15.453 7.973 22.422 1 87.5 206 ILE B C 1
ATOM 3456 O O . ILE B 1 206 ? -16.625 7.938 22.812 1 87.5 206 ILE B O 1
ATOM 3460 N N . PHE B 1 207 ? -14.586 8.891 22.766 1 86.62 207 PHE B N 1
ATOM 3461 C CA . PHE B 1 207 ? -14.961 10.141 23.422 1 86.62 207 PHE B CA 1
ATOM 3462 C C . PHE B 1 207 ? -14.453 11.336 22.625 1 86.62 207 PHE B C 1
ATOM 3464 O O . PHE B 1 207 ? -13.461 11.234 21.891 1 86.62 207 PHE B O 1
ATOM 3471 N N . VAL B 1 208 ? -15.234 12.391 22.594 1 82.94 208 VAL B N 1
ATOM 3472 C CA . VAL B 1 208 ? -14.781 13.633 21.953 1 82.94 208 VAL B CA 1
ATOM 3473 C C . VAL B 1 208 ? -14.469 14.672 23.031 1 82.94 208 VAL B C 1
ATOM 3475 O O . VAL B 1 208 ? -15.305 14.961 23.891 1 82.94 208 VAL B O 1
ATOM 3478 N N . SER B 1 209 ? -13.211 15.062 23.094 1 76.69 209 SER B N 1
ATOM 3479 C CA . SER B 1 209 ? -12.766 16.109 24 1 76.69 209 SER B CA 1
ATOM 3480 C C . SER B 1 209 ? -12.086 17.25 23.234 1 76.69 209 SER B C 1
ATOM 3482 O O . SER B 1 209 ? -11.07 17.031 22.562 1 76.69 209 SER B O 1
ATOM 3484 N N . LYS B 1 210 ? -12.586 18.531 23.391 1 73.44 210 LYS B N 1
ATOM 3485 C CA . LYS B 1 210 ? -12.023 19.719 22.734 1 73.44 210 LYS B CA 1
ATOM 3486 C C . LYS B 1 210 ? -11.82 19.469 21.234 1 73.44 210 LYS B C 1
ATOM 3488 O O . LYS B 1 210 ? -10.742 19.734 20.703 1 73.44 210 LYS B O 1
ATOM 3493 N N . ARG B 1 211 ? -12.586 18.75 20.531 1 75.75 211 ARG B N 1
ATOM 3494 C CA . ARG B 1 211 ? -12.648 18.531 19.094 1 75.75 211 ARG B CA 1
ATOM 3495 C C . ARG B 1 211 ? -11.766 17.359 18.688 1 75.75 211 ARG B C 1
ATOM 3497 O O . ARG B 1 211 ? -11.602 17.078 17.5 1 75.75 211 ARG B O 1
ATOM 3504 N N . HIS B 1 212 ? -11.141 16.719 19.703 1 83.56 212 HIS B N 1
ATOM 3505 C CA . HIS B 1 212 ? -10.312 15.555 19.406 1 83.56 212 HIS B CA 1
ATOM 3506 C C . HIS B 1 212 ? -11.016 14.266 19.812 1 83.56 212 HIS B C 1
ATOM 3508 O O . HIS B 1 212 ? -11.688 14.219 20.844 1 83.56 212 HIS B O 1
ATOM 3514 N N . TYR B 1 213 ? -10.773 13.266 19.016 1 87.38 213 TYR B N 1
ATOM 3515 C CA . TYR B 1 213 ? -11.289 11.945 19.375 1 87.38 213 TYR B CA 1
ATOM 3516 C C . TYR B 1 213 ? -10.352 11.242 20.344 1 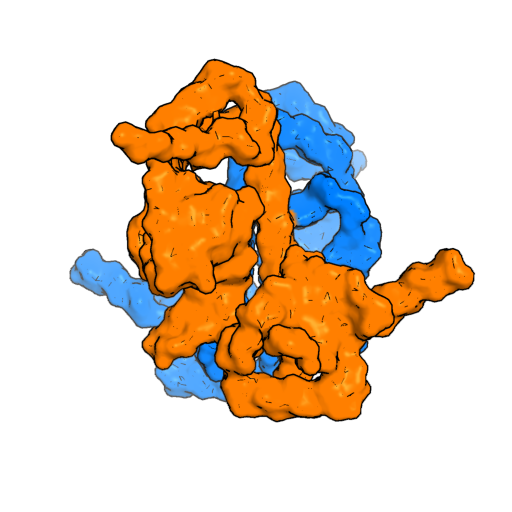87.38 213 TYR B C 1
ATOM 3518 O O . TYR B 1 213 ? -9.133 11.344 20.234 1 87.38 213 TYR B O 1
ATOM 3526 N N . ILE B 1 214 ? -10.938 10.625 21.406 1 86.88 214 ILE B N 1
ATOM 3527 C CA . ILE B 1 214 ? -10.25 9.695 22.281 1 86.88 214 ILE B CA 1
ATOM 3528 C C . ILE B 1 214 ? -10.828 8.289 22.109 1 86.88 214 ILE B C 1
ATOM 3530 O O . ILE B 1 214 ? -12.039 8.094 22.25 1 86.88 214 ILE B O 1
ATOM 3534 N N . ILE B 1 215 ? -10.023 7.355 21.734 1 86.25 215 ILE B N 1
ATOM 3535 C CA . ILE B 1 215 ? -10.469 5.992 21.453 1 86.25 215 ILE B CA 1
ATOM 3536 C C . ILE B 1 215 ? -10.133 5.094 22.641 1 86.25 215 ILE B C 1
ATOM 3538 O O . ILE B 1 215 ? -8.984 5.039 23.094 1 86.25 215 ILE B O 1
ATOM 3542 N N . LYS B 1 216 ? -11.195 4.402 23.141 1 76.62 216 LYS B N 1
ATOM 3543 C CA . LYS B 1 216 ? -10.984 3.471 24.25 1 76.62 216 LYS B CA 1
ATOM 3544 C C . LYS B 1 216 ? -10.43 2.143 23.75 1 76.62 216 LYS B C 1
ATOM 3546 O O . LYS B 1 216 ? -11 1.526 22.844 1 76.62 216 LYS B O 1
ATOM 3551 N N . ASP B 1 217 ? -9.305 1.963 23.547 1 58.12 217 ASP B N 1
ATOM 3552 C CA . ASP B 1 217 ? -8.703 0.703 23.109 1 58.12 217 ASP B CA 1
ATOM 3553 C C . ASP B 1 217 ? -8.562 -0.266 24.281 1 58.12 217 ASP B C 1
ATOM 3555 O O . ASP B 1 217 ? -7.719 -0.067 25.156 1 58.12 217 ASP B O 1
ATOM 3559 N N . GLU B 1 218 ? -9.383 -1.149 24.453 1 51.38 218 GLU B N 1
ATOM 3560 C CA . GLU B 1 218 ? -9.242 -2.088 25.562 1 51.38 218 GLU B CA 1
ATOM 3561 C C . GLU B 1 218 ? -7.941 -2.879 25.469 1 51.38 218 GLU B C 1
ATOM 3563 O O . GLU B 1 218 ? -7.348 -3.242 26.484 1 51.38 218 GLU B O 1
ATOM 3568 N N . SER B 1 219 ? -7.656 -3.375 24.375 1 44.84 219 SER B N 1
ATOM 3569 C CA . SER B 1 219 ? -6.43 -4.16 24.297 1 44.84 219 SER B CA 1
ATOM 3570 C C . SER B 1 219 ? -5.211 -3.326 24.688 1 44.84 219 SER B C 1
ATOM 3572 O O . SER B 1 219 ? -4.203 -3.865 25.141 1 44.84 219 SER B O 1
ATOM 3574 N N . LEU B 1 220 ? -5.145 -2.172 24.422 1 41.12 220 LEU B N 1
ATOM 3575 C CA . LEU B 1 220 ? -4.098 -1.288 24.922 1 41.12 220 LEU B CA 1
ATOM 3576 C C . LEU B 1 220 ? -4.281 -1.019 26.406 1 41.12 220 LEU B C 1
ATOM 3578 O O . LEU B 1 220 ? -3.312 -0.726 27.125 1 41.12 220 LEU B O 1
ATOM 3582 N N . ILE B 1 221 ? -5.434 -0.945 26.953 1 38.47 221 ILE B N 1
ATOM 3583 C CA . ILE B 1 221 ? -5.605 -0.791 28.391 1 38.47 221 ILE B CA 1
ATOM 3584 C C . ILE B 1 221 ? -5.117 -2.047 29.109 1 38.47 221 ILE B C 1
ATOM 3586 O O . ILE B 1 221 ? -4.52 -1.963 30.188 1 38.47 221 ILE B O 1
ATOM 3590 N N . LYS B 1 222 ? -5.402 -3.191 28.672 1 37.31 222 LYS B N 1
ATOM 3591 C CA . LYS B 1 222 ? -4.895 -4.312 29.453 1 37.31 222 LYS B CA 1
ATOM 3592 C C . LYS B 1 222 ? -3.369 -4.352 29.438 1 37.31 222 LYS B C 1
ATOM 3594 O O . LYS B 1 222 ? -2.748 -4.961 30.297 1 37.31 222 LYS B O 1
ATOM 3599 N N . GLY B 1 223 ? -2.752 -3.918 28.469 1 33.66 223 GLY B N 1
ATOM 3600 C CA . GLY B 1 223 ? -1.314 -4.004 28.672 1 33.66 223 GLY B CA 1
ATOM 3601 C C . GLY B 1 223 ? -0.818 -3.115 29.797 1 33.66 223 GLY B C 1
ATOM 3602 O O . GLY B 1 223 ? 0.255 -3.352 30.359 1 33.66 223 GLY B O 1
ATOM 3603 N N . LYS B 1 224 ? -1.363 -2.002 30.156 1 34.75 224 LYS B N 1
ATOM 3604 C CA . LYS B 1 224 ? -0.827 -1.396 31.375 1 34.75 224 LYS B CA 1
ATOM 3605 C C . LYS B 1 224 ? -1.267 -2.168 32.625 1 34.75 224 LYS B C 1
ATOM 3607 O O . LYS B 1 224 ? -0.8 -1.891 33.719 1 34.75 224 LYS B O 1
ATOM 3612 N N . ILE B 1 225 ? -2.365 -2.9 32.656 1 31.67 225 ILE B N 1
ATOM 3613 C CA . ILE B 1 225 ? -2.639 -3.537 33.938 1 31.67 225 ILE B CA 1
ATOM 3614 C C . ILE B 1 225 ? -1.656 -4.684 34.156 1 31.67 225 ILE B C 1
ATOM 3616 O O . ILE B 1 225 ? -1.445 -5.113 35.281 1 31.67 225 ILE B O 1
ATOM 3620 N N . ARG B 1 226 ? -1.124 -5.301 33.188 1 31.3 226 ARG B N 1
ATOM 3621 C CA . ARG B 1 226 ? -0.267 -6.328 33.781 1 31.3 226 ARG B CA 1
ATOM 3622 C C . ARG B 1 226 ? 0.955 -5.711 34.438 1 31.3 226 ARG B C 1
ATOM 3624 O O . ARG B 1 226 ? 1.6 -6.348 35.281 1 31.3 226 ARG B O 1
ATOM 3631 N N . ASN B 1 227 ? 1.506 -4.574 33.938 1 29.19 227 ASN B N 1
ATOM 3632 C CA . ASN B 1 227 ? 2.6 -4.242 34.844 1 29.19 227 ASN B CA 1
ATOM 3633 C C . ASN B 1 227 ? 2.107 -3.457 36.062 1 29.19 227 ASN B C 1
ATOM 3635 O O . ASN B 1 227 ? 2.908 -2.896 36.812 1 29.19 227 ASN B O 1
ATOM 3639 N N . LEU B 1 228 ? 0.732 -3.186 36.219 1 25.39 228 LEU B N 1
ATOM 3640 C CA . LEU B 1 228 ? 0.535 -2.867 37.625 1 25.39 228 LEU B CA 1
ATOM 3641 C C . LEU B 1 228 ? 0.238 -4.129 38.438 1 25.39 228 LEU B C 1
ATOM 3643 O O . LEU B 1 228 ? -0.485 -5.012 37.969 1 25.39 228 LEU B O 1
#

Solvent-accessible surface area (backbone atoms only — not comparable to full-atom values): 23634 Å² total; per-residue (Å²): 130,78,76,72,64,62,58,48,51,78,33,76,70,37,59,78,46,51,72,69,55,31,50,54,48,35,72,54,39,48,67,44,76,39,49,57,69,35,71,75,48,48,50,65,39,83,42,56,49,30,37,36,29,64,34,41,34,36,36,31,30,43,66,43,96,86,65,47,52,36,51,75,45,77,43,38,59,76,37,75,43,48,68,62,39,57,86,42,100,39,48,29,89,39,23,33,30,21,74,28,59,23,36,34,22,33,29,42,30,80,61,51,59,64,48,37,58,41,36,68,39,33,50,49,50,43,49,52,49,19,52,50,40,53,52,48,53,50,49,43,49,37,56,46,63,32,56,73,51,50,21,50,51,49,51,51,46,55,47,14,71,73,48,31,45,85,48,100,76,22,34,30,29,73,53,82,66,51,52,57,53,49,9,24,55,54,47,47,51,44,68,55,35,48,51,34,52,52,48,34,38,72,70,61,42,36,44,78,55,98,73,19,49,28,36,44,46,59,76,65,51,50,59,57,48,69,80,95,130,79,75,74,62,64,57,48,50,78,33,75,73,36,58,77,46,50,72,70,55,31,50,55,47,34,73,54,38,47,68,44,78,38,49,57,68,35,70,75,47,48,51,64,39,82,42,56,50,30,38,36,30,64,35,42,34,37,36,30,30,44,66,44,96,87,64,47,53,36,49,74,47,76,42,37,59,76,37,74,42,47,68,62,38,57,86,40,99,38,49,29,88,40,24,33,27,20,74,27,60,23,36,33,22,33,28,40,30,78,60,52,59,62,49,39,56,41,37,68,38,34,50,48,50,43,49,52,51,20,53,50,40,53,53,48,53,50,50,44,49,38,57,47,62,33,56,72,51,49,20,54,52,50,51,50,47,55,46,13,73,72,49,31,46,84,48,100,75,22,33,31,29,73,53,82,67,51,53,56,53,50,10,25,55,54,46,47,51,44,67,54,36,48,52,33,51,50,49,34,37,73,70,59,42,34,44,79,55,98,75,19,49,28,36,44,47,62,76,66,49,52,59,58,48,68,79,95

Sequence (456 aa):
MKKSIKCMKDMDLFQALDDIEKQKIVKLAQGRSYLKGEIVFSEGEKSDTIYLIRSGRILLFKVSEEGKKIILDILEEGDIIGENTIFDDMCHTFSAKAIEDAFVCRCFKSDFSKLLINPDISIKIIKSLTDKLNNYTDTMANMAFCDVKNRVLNTLIRLGRKYGSITPEGIKLDIYLSHEDIAHLINASRVMVTNTIKALRKEGKIFVSKRHYIIKDESLIKGKIRNLMKKSIKCMKDMDLFQALDDIEKQKIVKLAQGRSYLKGEIVFSEGEKSDTIYLIRSGRILLFKVSEEGKKIILDILEEGDIIGENTIFDDMCHTFSAKAIEDAFVCRCFKSDFSKLLINPDISIKIIKSLTDKLNNYTDTMANMAFCDVKNRVLNTLIRLGRKYGSITPEGIKLDIYLSHEDIAHLINASRVMVTNTIKALRKEGKIFVSKRHYIIKDESLIKGKIRNL

pLDDT: mean 77.14, std 14.53, range [25.22, 96.81]

InterPro domains:
  IPR000595 Cyclic nucleotide-binding domain [PF00027] (32-116)
  IPR000595 Cyclic nucleotide-binding domain [PS50042] (13-116)
  IPR000595 Cyclic nucleotide-binding domain [SM00100] (13-134)
  IPR000595 Cyclic nucleotide-binding domain [cd00038] (13-126)
  IPR012318 Crp-type HTH domain [PF13545] (151-218)
  IPR012318 Crp-type HTH domain [PS51063] (146-219)
  IPR012318 Crp-type HTH domain [SM00419] (169-217)
  IPR014710 RmlC-like jelly roll fold [G3DSA:2.60.120.10] (6-138)
  IPR018490 Cyclic nucleotide-binding domain superfamily [SSF51206] (7-144)
  IPR036388 Winged helix-like DNA-binding domain superfamily [G3DSA:1.10.10.10] (139-224)
  IPR036390 Winged helix DNA-binding domain superfamily [SSF46785] (147-225)
  IPR050397 Global Transcriptional Regulators in Environmental Response [PTHR24567] (13-208)

Foldseek 3Di:
DPPQPLQQLPAPLCVPPDPVRSVVVSVQKGKDKDAAFAWPFAFPAFQFKKKAWQAAKKWKWAADPVGAIATLDIDGHRAMPSPVCLPPRGGHHITMGTNHITMMMMGTSVVVVVVCVDVSNVVVVVVNVVVSVVLRVQLVVLLPPDDLQSSLQSVLVSQQVVQWDQDPQARKHPDADQLVNSCNHNVHDSVSSVVSVVVCVVVSQWDADPRIIGGRDVVVVVVVVVVD/DPPQPLQQLPAPLCVPPDPVVSVVVSVQKGKDKDAAFAWPFAFPAFQFKKKAWQAAKKWKWAADPVGAIATLDIDGHRAMPSPVCLPPRGGHHITMGTNHITMMMMGTSVSVVVVCVDVSNVVVSVVNVVVSVVLRVQLVVLLPPDDLQSSLQSVLVSQQVVQWDQDPQARKHPDADQLVNSCNHNVHDSVSSVVSVVVCVVVSQWDADPRIIGGRDVVVVVVVVVVD

Secondary structure (DSSP, 8-state):
------TTTTSGGGTTS-HHHHHHHHHHEEEEEE-TT-EEE-TTSB--EEEEEEES-EEEEEE-TTS-EEEEEEE-TT-EESGGGTTS--B-SSEEEESS-EEEEEEEHHHHHHHTTSHHHHHHHHHHHHHHHHHHHHHHHHHHH--HHHHHHHHHHHHHHHHEEEETTEEEE-S---HHHHHHHHT--HHHHHHHHHHHHHTTSEEEETTEEEE--HHHHHHHHHT-/------TTTTSGGGTTS-HHHHHHHHHHEEEEEE-TT-EEE-TTSB--EEEEEEES-EEEEEE-TTS-EEEEEEE-TT-EESGGGTTS--B-SSEEEESS-EEEEEEEHHHHHHHTTSHHHHHHHHHHHHHHHHHHHHHHHHHHH--HHHHHHHHHHHHHHHHEEEETTEEEE-S---HHHHHHHHT--HHHHHHHHHHHHHTTSEEEETTEEEE--HHHHHHHHHT-